Protein AF-A0A9D3AD02-F1 (afdb_monomer)

Sequence (566 aa):
MGFVHEIVPRFSFRYRGPGDFATVGEVADVGRLKDAVLDALGDADAAVDVKGHADFVRWMEARKLSKLRDAIDVYKERGDIPEPLCDAAAECCDRAKDICEESNKGAVVAFLNENLPALLDPASDDSPEDMLPAVVEVLLEFKKGIRAETLQELIEKRCFILILHHDKFLPLLRNNRLAERFLEAVVEDARTCPPRFESALRIAIVLGRDGEFKEKADWAFGELLSICRTGGAFGASALPRIIAARDAVCTLKAAHDGHAGDFEALVSELEGSLRLEMGKGGHPSSTKVDLSPVFETLKDESAPFESRMVTAILFPLSAFPSEGLREGPLGFVTQTEPKSDERFTRSYQMRLRLALSMGSHIVGGILDDDDLRDDLFRWLEITFNLVQTRTGSPSWERDFLLLLQFLSNLSDAMGQDDLEQGDLFLRTQSIGAMSFIYGFLEKAMRHMASCLLGDSSLAEMGKTTMGRLTENEKVRRALTGELCSAVEFVLSCNPNTMVGMNRRNRLAHWNDPSDEEIGCWAALEAAYLLLAAMTMSTLFFLEQEKPGCFGEDEAAMPNASGGILS

Radius of gyration: 28.29 Å; Cα contacts (8 Å, |Δi|>4): 633; chains: 1; bounding box: 72×48×79 Å

Structure (mmCIF, N/CA/C/O backbone):
data_AF-A0A9D3AD02-F1
#
_entry.id   AF-A0A9D3AD02-F1
#
loop_
_atom_site.group_PDB
_atom_site.id
_atom_site.type_symbol
_atom_site.label_atom_id
_atom_site.label_alt_id
_atom_site.label_comp_id
_atom_site.label_asym_id
_atom_site.label_entity_id
_atom_site.label_seq_id
_atom_site.pdbx_PDB_ins_code
_atom_site.Cartn_x
_atom_site.Cartn_y
_atom_site.Cartn_z
_atom_site.occupancy
_atom_site.B_iso_or_equiv
_atom_site.auth_seq_id
_atom_site.auth_comp_id
_atom_site.auth_asym_id
_atom_site.auth_atom_id
_atom_site.pdbx_PDB_model_num
ATOM 1 N N . MET A 1 1 ? -8.875 16.649 37.369 1.00 53.91 1 MET A N 1
ATOM 2 C CA . MET A 1 1 ? -8.306 15.289 37.269 1.00 53.91 1 MET A CA 1
ATOM 3 C C . MET A 1 1 ? -8.014 15.045 35.804 1.00 53.91 1 MET A C 1
ATOM 5 O O . MET A 1 1 ? -8.827 15.485 35.000 1.00 53.91 1 MET A O 1
ATOM 9 N N . GLY A 1 2 ? -6.848 14.481 35.487 1.00 70.50 2 GLY A N 1
ATOM 10 C CA . GLY A 1 2 ? -6.421 14.251 34.101 1.00 70.50 2 GLY A CA 1
ATOM 11 C C . GLY A 1 2 ? -7.055 12.999 33.500 1.00 70.50 2 GLY A C 1
ATOM 12 O O . GLY A 1 2 ? -7.599 12.170 34.231 1.00 70.50 2 GLY A O 1
ATOM 13 N N . PHE A 1 3 ? -6.992 12.886 32.180 1.00 80.19 3 PHE A N 1
ATOM 14 C CA . PHE A 1 3 ? -7.437 11.707 31.437 1.00 80.19 3 PHE A CA 1
ATOM 15 C C . PHE A 1 3 ? -6.333 10.641 31.361 1.00 80.19 3 PHE A C 1
ATOM 17 O O . PHE A 1 3 ? -5.149 10.955 31.496 1.00 80.19 3 PHE A O 1
ATOM 24 N N . VAL A 1 4 ? -6.686 9.374 31.120 1.00 79.75 4 VAL A N 1
ATOM 25 C CA . VAL A 1 4 ? -5.684 8.293 31.010 1.00 79.75 4 VAL A CA 1
ATOM 26 C C . VAL A 1 4 ? -4.708 8.569 29.865 1.00 79.75 4 VAL A C 1
ATOM 28 O O . VAL A 1 4 ? -3.506 8.383 30.045 1.00 79.75 4 VAL A O 1
ATOM 31 N N . HIS A 1 5 ? -5.190 9.075 28.728 1.00 80.75 5 HIS A N 1
ATOM 32 C CA . HIS A 1 5 ? -4.353 9.433 27.578 1.00 80.75 5 HIS A CA 1
ATOM 33 C C . HIS A 1 5 ? -3.408 10.618 27.831 1.00 80.75 5 HIS A C 1
ATOM 35 O O . HIS A 1 5 ? -2.385 10.735 27.165 1.00 80.75 5 HIS A O 1
ATOM 41 N N . GLU A 1 6 ? -3.701 11.471 28.815 1.00 83.12 6 GLU A N 1
ATOM 42 C CA . GLU A 1 6 ? -2.796 12.548 29.245 1.00 83.12 6 GLU A CA 1
ATOM 43 C C . GLU A 1 6 ? -1.724 12.043 30.222 1.00 83.12 6 GLU A C 1
ATOM 45 O O . GLU A 1 6 ? -0.652 12.635 30.349 1.00 83.12 6 GLU A O 1
ATOM 50 N N . ILE A 1 7 ? -2.022 10.958 30.942 1.00 83.88 7 ILE A N 1
ATOM 51 C CA . ILE A 1 7 ? -1.157 10.379 31.976 1.00 83.88 7 ILE A CA 1
ATOM 52 C C . ILE A 1 7 ? -0.198 9.354 31.370 1.00 83.88 7 ILE A C 1
ATOM 54 O O . ILE A 1 7 ? 0.978 9.312 31.732 1.00 83.88 7 ILE A O 1
ATOM 58 N N . VAL A 1 8 ? -0.699 8.510 30.470 1.00 80.50 8 VAL A N 1
ATOM 59 C CA . VAL A 1 8 ? 0.033 7.391 29.879 1.00 80.50 8 VAL A CA 1
ATOM 60 C C . VAL A 1 8 ? 0.595 7.829 28.517 1.00 80.50 8 VAL A C 1
ATOM 62 O O . VAL A 1 8 ? -0.170 7.947 27.561 1.00 80.50 8 VAL A O 1
ATOM 65 N N . PRO A 1 9 ? 1.925 8.017 28.373 1.00 70.62 9 PRO A N 1
ATOM 66 C CA . PRO A 1 9 ? 2.521 8.705 27.217 1.00 70.62 9 PRO A CA 1
ATOM 67 C C . PRO A 1 9 ? 2.262 8.072 25.844 1.00 70.62 9 PRO A C 1
ATOM 69 O O . PRO A 1 9 ? 2.456 8.722 24.823 1.00 70.62 9 PRO A O 1
ATOM 72 N N . ARG A 1 10 ? 1.899 6.786 25.807 1.00 72.06 10 ARG A N 1
ATOM 73 C CA . ARG A 1 10 ? 1.693 6.004 24.576 1.00 72.06 10 ARG A CA 1
ATOM 74 C C . ARG A 1 10 ? 0.258 5.524 24.400 1.00 72.06 10 ARG A C 1
ATOM 76 O O . ARG A 1 10 ? 0.013 4.661 23.564 1.00 72.06 10 ARG A O 1
ATOM 83 N N . PHE A 1 11 ? -0.667 6.018 25.211 1.00 80.62 11 PHE A N 1
ATOM 84 C CA . PHE A 1 11 ? -2.021 5.494 25.232 1.00 80.62 11 PHE A CA 1
ATOM 85 C C . PHE A 1 11 ? -2.815 5.960 24.017 1.00 80.62 11 PHE A C 1
ATOM 87 O O . PHE A 1 11 ? -3.078 7.149 23.855 1.00 80.62 11 PHE A O 1
ATOM 94 N N . SER A 1 12 ? -3.219 5.000 23.186 1.00 83.50 12 SER A N 1
ATOM 95 C CA . SER A 1 12 ? -4.141 5.215 22.078 1.00 83.50 12 SER A CA 1
ATOM 96 C C . SER A 1 12 ? -5.535 4.687 22.407 1.00 83.50 12 SER A C 1
ATOM 98 O O . SER A 1 12 ? -5.704 3.642 23.043 1.00 83.50 12 SER A O 1
ATOM 100 N N . PHE A 1 13 ? -6.562 5.337 21.860 1.00 82.44 13 PHE A N 1
ATOM 101 C CA . PHE A 1 13 ? -7.942 4.846 21.934 1.00 82.44 13 PHE A CA 1
ATOM 102 C C . PHE A 1 13 ? -8.157 3.537 21.154 1.00 82.44 13 PHE A C 1
ATOM 104 O O . PHE A 1 13 ? -9.150 2.831 21.363 1.00 82.44 13 PHE A O 1
ATOM 111 N N . ARG A 1 14 ? -7.233 3.170 20.256 1.00 79.62 14 ARG A N 1
ATOM 112 C CA . ARG A 1 14 ? -7.351 1.984 19.402 1.00 79.62 14 ARG A CA 1
ATOM 113 C C . ARG A 1 14 ? -6.720 0.753 20.043 1.00 79.62 14 ARG A C 1
ATOM 115 O O . ARG A 1 14 ? -5.541 0.743 20.377 1.00 79.62 14 ARG A O 1
ATOM 122 N N . TYR A 1 15 ? -7.467 -0.345 20.137 1.00 80.69 15 TYR A N 1
ATOM 123 C CA . TYR A 1 15 ? -6.925 -1.644 20.550 1.00 80.69 15 TYR A CA 1
ATOM 124 C C . TYR A 1 15 ? -6.372 -2.426 19.353 1.00 80.69 15 TYR A C 1
ATOM 126 O O . TYR A 1 15 ? -7.120 -2.737 18.429 1.00 80.69 15 TYR A O 1
A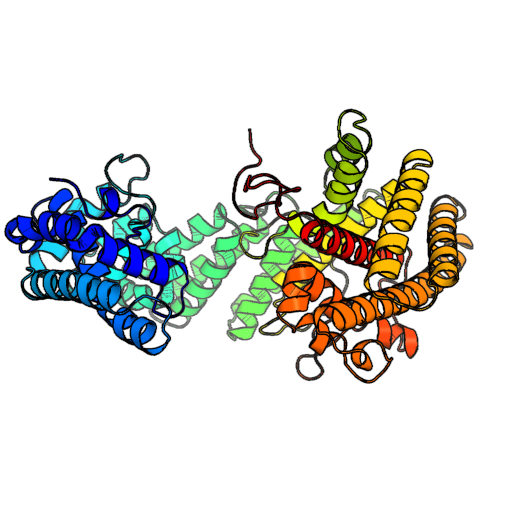TOM 134 N N . ARG A 1 16 ? -5.067 -2.738 19.366 1.00 75.75 16 ARG A N 1
ATOM 135 C CA . ARG A 1 16 ? -4.368 -3.420 18.257 1.00 75.75 16 ARG A CA 1
ATOM 136 C C . ARG A 1 16 ? -4.168 -4.925 18.484 1.00 75.75 16 ARG A C 1
ATOM 138 O O . ARG A 1 16 ? -3.826 -5.639 17.546 1.00 75.75 16 ARG A O 1
ATOM 145 N N . GLY A 1 17 ? -4.473 -5.422 19.683 1.00 76.75 17 GLY A N 1
ATOM 146 C CA . GLY A 1 17 ? -4.455 -6.849 20.006 1.00 76.75 17 GLY A CA 1
ATOM 147 C C . GLY A 1 17 ? -3.159 -7.336 20.667 1.00 76.75 17 GLY A C 1
ATOM 148 O O . GLY A 1 17 ? -2.162 -6.621 20.703 1.00 76.75 17 GLY A O 1
ATOM 149 N N . PRO A 1 18 ? -3.142 -8.588 21.158 1.00 73.06 18 PRO A N 1
ATOM 150 C CA . PRO A 1 18 ? -2.021 -9.149 21.919 1.00 73.06 18 PRO A CA 1
ATOM 151 C C . PRO A 1 18 ? -0.758 -9.407 21.078 1.00 73.06 18 PRO A C 1
ATOM 153 O O . PRO A 1 18 ? 0.299 -9.699 21.622 1.00 73.06 18 PRO A O 1
ATOM 156 N N . GLY A 1 19 ? -0.848 -9.342 19.747 1.00 66.44 19 GLY A N 1
ATOM 157 C CA . GLY A 1 19 ? 0.293 -9.522 18.841 1.00 66.44 19 GLY A CA 1
ATOM 158 C C . GLY A 1 19 ? 1.040 -8.233 18.491 1.00 66.44 19 GLY A C 1
ATOM 159 O O . GLY A 1 19 ? 2.022 -8.300 17.761 1.00 66.44 19 GLY A O 1
ATOM 160 N N . ASP A 1 20 ? 0.571 -7.077 18.961 1.00 73.44 20 ASP A N 1
ATOM 161 C CA . ASP A 1 20 ? 1.079 -5.767 18.559 1.00 73.44 20 ASP A CA 1
ATOM 162 C C . ASP A 1 20 ? 2.056 -5.179 19.595 1.00 73.44 20 ASP A C 1
ATOM 164 O O . ASP A 1 20 ? 1.765 -5.133 20.792 1.00 73.44 20 ASP A O 1
ATOM 168 N N . PHE A 1 21 ? 3.217 -4.700 19.129 1.00 67.75 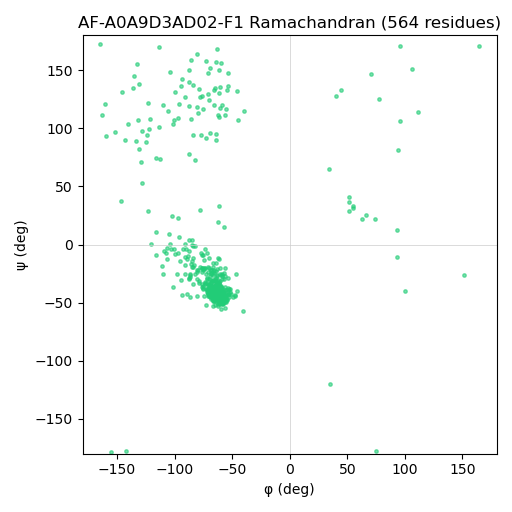21 PHE A N 1
ATOM 169 C CA . PHE A 1 21 ? 4.279 -4.153 19.987 1.00 67.75 21 PHE A CA 1
ATOM 170 C C . PHE A 1 21 ? 3.868 -2.869 20.720 1.00 67.75 21 PHE A C 1
ATOM 172 O O . PHE A 1 21 ? 4.335 -2.631 21.835 1.00 67.75 21 PHE A O 1
ATOM 179 N N . ALA A 1 22 ? 2.991 -2.045 20.135 1.00 72.25 22 ALA A N 1
ATOM 180 C CA . ALA A 1 22 ? 2.508 -0.842 20.812 1.00 72.25 22 ALA A CA 1
ATOM 181 C C . ALA A 1 22 ? 1.603 -1.212 21.996 1.00 72.25 22 ALA A C 1
ATOM 183 O O . ALA A 1 22 ? 1.730 -0.627 23.067 1.00 72.25 22 ALA A O 1
ATOM 184 N N . THR A 1 23 ? 0.783 -2.254 21.841 1.00 78.12 23 THR A N 1
ATOM 185 C CA . THR A 1 23 ? -0.082 -2.782 22.909 1.00 78.12 23 THR A CA 1
ATOM 186 C C . THR A 1 23 ? 0.732 -3.326 24.095 1.00 78.12 23 THR A C 1
ATOM 188 O O . THR A 1 23 ? 0.352 -3.108 25.244 1.00 78.12 23 THR A O 1
ATOM 191 N N . VAL A 1 24 ? 1.893 -3.952 23.848 1.00 81.38 24 VAL A N 1
ATOM 192 C CA . VAL A 1 24 ? 2.841 -4.359 24.912 1.00 81.38 24 VAL A CA 1
ATOM 193 C C . VAL A 1 24 ? 3.329 -3.138 25.702 1.00 81.38 24 VAL A C 1
ATOM 195 O O . VAL A 1 24 ? 3.327 -3.143 26.934 1.00 81.38 24 VAL A O 1
ATOM 198 N N . GLY A 1 25 ? 3.730 -2.077 24.992 1.00 82.88 25 GLY A N 1
ATOM 199 C CA . GLY A 1 25 ? 4.197 -0.830 25.600 1.00 82.88 25 GLY A CA 1
ATOM 200 C C . GLY A 1 25 ? 3.123 -0.142 26.446 1.00 82.88 25 GLY A C 1
ATOM 201 O O . GLY A 1 25 ? 3.402 0.255 27.574 1.00 82.88 25 GLY A O 1
ATOM 202 N N . GLU A 1 26 ? 1.890 -0.071 25.938 1.00 86.69 26 GLU A N 1
ATOM 203 C CA . GLU A 1 26 ? 0.739 0.484 26.662 1.00 86.69 26 GLU A CA 1
ATOM 204 C C . GLU A 1 26 ? 0.471 -0.269 27.971 1.00 86.69 26 GLU A C 1
ATOM 206 O O . GLU A 1 26 ? 0.312 0.362 29.013 1.00 86.69 26 GLU A O 1
ATOM 211 N N . VAL A 1 27 ? 0.469 -1.609 27.953 1.00 88.00 27 VAL A N 1
ATOM 212 C CA . VAL A 1 27 ? 0.266 -2.419 29.170 1.00 88.00 27 VAL A CA 1
ATOM 213 C C . VAL A 1 27 ? 1.368 -2.158 30.198 1.00 88.00 27 VAL A C 1
ATOM 215 O O . VAL A 1 27 ? 1.080 -1.999 31.386 1.00 88.00 27 VAL A O 1
ATOM 218 N N . ALA A 1 28 ? 2.625 -2.073 29.757 1.00 87.81 28 ALA A N 1
ATOM 219 C CA . ALA A 1 28 ? 3.747 -1.790 30.647 1.00 87.81 28 ALA A CA 1
ATOM 220 C C . ALA A 1 28 ? 3.653 -0.388 31.278 1.00 87.81 28 ALA A C 1
ATOM 222 O O . ALA A 1 28 ? 3.930 -0.233 32.471 1.00 87.81 28 ALA A O 1
ATOM 223 N N . ASP A 1 29 ? 3.251 0.623 30.505 1.00 90.25 29 ASP A N 1
ATOM 224 C CA . ASP A 1 29 ? 3.103 1.996 30.990 1.00 90.25 29 ASP A CA 1
ATOM 225 C C . ASP A 1 29 ? 1.889 2.146 31.924 1.00 90.25 29 ASP A C 1
ATOM 227 O O . ASP A 1 29 ? 2.010 2.792 32.966 1.00 90.25 29 ASP A O 1
ATOM 231 N N . VAL A 1 30 ? 0.766 1.475 31.631 1.00 93.19 30 VAL A N 1
ATOM 232 C CA . VAL A 1 30 ? -0.401 1.390 32.533 1.00 93.19 30 VAL A CA 1
ATOM 233 C C . VAL A 1 30 ? -0.011 0.747 33.864 1.00 93.19 30 VAL A C 1
ATOM 235 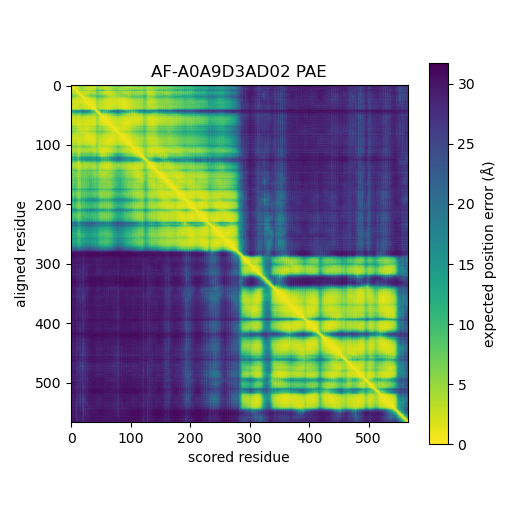O O . VAL A 1 30 ? -0.345 1.281 34.919 1.00 93.19 30 VAL A O 1
ATOM 238 N N . GLY A 1 31 ? 0.738 -0.361 33.837 1.00 93.12 31 GLY A N 1
ATOM 239 C CA . GLY A 1 31 ? 1.229 -1.011 35.054 1.00 93.12 31 GLY A CA 1
ATOM 240 C C . GLY A 1 31 ? 2.197 -0.131 35.851 1.00 93.12 31 GLY A C 1
ATOM 241 O O . GLY A 1 31 ? 2.142 -0.102 37.080 1.00 93.12 31 GLY A O 1
ATOM 242 N N . ARG A 1 32 ? 3.062 0.635 35.169 1.00 93.75 32 ARG A N 1
ATOM 243 C CA . ARG A 1 32 ? 4.010 1.564 35.813 1.00 93.75 32 ARG A CA 1
ATOM 244 C C . ARG A 1 32 ? 3.300 2.745 36.476 1.00 93.75 32 ARG A C 1
ATOM 246 O O . ARG A 1 32 ? 3.749 3.212 37.519 1.00 93.75 32 ARG A O 1
ATOM 253 N N . LEU A 1 33 ? 2.221 3.228 35.867 1.00 94.19 33 LEU A N 1
ATOM 254 C CA . LEU A 1 33 ? 1.460 4.402 36.300 1.00 94.19 33 LEU A CA 1
ATOM 255 C C . LEU A 1 33 ? 0.156 4.025 37.016 1.00 94.19 33 LEU A C 1
ATOM 257 O O . LEU A 1 33 ? -0.767 4.836 37.060 1.00 94.19 33 LEU A O 1
ATOM 261 N N . LYS A 1 34 ? 0.094 2.817 37.593 1.00 94.00 34 LYS A N 1
ATOM 262 C CA . LYS A 1 34 ? -1.098 2.229 38.219 1.00 94.00 34 LYS A CA 1
ATOM 263 C C . LYS A 1 34 ? -1.904 3.231 39.046 1.00 94.00 34 LYS A C 1
ATOM 265 O O . LYS A 1 34 ? -3.079 3.423 38.766 1.00 94.00 34 LYS A O 1
ATOM 270 N N . ASP A 1 35 ? -1.286 3.866 40.040 1.00 92.44 35 ASP A N 1
ATOM 271 C CA . ASP A 1 35 ? -2.007 4.739 40.976 1.00 92.44 35 ASP A CA 1
ATOM 272 C C . ASP A 1 35 ? -2.636 5.944 40.259 1.00 92.44 35 ASP A C 1
ATOM 274 O O . ASP A 1 35 ? -3.797 6.260 40.487 1.00 92.44 35 ASP A O 1
ATOM 278 N N . ALA A 1 36 ? -1.918 6.554 39.310 1.00 90.56 36 ALA A N 1
ATOM 279 C CA . ALA A 1 36 ? -2.437 7.672 38.524 1.00 90.56 36 ALA A CA 1
ATOM 280 C C . ALA A 1 36 ? -3.573 7.244 37.578 1.00 90.56 36 ALA A C 1
ATOM 282 O O . ALA A 1 36 ? -4.535 7.988 37.392 1.00 90.56 36 ALA A O 1
ATOM 283 N N . VAL A 1 37 ? -3.487 6.039 37.002 1.00 90.69 37 VAL A N 1
ATOM 284 C CA . VAL A 1 37 ? -4.555 5.467 36.166 1.00 90.69 37 VAL A CA 1
ATOM 285 C C . VAL A 1 37 ? -5.786 5.136 37.012 1.00 90.69 37 VAL A C 1
ATOM 287 O O . VAL A 1 37 ? -6.900 5.459 36.610 1.00 90.69 37 VAL A O 1
ATOM 290 N N . LEU A 1 38 ? -5.612 4.539 38.194 1.00 90.19 38 LEU A N 1
ATOM 291 C CA . LEU A 1 38 ? -6.715 4.252 39.114 1.00 90.19 38 LEU A CA 1
ATOM 292 C C . LEU A 1 38 ? -7.375 5.529 39.635 1.00 90.19 38 LEU A C 1
ATOM 294 O O . LEU A 1 38 ? -8.599 5.571 39.714 1.00 90.19 38 LEU A O 1
ATOM 298 N N . ASP A 1 39 ? -6.599 6.573 39.925 1.00 88.31 39 ASP A N 1
ATOM 299 C CA . ASP A 1 39 ? -7.130 7.886 40.299 1.00 88.31 39 ASP A CA 1
ATOM 300 C C . ASP A 1 39 ? -7.941 8.509 39.151 1.00 88.31 39 ASP A C 1
ATOM 302 O O . ASP A 1 39 ? -9.021 9.053 39.388 1.00 88.31 39 ASP A O 1
ATOM 306 N N . ALA A 1 40 ? -7.474 8.386 37.902 1.00 86.06 40 ALA A N 1
ATOM 307 C CA . ALA A 1 40 ? -8.210 8.844 36.720 1.00 86.06 40 ALA A CA 1
ATOM 308 C C . ALA A 1 40 ? -9.511 8.049 36.489 1.00 86.06 40 ALA A C 1
ATOM 310 O O . ALA A 1 40 ? -10.537 8.631 36.138 1.00 86.06 40 ALA A O 1
ATOM 311 N N . LEU A 1 41 ? -9.497 6.736 36.745 1.00 83.19 41 LEU A N 1
ATOM 312 C CA . LEU A 1 41 ? -10.686 5.874 36.716 1.00 83.19 41 LEU A CA 1
ATOM 313 C C . LEU A 1 41 ? -11.605 6.073 37.935 1.00 83.19 41 LEU A C 1
ATOM 315 O O . LEU A 1 41 ? -12.770 5.687 37.891 1.00 83.19 41 LEU A O 1
ATOM 319 N N . GLY A 1 42 ? -11.093 6.638 39.033 1.00 72.69 42 GLY A N 1
ATOM 320 C CA . GLY A 1 42 ? -11.792 6.829 40.306 1.00 72.69 42 GLY A CA 1
ATOM 321 C C . GLY A 1 42 ? -12.950 7.828 40.244 1.00 72.69 42 GLY A C 1
ATOM 322 O O . GLY A 1 42 ? -13.866 7.740 41.058 1.00 72.69 42 GLY A O 1
ATOM 323 N N . ASP A 1 43 ? -12.981 8.695 39.230 1.00 65.19 43 ASP A N 1
ATOM 324 C CA . ASP A 1 43 ? -14.094 9.608 38.905 1.00 65.19 43 ASP A CA 1
ATOM 325 C C . ASP A 1 43 ? -15.262 8.870 38.187 1.00 65.19 43 ASP A C 1
ATOM 327 O O . ASP A 1 43 ? -15.966 9.421 37.339 1.00 65.19 43 ASP A O 1
ATOM 331 N N . ALA A 1 44 ? -15.435 7.575 38.497 1.00 54.31 44 ALA A N 1
ATOM 332 C CA . ALA A 1 44 ? -16.238 6.582 37.772 1.00 54.31 44 ALA A CA 1
ATOM 333 C C . ALA A 1 44 ? -17.736 6.912 37.660 1.00 54.31 44 ALA A C 1
ATOM 335 O O . ALA A 1 44 ? -18.371 6.481 36.697 1.00 54.31 44 ALA A O 1
ATOM 336 N N . ASP A 1 45 ? -18.295 7.708 38.578 1.00 56.91 45 ASP A N 1
ATOM 337 C CA . ASP A 1 45 ? -19.700 8.140 38.513 1.00 56.91 45 ASP A CA 1
ATOM 338 C C . ASP A 1 45 ? -20.008 8.901 37.206 1.00 56.91 45 ASP A C 1
ATOM 340 O O . ASP A 1 45 ? -21.145 8.886 36.730 1.00 56.91 45 ASP A O 1
ATOM 344 N N . ALA A 1 46 ? -18.995 9.528 36.592 1.00 59.28 46 ALA A N 1
ATOM 345 C CA . ALA A 1 46 ? -19.112 10.233 35.317 1.00 59.28 46 ALA A CA 1
ATOM 346 C C . ALA A 1 46 ? -19.115 9.293 34.093 1.00 59.28 46 ALA A C 1
ATOM 348 O O . ALA A 1 46 ? -19.803 9.559 33.113 1.00 59.28 46 ALA A O 1
ATOM 349 N N . ALA A 1 47 ? -18.388 8.170 34.140 1.00 64.12 47 ALA A N 1
ATOM 350 C CA . ALA A 1 47 ? -18.282 7.224 33.019 1.00 64.12 47 ALA A CA 1
ATOM 351 C C . ALA A 1 47 ? -19.428 6.191 32.979 1.00 64.12 47 ALA A C 1
ATOM 353 O O . ALA A 1 47 ? -19.656 5.549 31.950 1.00 64.12 47 ALA A O 1
ATOM 354 N N . VAL A 1 48 ? -20.162 6.037 34.087 1.00 73.94 48 VAL A N 1
ATOM 355 C CA . VAL A 1 48 ? -21.330 5.148 34.184 1.00 73.94 48 VAL A CA 1
ATOM 356 C C . VAL A 1 48 ? -22.549 5.724 33.450 1.00 73.94 48 VAL A C 1
ATOM 358 O O . VAL A 1 48 ? -23.318 4.969 32.858 1.00 73.94 48 VAL A O 1
ATOM 361 N N . ASP A 1 49 ? -22.719 7.048 33.427 1.00 81.56 49 ASP A N 1
ATOM 362 C CA . ASP A 1 49 ? -23.843 7.721 32.762 1.00 81.56 49 ASP A CA 1
ATOM 363 C C . ASP A 1 49 ? -23.337 8.896 31.918 1.00 81.56 49 ASP A C 1
ATOM 365 O O . ASP A 1 49 ? -23.227 10.023 32.399 1.00 81.56 49 ASP A O 1
ATOM 369 N N . VAL A 1 50 ? -23.006 8.608 30.654 1.00 85.75 50 VAL A N 1
ATOM 370 C CA . VAL A 1 50 ? -22.416 9.569 29.710 1.00 85.75 50 VAL A CA 1
ATOM 371 C C . VAL A 1 50 ? -23.372 10.741 29.457 1.00 85.75 50 VAL A C 1
ATOM 373 O O . VAL A 1 50 ? -24.391 10.575 28.784 1.00 85.75 50 VAL A O 1
ATOM 376 N N . LYS A 1 51 ? -23.032 11.933 29.968 1.00 84.19 51 LYS A N 1
ATOM 377 C CA . LYS A 1 51 ? -23.826 13.171 29.816 1.00 84.19 51 LYS A CA 1
ATOM 378 C C . LYS A 1 51 ? -23.162 14.206 28.920 1.00 84.19 51 LYS A C 1
ATOM 380 O O . LYS A 1 51 ? -23.835 15.117 28.440 1.00 84.19 51 LYS A O 1
ATOM 385 N N . GLY A 1 52 ? -21.859 14.082 28.703 1.00 85.50 52 GLY A N 1
ATOM 386 C CA . GLY A 1 52 ? -21.089 15.001 27.880 1.00 85.50 52 GLY A CA 1
ATOM 387 C C . GLY A 1 52 ? -19.835 14.369 27.290 1.00 85.50 52 GLY A C 1
ATOM 388 O O . GLY A 1 52 ? -19.537 13.194 27.495 1.00 85.50 52 GLY A O 1
ATOM 389 N N . HIS A 1 53 ? -19.086 15.187 26.552 1.00 85.06 53 HIS A N 1
ATOM 390 C CA . HIS A 1 53 ? -17.900 14.754 25.815 1.00 85.06 53 HIS A CA 1
ATOM 391 C C . HIS A 1 53 ? -16.810 14.161 26.714 1.00 85.06 53 HIS A C 1
ATOM 393 O O . HIS A 1 53 ? -16.323 13.069 26.445 1.00 85.06 53 HIS A O 1
ATOM 399 N N . ALA A 1 54 ? -16.491 14.814 27.834 1.00 84.25 54 ALA A N 1
ATOM 400 C CA . ALA A 1 54 ? -15.497 14.310 28.785 1.00 84.25 54 ALA A CA 1
ATOM 401 C C . ALA A 1 54 ? -15.871 12.930 29.363 1.00 84.25 54 ALA A C 1
ATOM 403 O O . ALA A 1 54 ? -15.008 12.065 29.511 1.00 84.25 54 ALA A O 1
ATOM 404 N N . ASP A 1 55 ? -17.156 12.701 29.641 1.00 86.44 55 ASP A N 1
ATOM 405 C CA . ASP A 1 55 ? -17.662 11.415 30.131 1.00 86.44 55 ASP A CA 1
ATOM 406 C C . ASP A 1 55 ? -17.509 10.325 29.068 1.00 86.44 55 ASP A C 1
ATOM 408 O O . ASP A 1 55 ? -17.114 9.199 29.369 1.00 86.44 55 ASP A O 1
ATOM 412 N N . PHE A 1 56 ? -17.779 10.674 27.808 1.00 87.50 56 PHE A N 1
ATOM 413 C CA . PHE A 1 56 ? -17.613 9.769 26.679 1.00 87.50 56 PHE A CA 1
ATOM 414 C C . PHE A 1 56 ? -16.143 9.400 26.454 1.00 87.50 56 PHE A C 1
ATOM 416 O O . PHE A 1 56 ? -15.838 8.226 26.254 1.00 87.50 56 PHE A O 1
ATOM 423 N N . VAL A 1 57 ? -15.225 10.368 26.548 1.00 86.69 57 VAL A N 1
ATOM 424 C CA . VAL A 1 57 ? -13.778 10.116 26.467 1.00 86.69 57 VAL A CA 1
ATOM 425 C C . VAL A 1 57 ? -13.340 9.158 27.574 1.00 86.69 57 VAL A C 1
ATOM 427 O O . VAL A 1 57 ? -12.721 8.139 27.283 1.00 86.69 57 VAL A O 1
ATOM 430 N N . ARG A 1 58 ? -13.746 9.398 28.826 1.00 87.19 58 ARG A N 1
ATOM 431 C CA . ARG A 1 58 ? -13.442 8.502 29.958 1.00 87.19 58 ARG A CA 1
ATOM 432 C C . ARG A 1 58 ? -14.006 7.099 29.759 1.00 87.19 58 ARG A C 1
ATOM 434 O O . ARG A 1 58 ? -13.329 6.110 30.033 1.00 87.19 58 ARG A O 1
ATOM 441 N N . TRP A 1 59 ? -15.230 6.997 29.245 1.00 90.12 59 TRP A N 1
ATOM 442 C CA . TRP A 1 59 ? -15.833 5.710 28.910 1.00 90.12 59 TRP A CA 1
ATOM 443 C C . TRP A 1 59 ? -15.044 4.981 27.809 1.00 90.12 59 TRP A C 1
ATOM 445 O O . TRP A 1 59 ? -14.814 3.775 27.907 1.00 90.12 59 TRP A O 1
ATOM 455 N N . MET A 1 60 ? -14.566 5.701 26.791 1.00 89.31 60 MET A N 1
ATOM 456 C CA . MET A 1 60 ? -13.716 5.144 25.734 1.00 89.31 60 MET A CA 1
ATOM 457 C C . MET A 1 60 ? -12.374 4.629 26.273 1.00 89.31 60 MET A C 1
ATOM 459 O O . MET A 1 60 ? -11.942 3.541 25.885 1.00 89.31 60 MET A O 1
ATOM 463 N N . GLU A 1 61 ? -11.738 5.365 27.188 1.00 89.62 61 GLU A N 1
ATOM 464 C CA . GLU A 1 61 ? -10.502 4.943 27.862 1.00 89.62 61 GLU A CA 1
ATOM 465 C C . GLU A 1 61 ? -10.724 3.687 28.704 1.00 89.62 61 GLU A C 1
ATOM 467 O O . GLU A 1 61 ? -9.976 2.714 28.572 1.00 89.62 61 GLU A O 1
ATOM 472 N N . ALA A 1 62 ? -11.793 3.664 29.506 1.00 91.06 62 ALA A N 1
ATOM 473 C CA . ALA A 1 62 ? -12.170 2.499 30.297 1.00 91.06 62 ALA A CA 1
ATOM 474 C C . ALA A 1 62 ? -12.434 1.279 29.397 1.00 91.06 62 ALA A C 1
ATOM 476 O O . ALA A 1 62 ? -11.916 0.192 29.649 1.00 91.06 62 ALA A O 1
ATOM 477 N N . ARG A 1 63 ? -13.148 1.461 28.281 1.00 91.50 63 ARG A N 1
ATOM 478 C CA . ARG A 1 63 ? -13.392 0.396 27.297 1.00 91.50 63 ARG A CA 1
ATOM 479 C C . ARG A 1 63 ? -12.102 -0.119 26.661 1.00 91.50 63 ARG A C 1
ATOM 481 O O . ARG A 1 63 ? -11.973 -1.313 26.391 1.00 91.50 63 ARG A O 1
ATOM 488 N N . LYS A 1 64 ? -11.146 0.759 26.363 1.00 90.50 64 LYS A N 1
ATOM 489 C CA . LYS A 1 64 ? -9.842 0.356 25.824 1.00 90.50 64 LYS A CA 1
ATOM 490 C C . LYS A 1 64 ? -9.041 -0.427 26.869 1.00 90.50 64 LYS A C 1
ATOM 492 O O . LYS A 1 64 ? -8.535 -1.499 26.539 1.00 90.50 64 LYS A O 1
ATOM 497 N N . LEU A 1 65 ? -8.976 0.049 28.112 1.00 92.56 65 LEU A N 1
ATOM 498 C CA . LEU A 1 65 ? -8.318 -0.646 29.223 1.00 92.56 65 LEU A CA 1
ATOM 499 C C . LEU A 1 65 ? -8.954 -2.017 29.489 1.00 92.56 65 LEU A C 1
ATOM 501 O O . LEU A 1 65 ? -8.239 -3.006 29.620 1.00 92.56 65 LEU A O 1
ATOM 505 N N . SER A 1 66 ? -10.285 -2.127 29.457 1.00 92.44 66 SER A N 1
ATOM 506 C CA . SER A 1 66 ? -10.957 -3.417 29.644 1.00 92.44 66 SER A CA 1
ATOM 507 C C . SER A 1 66 ? -10.567 -4.431 28.560 1.00 92.44 66 SER A C 1
ATOM 509 O O . SER A 1 66 ? -10.443 -5.615 28.853 1.00 92.44 66 SER A O 1
ATOM 511 N N . LYS A 1 67 ? -10.327 -3.984 27.315 1.00 90.50 67 LYS A N 1
ATOM 512 C CA . LYS A 1 67 ? -9.815 -4.838 26.225 1.00 90.50 67 LYS A CA 1
ATOM 513 C C . LYS A 1 67 ? -8.342 -5.221 26.399 1.00 90.50 67 LYS A C 1
ATOM 515 O O . LYS A 1 67 ? -7.940 -6.287 25.941 1.00 90.50 67 LYS A O 1
ATOM 520 N N . LEU A 1 68 ? -7.522 -4.383 27.043 1.00 91.06 68 LEU A N 1
ATOM 521 C CA . LEU A 1 68 ? -6.126 -4.734 27.337 1.00 91.06 68 LEU A CA 1
ATOM 522 C C . LEU A 1 68 ? -6.031 -5.943 28.271 1.00 91.06 68 LEU A C 1
ATOM 524 O O . LEU A 1 68 ? -5.055 -6.686 28.180 1.00 91.06 68 LEU A O 1
ATOM 528 N N . ARG A 1 69 ? -7.058 -6.192 29.098 1.00 92.31 69 ARG A N 1
ATOM 529 C CA . ARG A 1 69 ? -7.101 -7.344 30.007 1.00 92.31 69 ARG A CA 1
ATOM 530 C C . ARG A 1 69 ? -6.836 -8.676 29.307 1.00 92.31 69 ARG A C 1
ATOM 532 O O . ARG A 1 69 ? -6.126 -9.507 29.874 1.00 92.31 69 ARG A O 1
ATOM 539 N N . ASP A 1 70 ? -7.347 -8.834 28.085 1.00 84.69 70 ASP A N 1
ATOM 540 C CA . ASP A 1 70 ? -7.196 -10.041 27.261 1.00 84.69 70 ASP A CA 1
ATOM 541 C C . ASP A 1 70 ? -5.744 -10.266 26.800 1.00 84.69 70 ASP A C 1
ATOM 543 O O . ASP A 1 70 ? -5.346 -11.389 26.499 1.00 84.69 70 ASP A O 1
ATOM 547 N N . ALA A 1 71 ? -4.935 -9.203 26.732 1.00 87.00 71 ALA A N 1
ATOM 548 C CA . ALA A 1 71 ? -3.542 -9.271 26.295 1.00 87.00 71 ALA A CA 1
ATOM 549 C C . ALA A 1 71 ? -2.554 -9.498 27.452 1.00 87.00 71 ALA A C 1
ATOM 551 O O . ALA A 1 71 ? -1.481 -10.058 27.235 1.00 87.00 71 ALA A O 1
ATOM 552 N N . ILE A 1 72 ? -2.916 -9.108 28.679 1.00 91.06 72 ILE A N 1
ATOM 553 C CA . ILE A 1 72 ? -2.028 -9.179 29.852 1.00 91.06 72 ILE A CA 1
ATOM 554 C C . ILE A 1 72 ? -1.583 -10.613 30.143 1.00 91.06 72 ILE A C 1
ATOM 556 O O . ILE A 1 72 ? -0.394 -10.843 30.366 1.00 91.06 72 ILE A O 1
ATOM 560 N N . ASP A 1 73 ? -2.505 -11.577 30.098 1.00 86.69 73 ASP A N 1
ATOM 561 C CA . ASP A 1 73 ? -2.180 -12.980 30.384 1.00 86.69 73 ASP A CA 1
ATOM 562 C C . ASP A 1 73 ? -1.175 -13.526 29.352 1.00 86.69 73 ASP A C 1
ATOM 564 O O . ASP A 1 73 ? -0.209 -14.196 29.713 1.00 86.69 73 ASP A O 1
ATOM 568 N N . VAL A 1 74 ? -1.323 -13.135 28.080 1.00 87.62 74 VAL A N 1
ATOM 569 C CA . VAL A 1 74 ? -0.399 -13.504 26.995 1.00 87.62 74 VAL A CA 1
ATOM 570 C C . VAL A 1 74 ? 1.002 -12.936 27.239 1.00 87.62 74 VAL A C 1
ATOM 572 O O . VAL A 1 74 ? 1.993 -13.648 27.072 1.00 87.62 74 VAL A O 1
ATOM 575 N N . TYR A 1 75 ? 1.106 -11.671 27.652 1.00 88.56 75 TYR A N 1
ATOM 576 C CA . TYR A 1 75 ? 2.398 -11.029 27.925 1.00 88.56 75 TYR A CA 1
ATOM 577 C C . TYR A 1 75 ? 3.076 -11.585 29.175 1.00 88.56 75 TYR A C 1
ATOM 579 O O . TYR A 1 75 ? 4.300 -11.740 29.199 1.00 88.56 75 TYR A O 1
ATOM 587 N N . LYS A 1 76 ? 2.280 -11.940 30.188 1.00 87.88 76 LYS A N 1
ATOM 588 C CA . LYS A 1 76 ? 2.750 -12.605 31.403 1.00 87.88 76 LYS A CA 1
ATOM 589 C C . LYS A 1 76 ? 3.313 -13.996 31.094 1.00 87.88 76 LYS A C 1
ATOM 591 O O . LYS A 1 76 ? 4.403 -14.316 31.556 1.00 87.88 76 LYS A O 1
ATOM 596 N N . GLU A 1 77 ? 2.629 -14.791 30.270 1.00 87.00 77 GLU A N 1
ATOM 597 C CA . GLU A 1 77 ? 3.094 -16.126 29.855 1.00 87.00 77 GLU A CA 1
ATOM 598 C C . GLU A 1 77 ? 4.359 -16.084 28.988 1.00 87.00 77 GLU A C 1
ATOM 600 O O . GLU A 1 77 ? 5.230 -16.946 29.116 1.00 87.00 77 GLU A O 1
ATOM 605 N N . ARG A 1 78 ? 4.479 -15.083 28.108 1.00 85.50 78 ARG A N 1
ATOM 606 C CA . ARG A 1 78 ? 5.648 -14.908 27.228 1.00 85.50 78 ARG A CA 1
ATOM 607 C C . ARG A 1 78 ? 6.867 -14.315 27.931 1.00 85.50 78 ARG A C 1
ATOM 609 O O . ARG A 1 78 ? 7.978 -14.459 27.429 1.00 85.50 78 ARG A O 1
ATOM 616 N N . GLY A 1 79 ? 6.669 -13.675 29.084 1.00 85.06 79 GLY A N 1
ATOM 617 C CA . GLY A 1 79 ? 7.718 -12.938 29.785 1.00 85.06 79 GLY A CA 1
ATOM 618 C C . GLY A 1 79 ? 8.075 -11.608 29.115 1.00 85.06 79 GLY A C 1
ATOM 619 O O . GLY A 1 79 ? 9.170 -11.096 29.336 1.00 85.06 79 GLY A O 1
ATOM 620 N N . ASP A 1 80 ? 7.164 -11.053 28.310 1.00 82.94 80 ASP A N 1
ATOM 621 C CA . ASP A 1 80 ? 7.362 -9.785 27.593 1.00 82.94 80 ASP A CA 1
ATOM 622 C C . ASP A 1 80 ? 7.360 -8.586 28.560 1.00 82.94 80 ASP A C 1
ATOM 624 O O . ASP A 1 80 ? 8.018 -7.571 28.325 1.00 82.94 80 ASP A O 1
ATOM 628 N N . ILE A 1 81 ? 6.626 -8.707 29.673 1.00 88.44 81 ILE A N 1
ATOM 629 C CA . ILE A 1 81 ? 6.481 -7.682 30.709 1.00 88.44 81 ILE A CA 1
ATOM 630 C C . ILE A 1 81 ? 6.726 -8.336 32.082 1.00 88.44 81 ILE A C 1
ATOM 632 O O . ILE A 1 81 ? 6.233 -9.441 32.327 1.00 88.44 81 ILE A O 1
ATOM 636 N N . PRO A 1 82 ? 7.464 -7.684 33.003 1.00 91.00 82 PRO A N 1
ATOM 637 C CA . PRO A 1 82 ? 7.634 -8.176 34.366 1.00 91.00 82 PRO A CA 1
ATOM 638 C C . PRO A 1 82 ? 6.295 -8.437 35.065 1.00 91.00 82 PRO A C 1
ATOM 640 O O . PRO A 1 82 ? 5.426 -7.567 35.086 1.00 91.00 82 PRO A O 1
ATOM 643 N N . GLU A 1 83 ? 6.167 -9.596 35.715 1.00 91.62 83 GLU A N 1
ATOM 644 C CA . GLU A 1 83 ? 4.940 -10.030 36.401 1.00 91.62 83 GLU A CA 1
ATOM 645 C C . GLU A 1 83 ? 4.307 -8.963 37.324 1.00 91.62 83 GLU A C 1
ATOM 647 O O . GLU A 1 83 ? 3.104 -8.744 37.197 1.00 91.62 83 GLU A O 1
ATOM 652 N N . PRO A 1 84 ? 5.060 -8.203 38.151 1.00 93.62 84 PRO A N 1
ATOM 653 C CA . PRO A 1 84 ? 4.468 -7.148 38.980 1.00 93.62 84 PRO A CA 1
ATOM 654 C C . PRO A 1 84 ? 3.787 -6.027 38.183 1.00 93.62 84 PRO A C 1
ATOM 656 O O . PRO A 1 84 ? 2.813 -5.446 38.654 1.00 93.62 84 PRO A O 1
ATOM 659 N N . LEU A 1 85 ? 4.291 -5.708 36.985 1.00 91.88 85 LEU A N 1
ATOM 660 C CA . LEU A 1 85 ? 3.679 -4.707 36.107 1.00 91.88 85 LEU A CA 1
ATOM 661 C C . LEU A 1 85 ? 2.437 -5.269 35.413 1.00 91.88 85 LEU A C 1
ATOM 663 O O . LEU A 1 85 ? 1.460 -4.542 35.267 1.00 91.88 85 LEU A O 1
ATOM 667 N N . CYS A 1 86 ? 2.448 -6.553 35.037 1.00 92.31 86 CYS A N 1
ATOM 668 C CA . CYS A 1 86 ? 1.255 -7.234 34.535 1.00 92.31 86 CYS A CA 1
ATOM 669 C C . CYS A 1 86 ? 0.140 -7.252 35.583 1.00 92.31 86 CYS A C 1
ATOM 671 O O . CYS A 1 86 ? -0.995 -6.919 35.261 1.00 92.31 86 CYS A O 1
ATOM 673 N N . ASP A 1 87 ? 0.464 -7.593 36.831 1.00 94.12 87 ASP A N 1
ATOM 674 C CA . ASP A 1 87 ? -0.511 -7.646 37.923 1.00 94.12 87 ASP A CA 1
ATOM 675 C C . ASP A 1 87 ? -1.066 -6.243 38.239 1.00 94.12 87 ASP A C 1
ATOM 677 O O . ASP A 1 87 ? -2.273 -6.073 38.406 1.00 94.12 87 ASP A O 1
ATOM 681 N N . ALA A 1 88 ? -0.206 -5.217 38.237 1.00 94.25 88 ALA A N 1
ATOM 682 C CA . ALA A 1 88 ? -0.622 -3.825 38.406 1.00 94.25 88 ALA A CA 1
ATOM 683 C C . ALA A 1 88 ? -1.527 -3.334 37.262 1.00 94.25 88 ALA A C 1
ATOM 685 O O . ALA A 1 88 ? -2.545 -2.689 37.511 1.00 94.25 88 ALA A O 1
ATOM 686 N N . ALA A 1 89 ? -1.188 -3.659 36.011 1.00 94.31 89 ALA A N 1
ATOM 687 C CA . ALA A 1 89 ? -2.016 -3.321 34.858 1.00 94.31 89 ALA A CA 1
ATOM 688 C C . ALA A 1 89 ? -3.352 -4.078 34.872 1.00 94.31 89 ALA A C 1
ATOM 690 O O . ALA A 1 89 ? -4.378 -3.504 34.503 1.00 94.31 89 ALA A O 1
ATOM 691 N N . ALA A 1 90 ? -3.357 -5.340 35.317 1.00 95.44 90 ALA A N 1
ATOM 692 C CA . ALA A 1 90 ? -4.565 -6.151 35.425 1.00 95.44 90 ALA A CA 1
ATOM 693 C C . ALA A 1 90 ? -5.574 -5.508 36.378 1.00 95.44 90 ALA A C 1
ATOM 695 O O . ALA A 1 90 ? -6.741 -5.407 36.025 1.00 95.44 90 ALA A O 1
ATOM 696 N N . GLU A 1 91 ? -5.119 -4.977 37.514 1.00 94.56 91 GLU A N 1
ATOM 697 C CA . GLU A 1 91 ? -5.976 -4.267 38.469 1.00 94.56 91 GLU A CA 1
ATOM 698 C C . GLU A 1 91 ? -6.647 -3.028 37.851 1.00 94.56 91 GLU A C 1
ATOM 700 O O . GLU A 1 91 ? -7.854 -2.834 38.006 1.00 94.56 91 GLU A O 1
ATOM 705 N N . CYS A 1 92 ? -5.903 -2.222 37.082 1.00 94.00 92 CYS A N 1
ATOM 706 C CA . CYS A 1 92 ? -6.475 -1.097 36.333 1.00 94.00 92 CYS A CA 1
ATOM 707 C C . CYS A 1 92 ? -7.509 -1.562 35.296 1.00 94.00 92 CYS A C 1
ATOM 709 O O . CYS A 1 92 ? -8.569 -0.951 35.153 1.00 94.00 92 CYS A O 1
ATOM 711 N N . CYS A 1 93 ? -7.210 -2.640 34.567 1.00 94.12 93 CYS A N 1
ATOM 712 C CA . CYS A 1 93 ? -8.088 -3.170 33.525 1.00 94.12 93 CYS A CA 1
ATOM 713 C C . CYS A 1 93 ? -9.360 -3.804 34.101 1.00 94.12 93 CYS A C 1
ATOM 715 O O . CYS A 1 93 ? -10.430 -3.650 33.514 1.00 94.12 93 CYS A O 1
ATOM 717 N N . ASP A 1 94 ? -9.261 -4.475 35.249 1.00 93.00 94 ASP A N 1
ATOM 718 C CA . ASP A 1 94 ? -10.398 -5.049 35.968 1.00 93.00 94 ASP A CA 1
ATOM 719 C C . ASP A 1 94 ? -11.311 -3.926 36.486 1.00 93.00 94 ASP A C 1
ATOM 721 O O . ASP A 1 94 ? -12.517 -3.956 36.246 1.00 93.00 94 ASP A O 1
ATOM 725 N N . ARG A 1 95 ? -10.743 -2.852 37.057 1.00 90.69 95 ARG A N 1
ATOM 726 C CA . ARG A 1 95 ? -11.530 -1.670 37.445 1.00 90.69 95 ARG A CA 1
ATOM 727 C C . ARG A 1 95 ? -12.224 -1.012 36.249 1.00 90.69 95 ARG A C 1
ATOM 729 O O . ARG A 1 95 ? -13.387 -0.625 36.338 1.00 90.69 95 ARG A O 1
ATOM 736 N N . ALA A 1 96 ? -11.523 -0.874 35.127 1.00 91.56 96 ALA A N 1
ATOM 737 C CA . ALA A 1 96 ? -12.087 -0.323 33.899 1.00 91.56 96 ALA A CA 1
ATOM 738 C C . ALA A 1 96 ? -13.206 -1.207 33.317 1.00 91.56 96 ALA A C 1
ATOM 740 O O . ALA A 1 96 ? -14.182 -0.700 32.757 1.00 91.56 96 ALA A O 1
ATOM 741 N N . LYS A 1 97 ? -13.091 -2.529 33.480 1.00 91.31 97 LYS A N 1
ATOM 742 C CA . LYS A 1 97 ? -14.125 -3.491 33.104 1.00 91.31 97 LYS A CA 1
ATOM 743 C C . LYS A 1 97 ? -15.385 -3.326 33.953 1.00 91.31 97 LYS A C 1
ATOM 745 O O . LYS A 1 97 ? -16.461 -3.266 33.363 1.00 91.31 97 LYS A O 1
ATOM 750 N N . ASP A 1 98 ? -15.257 -3.161 35.271 1.00 89.50 98 ASP A N 1
ATOM 751 C CA . ASP A 1 98 ? -16.400 -2.881 36.155 1.00 89.50 98 ASP A CA 1
ATOM 752 C C . ASP A 1 98 ? -17.162 -1.629 35.690 1.00 89.50 98 ASP A C 1
ATOM 754 O O . ASP A 1 98 ? -18.379 -1.663 35.522 1.00 89.50 98 ASP A O 1
ATOM 758 N N . ILE A 1 99 ? -16.440 -0.548 35.364 1.00 88.06 99 ILE A N 1
ATOM 759 C CA . ILE A 1 99 ? -17.031 0.692 34.827 1.00 88.06 99 ILE A CA 1
ATOM 760 C C . ILE A 1 99 ? -17.810 0.416 33.531 1.00 88.06 99 ILE A C 1
ATOM 762 O O . ILE A 1 99 ? -18.927 0.901 33.354 1.00 88.06 99 ILE A O 1
ATOM 766 N N . CYS A 1 100 ? -17.250 -0.380 32.616 1.00 88.00 100 CYS A N 1
ATOM 767 C CA . CYS A 1 100 ? -17.920 -0.729 31.363 1.00 88.00 100 CYS A CA 1
ATOM 768 C C . CYS A 1 100 ? -19.170 -1.598 31.582 1.00 88.00 100 CYS A C 1
ATOM 770 O O . CYS A 1 100 ? -20.153 -1.446 30.850 1.00 88.00 100 CYS A O 1
ATOM 772 N N . GLU A 1 101 ? -19.146 -2.503 32.560 1.00 88.44 101 GLU A N 1
ATOM 773 C CA . GLU A 1 101 ? -20.276 -3.370 32.912 1.00 88.44 101 GLU A CA 1
ATOM 774 C C . GLU A 1 101 ? -21.407 -2.598 33.601 1.00 88.44 101 GLU A C 1
ATOM 776 O O . GLU A 1 101 ? -22.579 -2.841 33.302 1.00 88.44 101 GLU A O 1
ATOM 781 N N . GLU A 1 102 ? -21.064 -1.632 34.453 1.00 87.25 102 GLU A N 1
ATOM 782 C CA . GLU A 1 102 ? -22.009 -0.739 35.130 1.00 87.25 102 GLU A CA 1
ATOM 783 C C . GLU A 1 102 ? -22.549 0.364 34.203 1.00 87.25 102 GLU A C 1
ATOM 785 O O . GLU A 1 102 ? -23.621 0.915 34.462 1.00 87.25 102 GLU A O 1
ATOM 790 N N . SER A 1 103 ? -21.850 0.665 33.100 1.00 86.44 103 SER A N 1
ATOM 791 C CA . SER A 1 103 ? -22.213 1.759 32.197 1.00 86.44 103 SER A CA 1
ATOM 792 C C . SER A 1 103 ? -23.598 1.607 31.557 1.00 86.44 103 SER A C 1
ATOM 794 O O . SER A 1 103 ? -23.989 0.567 31.010 1.00 86.44 103 SER A O 1
ATOM 796 N N . ASN A 1 104 ? -24.343 2.711 31.547 1.00 87.44 104 ASN A N 1
ATOM 797 C CA . ASN A 1 104 ? -25.607 2.829 30.846 1.00 87.44 104 ASN A CA 1
ATOM 798 C C . ASN A 1 104 ? -25.361 2.907 29.333 1.00 87.44 104 ASN A C 1
ATOM 800 O O . ASN A 1 104 ? -25.235 3.980 28.742 1.00 87.44 104 ASN A O 1
ATOM 804 N N . LYS A 1 105 ? -25.367 1.746 28.674 1.00 87.81 105 LYS A N 1
ATOM 805 C CA . LYS A 1 105 ? -25.230 1.630 27.209 1.00 87.81 105 LYS A CA 1
ATOM 806 C C . LYS A 1 105 ? -26.246 2.488 26.442 1.00 87.81 105 LYS A C 1
ATOM 808 O O . LYS A 1 105 ? -25.957 2.933 25.335 1.00 87.81 105 LYS A O 1
ATOM 813 N N . GLY A 1 106 ? -27.425 2.738 27.021 1.00 88.81 106 GLY A N 1
ATOM 814 C CA . GLY A 1 106 ? -28.425 3.641 26.450 1.00 88.81 106 GLY A CA 1
ATOM 815 C C . GLY A 1 106 ? -27.962 5.099 26.420 1.00 88.81 106 GLY A C 1
ATOM 816 O O . GLY A 1 106 ? -28.192 5.775 25.421 1.00 88.81 106 GLY A O 1
ATOM 817 N N . ALA A 1 107 ? -27.263 5.558 27.462 1.00 89.25 107 ALA A N 1
ATOM 818 C CA . ALA A 1 107 ? -26.676 6.897 27.523 1.00 89.25 107 ALA A CA 1
ATOM 819 C C . ALA A 1 107 ? -25.535 7.065 26.509 1.00 89.25 107 ALA A C 1
ATOM 821 O O . ALA A 1 107 ? -25.503 8.061 25.796 1.00 89.25 107 ALA A O 1
ATOM 822 N N . VAL A 1 108 ? -24.671 6.055 26.343 1.00 90.62 108 VAL A N 1
ATOM 823 C CA . VAL A 1 108 ? -23.611 6.062 25.311 1.00 90.62 108 VAL A CA 1
ATOM 824 C C . VAL A 1 108 ? -24.210 6.202 23.907 1.00 90.62 108 VAL A C 1
ATOM 826 O O . VAL A 1 108 ? -23.760 7.013 23.100 1.00 90.62 108 VAL A O 1
ATOM 829 N N . VAL A 1 109 ? -25.265 5.436 23.615 1.00 90.38 109 VAL A N 1
ATOM 830 C CA . VAL A 1 109 ? -25.982 5.515 22.336 1.00 90.38 109 VAL A CA 1
ATOM 831 C C . VAL A 1 109 ? -26.661 6.874 22.150 1.00 90.38 109 VAL A C 1
ATOM 833 O O . VAL A 1 109 ? -26.596 7.433 21.056 1.00 90.38 109 VAL A O 1
ATOM 836 N N . ALA A 1 110 ? -27.309 7.411 23.187 1.00 91.12 110 ALA A N 1
ATOM 837 C CA . ALA A 1 110 ? -27.924 8.736 23.143 1.00 91.12 110 ALA A CA 1
ATOM 838 C C . ALA A 1 110 ? -26.875 9.822 22.861 1.00 91.12 110 ALA A C 1
ATOM 840 O O . ALA A 1 110 ? -27.058 10.620 21.943 1.00 91.12 110 ALA A O 1
ATOM 841 N N . PHE A 1 111 ? -25.738 9.766 23.557 1.00 91.44 111 PHE A N 1
ATOM 842 C CA . PHE A 1 111 ? -24.621 10.679 23.357 1.00 91.44 111 PHE A CA 1
ATOM 843 C C . PHE A 1 111 ? -24.097 10.634 21.919 1.00 91.44 111 PHE A C 1
ATOM 845 O O . PHE A 1 111 ? -24.006 11.681 21.281 1.00 91.44 111 PHE A O 1
ATOM 852 N N . LEU A 1 112 ? -23.815 9.440 21.379 1.00 89.69 112 LEU A N 1
ATOM 853 C CA . LEU A 1 112 ? -23.372 9.277 19.988 1.00 89.69 112 LEU A CA 1
ATOM 854 C C . LEU A 1 112 ? -24.389 9.857 19.006 1.00 89.69 112 LEU A C 1
ATOM 856 O O . LEU A 1 112 ? -24.027 10.571 18.079 1.00 89.69 112 LEU A O 1
ATOM 860 N N . ASN A 1 113 ? -25.672 9.586 19.222 1.00 89.19 113 ASN A N 1
ATOM 861 C CA . ASN A 1 113 ? -26.726 10.085 18.354 1.00 89.19 113 ASN A CA 1
ATOM 862 C C . ASN A 1 113 ? -26.839 11.618 18.352 1.00 89.19 113 ASN A C 1
ATOM 864 O O . ASN A 1 113 ? -27.311 12.176 17.361 1.00 89.19 113 ASN A O 1
ATOM 868 N N . GLU A 1 114 ? -26.477 12.286 19.446 1.00 89.62 114 GLU A N 1
ATOM 869 C CA . GLU A 1 114 ? -26.584 13.741 19.613 1.00 89.62 114 GLU A CA 1
ATOM 870 C C . GLU A 1 114 ? -25.290 14.491 19.268 1.00 89.62 114 GLU A C 1
ATOM 872 O O . GLU A 1 114 ? -25.357 15.623 18.798 1.00 89.62 114 GLU A O 1
ATOM 877 N N . ASN A 1 115 ? -24.127 13.865 19.469 1.00 86.69 115 ASN A N 1
ATOM 878 C CA . ASN A 1 115 ? -22.829 14.547 19.457 1.00 86.69 115 ASN A CA 1
ATOM 879 C C . ASN A 1 115 ? -21.854 14.022 18.396 1.00 86.69 115 ASN A C 1
ATOM 881 O O . ASN A 1 115 ? -20.750 14.557 18.283 1.00 86.69 115 ASN A O 1
ATOM 885 N N . LEU A 1 116 ? -22.235 13.027 17.581 1.00 83.06 116 LEU A N 1
ATOM 886 C CA . LEU A 1 116 ? -21.369 12.533 16.505 1.00 83.06 116 LEU A CA 1
ATOM 887 C C . LEU A 1 116 ? -20.828 13.665 15.609 1.00 83.06 116 LEU A C 1
ATOM 889 O O . LEU A 1 116 ? -19.630 13.651 15.358 1.00 83.06 116 LEU A O 1
ATOM 893 N N . PRO A 1 117 ? -21.603 14.688 15.189 1.00 75.31 117 PRO A N 1
ATOM 894 C CA . PRO A 1 117 ? -21.064 15.799 14.402 1.00 75.31 117 PRO A CA 1
ATOM 895 C C . PRO A 1 117 ? -19.837 16.481 15.000 1.00 75.31 117 PRO A C 1
ATOM 897 O O . PRO A 1 117 ? -18.926 16.805 14.245 1.00 75.31 117 PRO A O 1
ATOM 900 N N . ALA A 1 118 ? -19.825 16.687 16.319 1.00 77.50 118 ALA A N 1
ATOM 901 C CA . ALA A 1 118 ? -18.708 17.307 17.021 1.00 77.50 118 ALA A CA 1
ATOM 902 C C . ALA A 1 118 ? -17.502 16.360 17.066 1.00 77.50 118 ALA A C 1
ATOM 904 O O . ALA A 1 118 ? -16.396 16.775 16.755 1.00 77.50 118 ALA A O 1
ATOM 905 N N . LEU A 1 119 ? -17.732 15.065 17.321 1.00 77.75 119 LEU A N 1
ATOM 906 C CA . LEU A 1 119 ? -16.683 14.033 17.297 1.00 77.75 119 LEU A CA 1
ATOM 907 C C . LEU A 1 119 ? -16.050 13.825 15.913 1.00 77.75 119 LEU A C 1
ATOM 909 O O . LEU A 1 119 ? -14.965 13.260 15.802 1.00 77.75 119 LEU A O 1
ATOM 913 N N . LEU A 1 120 ? -16.761 14.190 14.844 1.00 69.75 120 LEU A N 1
ATOM 914 C CA . LEU A 1 120 ? -16.275 14.060 13.475 1.00 69.75 120 LEU A CA 1
ATOM 915 C C . LEU A 1 120 ? -15.536 15.315 12.988 1.00 69.75 120 LEU A C 1
ATOM 917 O O . LEU A 1 120 ? -14.939 15.242 11.914 1.00 69.75 120 LEU A O 1
ATOM 921 N N . ASP A 1 121 ? -15.581 16.444 13.701 1.00 69.62 121 ASP A N 1
ATOM 922 C CA . ASP A 1 121 ? -14.977 17.712 13.273 1.00 69.62 121 ASP A CA 1
ATOM 923 C C . ASP A 1 121 ? -13.459 17.715 13.545 1.00 69.62 121 ASP A C 1
ATOM 925 O O . ASP A 1 121 ? -13.051 17.718 14.708 1.00 69.62 121 ASP A O 1
ATOM 929 N N . PRO A 1 122 ? -12.596 17.725 12.505 1.00 57.75 122 PRO A N 1
ATOM 930 C CA . PRO A 1 122 ? -11.153 17.654 12.700 1.00 57.75 122 PRO A CA 1
ATOM 931 C C . PRO A 1 122 ? -10.580 18.995 13.186 1.00 57.75 122 PRO A C 1
ATOM 933 O O . PRO A 1 122 ? -9.408 19.057 13.526 1.00 57.75 122 PRO A O 1
ATOM 936 N N . ALA A 1 123 ? -11.386 20.066 13.189 1.00 57.59 123 ALA A N 1
ATOM 937 C CA . ALA A 1 123 ? -11.032 21.361 13.758 1.00 57.59 123 ALA A CA 1
ATOM 938 C C . ALA A 1 123 ? -11.439 21.488 15.236 1.00 57.59 123 ALA A C 1
ATOM 940 O O . ALA A 1 123 ? -11.238 22.549 15.826 1.00 57.59 123 ALA A O 1
ATOM 941 N N . SER A 1 124 ? -12.039 20.449 15.831 1.00 61.56 124 SER A N 1
ATOM 942 C CA . SER A 1 124 ? -12.316 20.448 17.263 1.00 61.56 124 SER A CA 1
ATOM 943 C C . SER A 1 124 ? -11.049 20.079 18.038 1.00 61.56 124 SER A C 1
ATOM 945 O O . SER A 1 124 ? -10.519 18.979 17.899 1.00 61.56 124 SER A O 1
ATOM 947 N N . ASP A 1 125 ? -10.580 20.998 18.886 1.00 55.75 125 ASP A N 1
ATOM 948 C CA . ASP A 1 125 ? -9.472 20.754 19.829 1.00 55.75 125 ASP A CA 1
ATOM 949 C C . ASP A 1 125 ? -9.808 19.638 20.845 1.00 55.75 125 ASP A C 1
ATOM 951 O O . ASP A 1 125 ? -8.935 19.137 21.550 1.00 55.75 125 ASP A O 1
ATOM 955 N N . ASP A 1 126 ? -11.080 19.235 20.914 1.00 55.34 126 ASP A N 1
ATOM 956 C CA . ASP A 1 126 ? -11.614 18.320 21.915 1.00 55.34 126 ASP A CA 1
ATOM 957 C C . ASP A 1 126 ? -11.514 16.829 21.520 1.00 55.34 126 ASP A C 1
ATOM 959 O O . ASP A 1 126 ? -11.762 15.969 22.368 1.00 55.34 126 ASP A O 1
ATOM 963 N N . SER A 1 127 ? -11.159 16.469 20.276 1.00 59.12 127 SER A N 1
ATOM 964 C CA . SER A 1 127 ? -11.081 15.059 19.841 1.00 59.12 127 SER A CA 1
ATOM 965 C C . SER A 1 127 ? -9.686 14.646 19.340 1.00 59.12 127 SER A C 1
ATOM 967 O O . SER A 1 127 ? -9.312 15.011 18.226 1.00 59.12 127 SER A O 1
ATOM 969 N N . PRO A 1 128 ? -8.930 13.834 20.106 1.00 63.34 128 PRO A N 1
ATOM 970 C CA . PRO A 1 128 ? -7.732 13.144 19.631 1.00 63.34 128 PRO A CA 1
ATOM 971 C C . PRO A 1 128 ? -7.920 12.469 18.260 1.00 63.34 128 PRO A C 1
ATOM 973 O O . PRO A 1 128 ? -8.896 11.743 18.047 1.00 63.34 128 PRO A O 1
ATOM 976 N N . GLU A 1 129 ? -6.976 12.676 17.331 1.00 60.25 129 GLU A N 1
ATOM 977 C CA . GLU A 1 129 ? -7.048 12.172 15.944 1.00 60.25 129 GLU A CA 1
ATOM 978 C C . GLU A 1 129 ? -7.235 10.642 15.851 1.00 60.25 129 GLU A C 1
ATOM 980 O O . GLU A 1 129 ? -7.828 10.125 14.899 1.00 60.25 129 GLU A O 1
ATOM 985 N N . ASP A 1 130 ? -6.778 9.894 16.857 1.00 69.38 130 ASP A N 1
ATOM 986 C CA . ASP A 1 130 ? -6.859 8.434 16.929 1.00 69.38 130 ASP A CA 1
ATOM 987 C C . ASP A 1 130 ? -8.174 7.905 17.543 1.00 69.38 130 ASP A C 1
ATOM 989 O O . ASP A 1 130 ? -8.433 6.695 17.515 1.00 69.38 130 ASP A O 1
ATOM 993 N N . MET A 1 131 ? -9.039 8.792 18.046 1.00 76.38 131 MET A N 1
ATOM 994 C CA . MET A 1 131 ? -10.333 8.440 18.639 1.00 76.38 131 MET A CA 1
ATOM 995 C C . MET A 1 131 ? -11.360 8.032 17.583 1.00 76.38 131 MET A C 1
ATOM 997 O O . MET A 1 131 ? -12.194 7.155 17.818 1.00 76.38 131 MET A O 1
ATOM 1001 N N . LEU A 1 132 ? -11.285 8.621 16.391 1.00 75.44 132 LEU A N 1
ATOM 1002 C CA . LEU A 1 132 ? -12.271 8.428 15.332 1.00 75.44 132 LEU A CA 1
ATOM 1003 C C . LEU A 1 132 ? -12.399 6.955 14.876 1.00 75.44 132 LEU A C 1
ATOM 1005 O O . LEU A 1 132 ? -13.521 6.441 14.857 1.00 75.44 132 LEU A O 1
ATOM 1009 N N . PRO A 1 133 ? -11.310 6.208 14.597 1.00 72.75 133 PRO A N 1
ATOM 1010 C CA . PRO A 1 133 ? -11.390 4.763 14.362 1.00 72.75 133 PRO A CA 1
ATOM 1011 C C . PRO A 1 133 ? -12.032 3.980 15.517 1.00 72.75 133 PRO A C 1
ATOM 1013 O O . PRO A 1 133 ? -12.760 3.017 15.279 1.00 72.75 133 PRO A O 1
ATOM 1016 N N . ALA A 1 134 ? -11.791 4.386 16.766 1.00 80.19 134 ALA A N 1
ATOM 1017 C CA . ALA A 1 134 ? -12.346 3.715 17.936 1.00 80.19 134 ALA A CA 1
ATOM 1018 C C . ALA A 1 134 ? -13.858 3.981 18.087 1.00 80.19 134 ALA A C 1
ATOM 1020 O O . ALA A 1 134 ? -14.614 3.058 18.394 1.00 80.19 134 ALA A O 1
ATOM 1021 N N . VAL A 1 135 ? -14.326 5.199 17.785 1.00 84.06 135 VAL A N 1
ATOM 1022 C CA . VAL A 1 135 ? -15.760 5.551 17.736 1.00 84.06 135 VAL A CA 1
ATOM 1023 C C . VAL A 1 135 ? -16.505 4.697 16.707 1.00 84.06 135 VAL A C 1
ATOM 1025 O O . VAL A 1 135 ? -17.622 4.245 16.954 1.00 84.06 135 VAL A O 1
ATOM 1028 N N . VAL A 1 136 ? -15.875 4.398 15.572 1.00 79.69 136 VAL A N 1
ATOM 1029 C CA . VAL A 1 136 ? -16.462 3.552 14.520 1.00 79.69 136 VAL A CA 1
ATOM 1030 C C . VAL A 1 136 ? -16.691 2.122 15.002 1.00 79.69 136 VAL A C 1
ATOM 1032 O O . VAL A 1 136 ? -17.739 1.538 14.720 1.00 79.69 136 VAL A O 1
ATOM 1035 N N . GLU A 1 137 ? -15.757 1.559 15.774 1.00 83.31 137 GLU A N 1
ATOM 1036 C CA . GLU A 1 137 ? -15.964 0.251 16.406 1.00 83.31 137 GLU A CA 1
ATOM 1037 C C . GLU A 1 137 ? -17.171 0.261 17.347 1.00 83.31 137 GLU A C 1
ATOM 1039 O O . GLU A 1 137 ? -17.932 -0.706 17.385 1.00 83.31 137 GLU A O 1
ATOM 1044 N N . VAL A 1 138 ? -17.358 1.355 18.086 1.00 87.50 138 VAL A N 1
ATOM 1045 C CA . VAL A 1 138 ? -18.467 1.519 19.031 1.00 87.50 138 VAL A CA 1
ATOM 1046 C C . VAL A 1 138 ? -19.805 1.655 18.300 1.00 87.50 138 VAL A C 1
ATOM 1048 O O . VAL A 1 138 ? -20.785 1.020 18.691 1.00 87.50 138 VAL A O 1
ATOM 1051 N N . LEU A 1 139 ? -19.856 2.397 17.189 1.00 85.81 139 LEU A N 1
ATOM 1052 C CA . LEU A 1 139 ? -21.048 2.475 16.334 1.00 85.81 139 LEU A CA 1
ATOM 1053 C C . LEU A 1 139 ? -21.464 1.093 15.805 1.00 85.81 139 LEU A C 1
ATOM 1055 O O . LEU A 1 139 ? -22.653 0.769 15.763 1.00 85.81 139 LEU A O 1
ATOM 1059 N N . LEU A 1 140 ? -20.493 0.256 15.432 1.00 82.25 140 LEU A N 1
ATOM 1060 C CA . LEU A 1 140 ? -20.743 -1.115 14.981 1.00 82.25 140 LEU A CA 1
ATOM 1061 C C . LEU A 1 140 ? -21.217 -2.034 16.114 1.00 82.25 140 LEU A C 1
ATOM 1063 O O . LEU A 1 140 ? -22.089 -2.882 15.893 1.00 82.25 140 LEU A O 1
ATOM 1067 N N . GLU A 1 141 ? -20.670 -1.857 17.317 1.00 86.50 141 GLU A N 1
ATOM 1068 C CA . GLU A 1 141 ? -21.073 -2.576 18.528 1.00 86.50 141 GLU A CA 1
ATOM 1069 C C . GLU A 1 141 ? -22.533 -2.260 18.898 1.00 86.50 141 GLU A C 1
ATOM 1071 O O . GLU A 1 141 ? -23.340 -3.172 19.105 1.00 86.50 141 GLU A O 1
ATOM 1076 N N . PHE A 1 142 ? -22.916 -0.978 18.870 1.00 86.38 142 PHE A N 1
ATOM 1077 C CA . PHE A 1 142 ? -24.251 -0.501 19.248 1.00 86.38 142 PHE A CA 1
ATOM 1078 C C . PHE A 1 142 ? -25.219 -0.281 18.080 1.00 86.38 142 PHE A C 1
ATOM 1080 O O . PHE A 1 142 ? -26.231 0.410 18.221 1.00 86.38 142 PHE A O 1
ATOM 1087 N N . LYS A 1 143 ? -24.984 -0.940 16.944 1.00 81.81 143 LYS A N 1
ATOM 1088 C CA . LYS A 1 143 ? -25.735 -0.769 15.686 1.00 81.81 143 LYS A CA 1
ATOM 1089 C C . LYS A 1 143 ? -27.272 -0.763 15.788 1.00 81.81 143 LYS A C 1
ATOM 1091 O O . LYS A 1 143 ? -27.925 -0.198 14.925 1.00 81.81 143 LYS A O 1
ATOM 1096 N N . LYS A 1 144 ? -27.881 -1.389 16.805 1.00 80.06 144 LYS A N 1
ATOM 1097 C CA . LYS A 1 144 ? -29.350 -1.419 16.988 1.00 80.06 144 LYS A CA 1
ATOM 1098 C C . LYS A 1 144 ? -29.951 -0.110 17.523 1.00 80.06 144 LYS A C 1
ATOM 1100 O O . LYS A 1 144 ? -31.157 0.064 17.398 1.00 80.06 144 LYS A O 1
ATOM 1105 N N . GLY A 1 145 ? -29.153 0.757 18.148 1.00 84.25 145 GLY A N 1
ATOM 1106 C CA . GLY A 1 145 ? -29.620 1.998 18.780 1.00 84.25 145 GLY A CA 1
ATOM 1107 C C . GLY A 1 145 ? -29.213 3.282 18.052 1.00 84.25 145 GLY A C 1
ATOM 1108 O O . GLY A 1 145 ? -29.640 4.367 18.444 1.00 84.25 145 GLY A O 1
ATOM 1109 N N . ILE A 1 146 ? -28.393 3.175 17.004 1.00 88.00 146 ILE A N 1
ATOM 1110 C CA . ILE A 1 146 ? -27.945 4.332 16.223 1.00 88.00 146 ILE A CA 1
ATOM 1111 C C . ILE A 1 146 ? -29.077 4.804 15.307 1.00 88.00 146 ILE A C 1
ATOM 1113 O O . ILE A 1 146 ? -29.657 4.008 14.564 1.00 88.00 146 ILE A O 1
ATOM 1117 N N . ARG A 1 147 ? -29.389 6.100 15.376 1.00 89.12 147 ARG A N 1
ATOM 1118 C CA . ARG A 1 147 ? -30.425 6.757 14.576 1.00 89.12 147 ARG A CA 1
ATOM 1119 C C . ARG A 1 147 ? -30.025 6.846 13.104 1.00 89.12 147 ARG A C 1
ATOM 1121 O O . ARG A 1 147 ? -28.845 6.953 12.768 1.00 89.12 147 ARG A O 1
ATOM 1128 N N . ALA A 1 148 ? -31.021 6.858 12.220 1.00 87.19 148 ALA A N 1
ATOM 1129 C CA . ALA A 1 148 ? -30.792 7.018 10.788 1.00 87.19 148 ALA A CA 1
ATOM 1130 C C . ALA A 1 148 ? -30.153 8.381 10.467 1.00 87.19 148 ALA A C 1
ATOM 1132 O O . ALA A 1 148 ? -29.260 8.447 9.629 1.00 87.19 148 ALA A O 1
ATOM 1133 N N . GLU A 1 149 ? -30.538 9.445 11.175 1.00 88.69 149 GLU A N 1
ATOM 1134 C CA . GLU A 1 149 ? -29.973 10.789 11.011 1.00 88.69 149 GLU A CA 1
ATOM 1135 C C . GLU A 1 149 ? -28.467 10.804 11.308 1.00 88.69 149 GLU A C 1
ATOM 1137 O O . GLU A 1 149 ? -27.681 11.353 10.543 1.00 88.69 149 GLU A O 1
ATOM 1142 N N . THR A 1 150 ? -28.048 10.108 12.363 1.00 86.75 150 THR A N 1
ATOM 1143 C CA . THR A 1 150 ? -26.640 9.982 12.758 1.00 86.75 150 THR A CA 1
ATOM 1144 C C . THR A 1 150 ? -25.823 9.218 11.710 1.00 86.75 150 THR A C 1
ATOM 1146 O O . THR A 1 150 ? -24.698 9.596 11.385 1.00 86.75 150 THR A O 1
ATOM 1149 N N . LEU A 1 151 ? -26.393 8.159 11.122 1.00 86.81 151 LEU A N 1
ATOM 1150 C CA . LEU A 1 151 ? -25.760 7.440 10.010 1.00 86.81 151 LEU A CA 1
ATOM 1151 C C . LEU A 1 151 ? -25.695 8.289 8.739 1.00 86.81 151 LEU A C 1
ATOM 1153 O O . LEU A 1 151 ? -24.706 8.225 8.013 1.00 86.81 151 LEU A O 1
ATOM 1157 N N . GLN A 1 152 ? -26.729 9.084 8.469 1.00 88.81 152 GLN A N 1
ATOM 1158 C CA . GLN A 1 152 ? -26.760 9.998 7.336 1.00 88.81 152 GLN A CA 1
ATOM 1159 C C . GLN A 1 152 ? -25.658 11.058 7.449 1.00 88.81 152 GLN A C 1
ATOM 1161 O O . GLN A 1 152 ? -24.933 11.283 6.485 1.00 88.81 152 GLN A O 1
ATOM 1166 N N . GLU A 1 153 ? -25.476 11.663 8.620 1.00 85.06 153 GLU A N 1
ATOM 1167 C CA . GLU A 1 153 ? -24.396 12.629 8.843 1.00 85.06 153 GLU A CA 1
ATOM 1168 C C . GLU A 1 153 ? -23.010 12.000 8.663 1.00 85.06 153 GLU A C 1
ATOM 1170 O O . GLU A 1 153 ? -22.111 12.628 8.101 1.00 85.06 153 GLU A O 1
ATOM 1175 N N . LEU A 1 154 ? -22.832 10.747 9.093 1.00 83.19 154 LEU A N 1
ATOM 1176 C CA . LEU A 1 154 ? -21.586 10.010 8.892 1.00 83.19 154 LEU A CA 1
ATOM 1177 C C . LEU A 1 154 ? -21.311 9.758 7.401 1.00 83.19 154 LEU A C 1
ATOM 1179 O O . LEU A 1 154 ? -20.167 9.895 6.964 1.00 83.19 154 LEU A O 1
ATOM 1183 N N . ILE A 1 155 ? -22.347 9.445 6.614 1.00 86.88 155 ILE A N 1
ATOM 1184 C CA . ILE A 1 155 ? -22.254 9.355 5.149 1.00 86.88 155 ILE A CA 1
ATOM 1185 C C . ILE A 1 155 ? -21.828 10.706 4.563 1.00 86.88 155 ILE A C 1
ATOM 1187 O O . ILE A 1 155 ? -20.896 10.753 3.771 1.00 86.88 155 ILE A O 1
ATOM 1191 N N . GLU A 1 156 ? -22.465 11.803 4.966 1.00 83.88 156 GLU A N 1
ATOM 1192 C CA . GLU A 1 156 ? -22.230 13.127 4.378 1.00 83.88 156 GLU A CA 1
ATOM 1193 C C . GLU A 1 156 ? -20.853 13.708 4.738 1.00 83.88 156 GLU A C 1
ATOM 1195 O O . GLU A 1 156 ? -20.186 14.293 3.887 1.00 83.88 156 GLU A O 1
ATOM 1200 N N . LYS A 1 157 ? -20.398 13.545 5.986 1.00 78.06 157 LYS A N 1
ATOM 1201 C CA . LYS A 1 157 ? -19.175 14.200 6.488 1.00 78.06 157 LYS A CA 1
ATOM 1202 C C . LYS A 1 157 ? -17.934 13.311 6.464 1.00 78.06 157 LYS A C 1
ATOM 1204 O O . LYS A 1 157 ? -16.810 13.823 6.477 1.00 78.06 157 LYS A O 1
ATOM 1209 N N . ARG A 1 158 ? -18.109 11.987 6.510 1.00 75.56 158 ARG A N 1
ATOM 1210 C CA . ARG A 1 158 ? -17.027 11.005 6.715 1.00 75.56 158 ARG A CA 1
ATOM 1211 C C . ARG A 1 158 ? -17.270 9.692 5.964 1.00 75.56 158 ARG A C 1
ATOM 1213 O O . ARG A 1 158 ? -16.891 8.622 6.445 1.00 75.56 158 ARG A O 1
ATOM 1220 N N . CYS A 1 159 ? -17.836 9.770 4.755 1.00 76.69 159 CYS A N 1
ATOM 1221 C CA . CYS A 1 159 ? -18.122 8.613 3.895 1.00 76.69 159 CYS A CA 1
ATO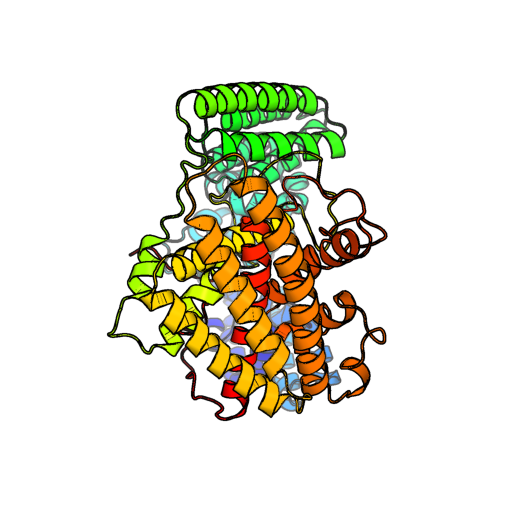M 1222 C C . CYS A 1 159 ? -16.950 7.620 3.799 1.00 76.69 159 CYS A C 1
ATOM 1224 O O . CYS A 1 159 ? -17.132 6.405 3.870 1.00 76.69 159 CYS A O 1
ATOM 1226 N N . PHE A 1 160 ? -15.719 8.131 3.715 1.00 69.62 160 PHE A N 1
ATOM 1227 C CA . PHE A 1 160 ? -14.512 7.320 3.575 1.00 69.62 160 PHE A CA 1
ATOM 1228 C C . PHE A 1 160 ? -14.313 6.281 4.693 1.00 69.62 160 PHE A C 1
ATOM 1230 O O . PHE A 1 160 ? -13.736 5.221 4.452 1.00 69.62 160 PHE A O 1
ATOM 1237 N N . ILE A 1 161 ? -14.794 6.564 5.904 1.00 69.94 161 ILE A N 1
ATOM 1238 C CA . ILE A 1 161 ? -14.724 5.651 7.050 1.00 69.94 161 ILE A CA 1
ATOM 1239 C C . ILE A 1 161 ? -15.678 4.479 6.848 1.00 69.94 161 ILE A C 1
ATOM 1241 O O . ILE A 1 161 ? -15.320 3.323 7.077 1.00 69.94 161 ILE A O 1
ATOM 1245 N N . LEU A 1 162 ? -16.885 4.777 6.364 1.00 75.19 162 LEU A N 1
ATOM 1246 C CA . LEU A 1 162 ? -17.880 3.770 6.017 1.00 75.19 162 LEU A CA 1
ATOM 1247 C C . LEU A 1 162 ? -17.400 2.891 4.863 1.00 75.19 162 LEU A C 1
ATOM 1249 O O . LEU A 1 162 ? -17.653 1.693 4.878 1.00 75.19 162 LEU A O 1
ATOM 1253 N N . ILE A 1 163 ? -16.649 3.449 3.910 1.00 69.50 163 ILE A N 1
ATOM 1254 C CA . ILE A 1 163 ? -16.026 2.686 2.820 1.00 69.50 163 ILE A CA 1
ATOM 1255 C C . ILE A 1 163 ? -15.055 1.621 3.362 1.00 69.50 163 ILE A C 1
ATOM 1257 O O . ILE A 1 163 ? -15.096 0.468 2.925 1.00 69.50 163 ILE A O 1
ATOM 1261 N N . LEU A 1 164 ? -14.207 1.978 4.335 1.00 66.75 164 LEU A N 1
ATOM 1262 C CA . LEU A 1 164 ? -13.217 1.063 4.929 1.00 66.75 164 LEU A CA 1
ATOM 1263 C C . LEU A 1 164 ? -13.849 -0.105 5.701 1.00 66.75 164 LEU A C 1
ATOM 1265 O O . LEU A 1 164 ? -13.225 -1.153 5.845 1.00 66.75 164 LEU A O 1
ATOM 1269 N N . HIS A 1 165 ? -15.083 0.067 6.175 1.00 71.19 165 HIS A N 1
ATOM 1270 C CA . HIS A 1 165 ? -15.826 -0.926 6.954 1.00 71.19 165 HIS A CA 1
ATOM 1271 C C . HIS A 1 165 ? -17.178 -1.277 6.310 1.00 71.19 165 HIS A C 1
ATOM 1273 O O . HIS A 1 165 ? -18.145 -1.598 7.010 1.00 71.19 165 HIS A O 1
ATOM 1279 N N . HIS A 1 166 ? -17.272 -1.170 4.979 1.00 75.88 166 HIS A N 1
ATOM 1280 C CA . HIS A 1 166 ? -18.544 -1.259 4.256 1.00 75.88 166 HIS A CA 1
ATOM 1281 C C . HIS A 1 166 ? -19.244 -2.600 4.483 1.00 75.88 166 HIS A C 1
ATOM 1283 O O . HIS A 1 166 ? -20.456 -2.629 4.631 1.00 75.88 166 HIS A O 1
ATOM 1289 N N . ASP A 1 167 ? -18.496 -3.694 4.592 1.00 76.25 167 ASP A N 1
ATOM 1290 C CA . ASP A 1 167 ? -18.973 -5.038 4.918 1.00 76.25 167 ASP A CA 1
ATOM 1291 C C . ASP A 1 167 ? -19.769 -5.081 6.234 1.00 76.25 167 ASP A C 1
ATOM 1293 O O . ASP A 1 167 ? -20.807 -5.743 6.326 1.00 76.25 167 ASP A O 1
ATOM 1297 N N . LYS A 1 168 ? -19.326 -4.323 7.241 1.00 79.88 168 LYS A N 1
ATOM 1298 C CA . LYS A 1 168 ? -19.970 -4.255 8.559 1.00 79.88 168 LYS A CA 1
ATOM 1299 C C . LYS A 1 168 ? -21.137 -3.267 8.592 1.00 79.88 168 LYS A C 1
ATOM 1301 O O . LYS A 1 168 ? -22.120 -3.517 9.294 1.00 79.88 168 LYS A O 1
ATOM 1306 N N . PHE A 1 169 ? -21.050 -2.170 7.836 1.00 81.06 169 PHE A N 1
ATOM 1307 C CA . PHE A 1 169 ? -22.074 -1.119 7.812 1.00 81.06 169 PHE A CA 1
ATOM 1308 C C . PHE A 1 169 ? -23.207 -1.367 6.811 1.00 81.06 169 PHE A C 1
ATOM 1310 O O . PHE A 1 169 ? -24.330 -0.947 7.081 1.00 81.06 169 PHE A O 1
ATOM 1317 N N . LEU A 1 170 ? -22.982 -2.080 5.703 1.00 81.62 170 LEU A N 1
ATOM 1318 C CA . LEU A 1 170 ? -24.003 -2.301 4.669 1.00 81.62 170 LEU A CA 1
ATOM 1319 C C . LEU A 1 170 ? -25.323 -2.860 5.228 1.00 81.62 170 LEU A C 1
ATOM 1321 O O . LEU A 1 170 ? -26.374 -2.320 4.884 1.00 81.62 170 LEU A O 1
ATOM 1325 N N . PRO A 1 171 ? -25.322 -3.877 6.119 1.00 83.00 171 PRO A N 1
ATOM 1326 C CA . PRO A 1 171 ? -26.562 -4.385 6.704 1.00 83.00 171 PRO A CA 1
ATOM 1327 C C . PRO A 1 171 ? -27.321 -3.316 7.501 1.00 83.00 171 PRO A C 1
ATOM 1329 O O . PRO A 1 171 ? -28.549 -3.269 7.474 1.00 83.00 171 PRO A O 1
ATOM 1332 N N . LEU A 1 172 ? -26.594 -2.438 8.198 1.00 82.19 172 LEU A N 1
ATOM 1333 C CA . LEU A 1 172 ? -27.178 -1.347 8.974 1.00 82.19 172 LEU A CA 1
ATOM 1334 C C . LEU A 1 172 ? -27.768 -0.265 8.061 1.00 82.19 172 LEU A C 1
ATOM 1336 O O . LEU A 1 172 ? -28.872 0.219 8.311 1.00 82.19 172 LEU A O 1
ATOM 1340 N N . LEU A 1 173 ? -27.063 0.078 6.983 1.00 84.31 173 LEU A N 1
ATOM 1341 C CA . LEU A 1 173 ? -27.504 1.065 5.999 1.00 84.31 173 LEU A CA 1
ATOM 1342 C C . LEU A 1 173 ? -28.731 0.589 5.212 1.00 84.31 173 LEU A C 1
ATOM 1344 O O . LEU A 1 173 ? -29.626 1.389 4.944 1.00 84.31 173 LEU A O 1
ATOM 1348 N N . ARG A 1 174 ? -28.820 -0.712 4.904 1.00 82.62 174 ARG A N 1
ATOM 1349 C CA . ARG A 1 174 ? -30.006 -1.327 4.283 1.00 82.62 174 ARG A CA 1
ATOM 1350 C C . ARG A 1 174 ? -31.236 -1.207 5.178 1.00 82.62 174 ARG A C 1
ATOM 1352 O O . ARG A 1 174 ? -32.254 -0.677 4.748 1.00 82.62 174 ARG A O 1
ATOM 1359 N N . ASN A 1 175 ? -31.116 -1.600 6.448 1.00 80.25 175 ASN A N 1
ATOM 1360 C CA . ASN A 1 175 ? -32.225 -1.532 7.409 1.00 80.25 175 ASN A CA 1
ATOM 1361 C C . ASN A 1 175 ? -32.768 -0.107 7.605 1.00 80.25 175 ASN A C 1
ATOM 1363 O O . ASN A 1 175 ? -33.953 0.063 7.881 1.00 80.25 175 ASN A O 1
ATOM 1367 N N . ASN A 1 176 ? -31.912 0.906 7.446 1.00 78.31 176 ASN A N 1
ATOM 1368 C CA . ASN A 1 176 ? -32.275 2.315 7.589 1.00 78.31 176 ASN A CA 1
ATOM 1369 C C . ASN A 1 176 ? -32.599 3.012 6.256 1.00 78.31 176 ASN A C 1
ATOM 1371 O O . ASN A 1 176 ? -32.797 4.222 6.251 1.00 78.31 176 ASN A O 1
ATOM 1375 N N . ARG A 1 177 ? -32.661 2.284 5.128 1.00 84.62 177 ARG A N 1
ATOM 1376 C CA . ARG A 1 177 ? -32.884 2.849 3.779 1.00 84.62 177 ARG A CA 1
ATOM 1377 C C . ARG A 1 177 ? -31.884 3.949 3.393 1.00 84.62 177 ARG A C 1
ATOM 1379 O O . ARG A 1 177 ? -32.206 4.870 2.651 1.00 84.62 177 ARG A O 1
ATOM 1386 N N . LEU A 1 178 ? -30.655 3.846 3.893 1.00 89.62 178 LEU A N 1
ATOM 1387 C CA . LEU A 1 178 ? -29.559 4.779 3.613 1.00 89.62 178 LEU A CA 1
ATOM 1388 C C . LEU A 1 178 ? -28.549 4.223 2.604 1.00 89.62 178 LEU A C 1
ATOM 1390 O O . LEU A 1 178 ? -27.626 4.933 2.221 1.00 89.62 178 LEU A O 1
ATOM 1394 N N . ALA A 1 179 ? -28.708 2.971 2.165 1.00 87.81 179 ALA A N 1
ATOM 1395 C CA . ALA A 1 179 ? -27.777 2.323 1.241 1.00 87.81 179 ALA A CA 1
ATOM 1396 C C . ALA A 1 179 ? -27.642 3.070 -0.101 1.00 87.81 179 ALA A C 1
ATOM 1398 O O . ALA A 1 179 ? -26.534 3.172 -0.620 1.00 87.81 179 ALA A O 1
ATOM 1399 N N . GLU A 1 180 ? -28.727 3.649 -0.625 1.00 90.06 180 GLU A N 1
ATOM 1400 C CA . GLU A 1 180 ? -28.682 4.455 -1.854 1.00 90.06 180 GLU A CA 1
ATOM 1401 C C . GLU A 1 180 ? -27.888 5.749 -1.668 1.00 90.06 180 GLU A C 1
ATOM 1403 O O . GLU A 1 180 ? -27.007 6.046 -2.469 1.00 90.06 180 GLU A O 1
ATOM 1408 N N . ARG A 1 181 ? -28.153 6.487 -0.583 1.00 90.31 181 ARG A N 1
ATOM 1409 C CA . ARG A 1 181 ? -27.431 7.731 -0.261 1.00 90.31 181 ARG A CA 1
ATOM 1410 C C . ARG A 1 181 ? -25.962 7.469 0.039 1.00 90.31 181 ARG A C 1
ATOM 1412 O O . ARG A 1 181 ? -25.103 8.261 -0.331 1.00 90.31 181 ARG A O 1
ATOM 1419 N N . PHE A 1 182 ? -25.663 6.340 0.678 1.00 90.62 182 PHE A N 1
ATOM 1420 C CA . PHE A 1 182 ? -24.290 5.887 0.846 1.00 90.62 182 PHE A CA 1
ATOM 1421 C C . PHE A 1 182 ? -23.631 5.646 -0.510 1.00 90.62 182 PHE A C 1
ATOM 1423 O O . PHE A 1 182 ? -22.549 6.167 -0.746 1.00 90.62 182 PHE A O 1
ATOM 1430 N N . LEU A 1 183 ? -24.289 4.931 -1.427 1.00 90.88 183 LEU A N 1
ATOM 1431 C CA . LEU A 1 183 ? -23.744 4.692 -2.761 1.00 90.88 183 LEU A CA 1
ATOM 1432 C C . LEU A 1 183 ? -23.504 6.001 -3.535 1.00 90.88 183 LEU A C 1
ATOM 1434 O O . LEU A 1 183 ? -22.463 6.138 -4.168 1.00 90.88 183 LEU A O 1
ATOM 1438 N N . GLU A 1 184 ? -24.403 6.983 -3.434 1.00 92.19 184 GLU A N 1
ATOM 1439 C CA . GLU A 1 184 ? -24.197 8.325 -4.004 1.00 92.19 184 GLU A CA 1
ATOM 1440 C C . GLU A 1 184 ? -22.949 9.009 -3.442 1.00 92.19 184 GLU A C 1
ATOM 1442 O O . GLU A 1 184 ? -22.095 9.460 -4.204 1.00 92.19 184 GLU A O 1
ATOM 1447 N N . ALA A 1 185 ? -22.815 9.045 -2.115 1.00 87.75 185 ALA A N 1
ATOM 1448 C CA . ALA A 1 185 ? -21.668 9.659 -1.456 1.00 87.75 185 ALA A CA 1
ATOM 1449 C C . ALA A 1 185 ? -20.354 8.940 -1.795 1.00 87.75 185 ALA A C 1
ATOM 1451 O O . ALA A 1 185 ? -19.315 9.576 -1.931 1.00 87.75 185 ALA A O 1
ATOM 1452 N N . VAL A 1 186 ? -20.389 7.616 -1.954 1.00 84.12 186 VAL A N 1
ATOM 1453 C CA . VAL A 1 186 ? -19.234 6.802 -2.350 1.00 84.12 186 VAL A CA 1
ATOM 1454 C C . VAL A 1 186 ? -18.806 7.096 -3.791 1.00 84.12 186 VAL A C 1
ATOM 1456 O O . VAL A 1 186 ? -17.610 7.182 -4.065 1.00 84.12 186 VAL A O 1
ATOM 1459 N N . VAL A 1 187 ? -19.761 7.267 -4.710 1.00 88.44 187 VAL A N 1
ATOM 1460 C CA . VAL A 1 187 ? -19.475 7.666 -6.098 1.00 88.44 187 VAL A CA 1
ATOM 1461 C C . VAL A 1 187 ? -18.883 9.074 -6.144 1.00 88.44 187 VAL A C 1
ATOM 1463 O O . VAL A 1 187 ? -17.917 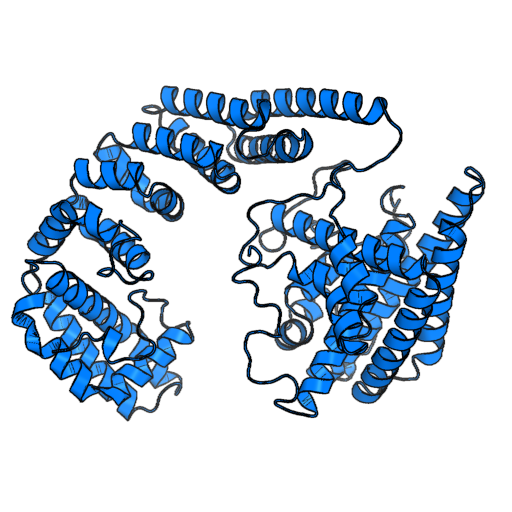9.296 -6.870 1.00 88.44 187 VAL A O 1
ATOM 1466 N N . GLU A 1 188 ? -19.408 10.010 -5.353 1.00 86.12 188 GLU A N 1
ATOM 1467 C CA . GLU A 1 188 ? -18.873 11.374 -5.280 1.00 86.12 188 GLU A CA 1
ATOM 1468 C C . GLU A 1 188 ? -17.449 11.408 -4.697 1.00 86.12 188 GLU A C 1
ATOM 1470 O O . GLU A 1 188 ? -16.561 12.054 -5.253 1.00 86.12 188 GLU A O 1
ATOM 1475 N N . ASP A 1 189 ? -17.184 10.627 -3.644 1.00 73.88 189 ASP A N 1
ATOM 1476 C CA . ASP A 1 189 ? -15.836 10.457 -3.081 1.00 73.88 189 ASP A CA 1
ATOM 1477 C C . ASP A 1 189 ? -14.875 9.849 -4.125 1.00 73.88 189 ASP A C 1
ATOM 1479 O O . ASP A 1 189 ? -13.725 10.268 -4.246 1.00 73.88 189 ASP A O 1
ATOM 1483 N N . ALA A 1 190 ? -15.354 8.924 -4.965 1.00 71.44 190 ALA A N 1
ATOM 1484 C CA . ALA A 1 190 ? -14.578 8.358 -6.070 1.00 71.44 190 ALA A CA 1
ATOM 1485 C C . ALA A 1 190 ? -14.284 9.354 -7.209 1.00 71.44 190 ALA A C 1
ATOM 1487 O O . ALA A 1 190 ? -13.320 9.146 -7.947 1.00 71.44 190 ALA A O 1
ATOM 1488 N N . ARG A 1 191 ? -15.060 10.441 -7.364 1.00 76.25 191 ARG A N 1
ATOM 1489 C CA . ARG A 1 191 ? -14.769 11.497 -8.358 1.00 76.25 191 ARG A CA 1
ATOM 1490 C C . ARG A 1 191 ? -13.566 12.347 -7.993 1.00 76.25 191 ARG A C 1
ATOM 1492 O O . ARG A 1 191 ? -12.949 12.920 -8.885 1.00 76.25 191 ARG A O 1
ATOM 1499 N N . THR A 1 192 ? -13.288 12.485 -6.705 1.00 61.78 192 THR A N 1
ATOM 1500 C CA . THR A 1 192 ? -12.259 13.392 -6.181 1.00 61.78 192 THR A CA 1
ATOM 1501 C C . THR A 1 192 ? -11.071 12.631 -5.615 1.00 61.78 192 THR A C 1
ATOM 1503 O O . THR A 1 192 ? -9.956 13.148 -5.600 1.00 61.78 192 THR A O 1
ATOM 1506 N N . CYS A 1 193 ? -11.290 11.387 -5.190 1.00 56.16 193 CYS A N 1
ATOM 1507 C CA . CYS A 1 193 ? -10.290 10.542 -4.580 1.00 56.16 193 CYS A CA 1
ATOM 1508 C C . CYS A 1 193 ? -10.162 9.230 -5.362 1.00 56.16 193 CYS A C 1
ATOM 1510 O O . CYS A 1 193 ? -10.875 8.258 -5.093 1.00 56.16 193 CYS A O 1
ATOM 1512 N N . PRO A 1 194 ? -9.220 9.165 -6.304 1.00 53.50 194 PRO A N 1
ATOM 1513 C CA . PRO A 1 194 ? -9.118 8.039 -7.222 1.00 53.50 194 PRO A CA 1
ATOM 1514 C C . PRO A 1 194 ? -9.066 6.616 -6.599 1.00 53.50 194 PRO A C 1
ATOM 1516 O O . PRO A 1 194 ? -9.790 5.722 -7.035 1.00 53.50 194 PRO A O 1
ATOM 1519 N N . PRO A 1 195 ? -8.389 6.383 -5.460 1.00 52.69 195 PRO A N 1
ATOM 1520 C CA . PRO A 1 195 ? -8.318 5.061 -4.827 1.00 52.69 195 PRO A CA 1
ATOM 1521 C C . PRO A 1 195 ? -9.618 4.638 -4.135 1.00 52.69 195 PRO A C 1
ATOM 1523 O O . PRO A 1 195 ? -9.702 3.551 -3.561 1.00 52.69 195 PRO A O 1
ATOM 1526 N N . ARG A 1 196 ? -10.628 5.513 -4.102 1.00 61.69 196 ARG A N 1
ATOM 1527 C CA . ARG A 1 196 ? -11.987 5.178 -3.657 1.00 61.69 196 ARG A CA 1
ATOM 1528 C C . ARG A 1 196 ? -12.813 4.575 -4.788 1.00 61.69 196 ARG A C 1
ATOM 1530 O O . ARG A 1 196 ? -13.808 3.921 -4.496 1.00 61.69 196 ARG A O 1
ATOM 1537 N N . PHE A 1 197 ? -12.359 4.687 -6.036 1.00 70.19 197 PHE A N 1
ATOM 1538 C CA . PHE A 1 197 ? -13.021 4.140 -7.214 1.00 70.19 197 PHE A CA 1
ATOM 1539 C C . PHE A 1 197 ? -13.232 2.623 -7.141 1.00 70.19 197 PHE A C 1
ATOM 1541 O O . PHE A 1 197 ? -14.346 2.146 -7.337 1.00 70.19 197 PHE A O 1
ATOM 1548 N N . GLU A 1 198 ? -12.204 1.849 -6.777 1.00 69.31 198 GLU A N 1
ATOM 1549 C CA . GLU A 1 198 ? -12.346 0.390 -6.658 1.00 69.31 198 GLU A CA 1
ATOM 1550 C C . GLU A 1 198 ? -13.322 0.008 -5.536 1.00 69.31 198 GLU A C 1
ATOM 1552 O O . GLU A 1 198 ? -14.135 -0.907 -5.676 1.00 69.31 198 GLU A O 1
ATOM 1557 N N . SER A 1 199 ? -13.278 0.736 -4.418 1.00 73.81 199 SER A N 1
ATOM 1558 C CA . SER A 1 199 ? -14.204 0.500 -3.311 1.00 73.81 199 SER A CA 1
ATOM 1559 C C . SER A 1 199 ? -15.642 0.829 -3.713 1.00 73.81 199 SER A C 1
ATOM 1561 O O . SER A 1 199 ? -16.549 0.059 -3.402 1.00 73.81 199 SER A O 1
ATOM 1563 N N . ALA A 1 200 ? -15.844 1.918 -4.460 1.00 78.69 200 ALA A N 1
ATOM 1564 C CA . ALA A 1 200 ? -17.133 2.291 -5.025 1.00 78.69 200 ALA A CA 1
ATOM 1565 C C . ALA A 1 200 ? -17.676 1.217 -5.967 1.00 78.69 200 ALA A C 1
ATOM 1567 O O . ALA A 1 200 ? -18.833 0.820 -5.841 1.00 78.69 200 ALA A O 1
ATOM 1568 N N . LEU A 1 201 ? -16.821 0.675 -6.834 1.00 81.12 201 LEU A N 1
ATOM 1569 C CA . LEU A 1 201 ? -17.175 -0.410 -7.739 1.00 81.12 201 LEU A CA 1
ATOM 1570 C C . LEU A 1 201 ? -17.586 -1.678 -6.976 1.00 81.12 201 LEU A C 1
ATOM 1572 O O . LEU A 1 201 ? -18.618 -2.275 -7.273 1.00 81.12 201 LEU A O 1
ATOM 1576 N N . ARG A 1 202 ? -16.824 -2.075 -5.949 1.00 81.44 202 ARG A N 1
ATOM 1577 C CA . ARG A 1 202 ? -17.152 -3.237 -5.105 1.00 81.44 202 ARG A CA 1
ATOM 1578 C C . ARG A 1 202 ? -18.473 -3.046 -4.358 1.00 81.44 202 ARG A C 1
ATOM 1580 O O . ARG A 1 202 ? -19.286 -3.967 -4.324 1.00 81.44 202 ARG A O 1
ATOM 1587 N N . ILE A 1 203 ? -18.712 -1.861 -3.796 1.00 83.06 203 ILE A N 1
ATOM 1588 C CA . ILE A 1 203 ? -19.968 -1.538 -3.105 1.00 83.06 203 ILE A CA 1
ATOM 1589 C C . ILE A 1 203 ? -21.143 -1.559 -4.096 1.00 83.06 203 ILE A C 1
ATOM 1591 O O . ILE A 1 203 ? -22.172 -2.161 -3.786 1.00 83.06 203 ILE A O 1
ATOM 1595 N N . ALA A 1 204 ? -20.978 -0.990 -5.295 1.00 87.88 204 ALA A N 1
ATOM 1596 C CA . ALA A 1 204 ? -21.985 -1.021 -6.356 1.00 87.88 204 ALA A CA 1
ATOM 1597 C C . ALA A 1 204 ? -22.329 -2.458 -6.780 1.00 87.88 204 ALA A C 1
ATOM 1599 O O . ALA A 1 204 ? -23.504 -2.789 -6.869 1.00 87.88 204 ALA A O 1
ATOM 1600 N N . ILE A 1 205 ? -21.338 -3.346 -6.932 1.00 85.62 205 ILE A N 1
ATOM 1601 C CA . ILE A 1 205 ? -21.560 -4.776 -7.224 1.00 85.62 205 ILE A CA 1
ATOM 1602 C C . ILE A 1 205 ? -22.359 -5.453 -6.103 1.00 85.62 205 ILE A C 1
ATOM 1604 O O . ILE A 1 205 ? -23.319 -6.183 -6.359 1.00 85.62 205 ILE A O 1
ATOM 1608 N N . VAL A 1 206 ? -21.965 -5.239 -4.843 1.00 85.75 206 VAL A N 1
ATOM 1609 C CA . VAL A 1 206 ? -22.628 -5.874 -3.693 1.00 85.75 206 VAL A CA 1
ATOM 1610 C C . VAL A 1 206 ? -24.078 -5.403 -3.559 1.00 85.75 206 VAL A C 1
ATOM 1612 O O . VAL A 1 206 ? -24.947 -6.207 -3.216 1.00 85.75 206 VAL A O 1
ATOM 1615 N N . LEU A 1 207 ? -24.349 -4.124 -3.825 1.00 84.81 207 LEU A N 1
ATOM 1616 C CA . LEU A 1 207 ? -25.704 -3.577 -3.823 1.00 84.81 207 LEU A CA 1
ATOM 1617 C C . LEU A 1 207 ? -26.493 -3.979 -5.075 1.00 84.81 207 LEU A C 1
ATOM 1619 O O . LEU A 1 207 ? -27.653 -4.326 -4.943 1.00 84.81 207 LEU A O 1
ATOM 1623 N N . GLY A 1 208 ? -25.885 -4.034 -6.258 1.00 84.38 208 GLY A N 1
ATOM 1624 C CA . GLY A 1 208 ? -26.568 -4.393 -7.507 1.00 84.38 208 GLY A CA 1
ATOM 1625 C C . GLY A 1 208 ? -27.004 -5.857 -7.585 1.00 84.38 208 GLY A C 1
ATOM 1626 O O . GLY A 1 208 ? -28.000 -6.181 -8.232 1.00 84.38 208 GLY A O 1
ATOM 1627 N N . ARG A 1 209 ? -26.307 -6.754 -6.874 1.00 83.25 209 ARG A N 1
ATOM 1628 C CA . ARG A 1 209 ? -26.749 -8.147 -6.667 1.00 83.25 209 ARG A CA 1
ATOM 1629 C C . ARG A 1 209 ? -27.993 -8.253 -5.788 1.00 83.25 209 ARG A C 1
ATOM 1631 O O . ARG A 1 209 ? -28.684 -9.270 -5.827 1.00 83.25 209 ARG A O 1
ATOM 1638 N N . ASP A 1 210 ? -28.248 -7.231 -4.984 1.00 75.81 210 ASP A N 1
ATOM 1639 C CA . ASP A 1 210 ? -29.458 -7.103 -4.195 1.00 75.81 210 ASP A CA 1
ATOM 1640 C C . ASP A 1 210 ? -30.525 -6.445 -5.078 1.00 75.81 210 ASP A C 1
ATOM 1642 O O . ASP A 1 210 ? -30.429 -5.270 -5.427 1.00 75.81 210 ASP A O 1
ATOM 1646 N N . GLY A 1 211 ? -31.524 -7.221 -5.507 1.00 76.00 211 GLY A N 1
ATOM 1647 C CA . GLY A 1 211 ? -32.505 -6.775 -6.504 1.00 76.00 211 GLY A CA 1
ATOM 1648 C C . GLY A 1 211 ? -33.255 -5.491 -6.125 1.00 76.00 211 GLY A C 1
ATOM 1649 O O . GLY A 1 211 ? -33.767 -4.820 -7.016 1.00 76.00 211 GLY A O 1
ATOM 1650 N N . GLU A 1 212 ? -33.285 -5.136 -4.836 1.00 85.12 212 GLU A N 1
ATOM 1651 C CA . GLU A 1 212 ? -33.832 -3.878 -4.318 1.00 85.12 212 GLU A CA 1
ATOM 1652 C C . GLU A 1 212 ? -33.041 -2.641 -4.782 1.00 85.12 212 GLU A C 1
ATOM 1654 O O . GLU A 1 212 ? -33.648 -1.627 -5.106 1.00 85.12 212 GLU A O 1
ATOM 1659 N N . PHE A 1 213 ? -31.710 -2.725 -4.879 1.00 87.06 213 PHE A N 1
ATOM 1660 C CA . PHE A 1 213 ? -30.836 -1.580 -5.185 1.00 87.06 213 PHE A CA 1
ATOM 1661 C C . PHE A 1 213 ? -30.297 -1.590 -6.616 1.00 87.06 213 PHE A C 1
ATOM 1663 O O . PHE A 1 213 ? -29.428 -0.785 -6.956 1.00 87.06 213 PHE A O 1
ATOM 1670 N N . LYS A 1 214 ? -30.799 -2.492 -7.465 1.00 87.88 214 LYS A N 1
ATOM 1671 C CA . LYS A 1 214 ? -30.282 -2.702 -8.820 1.00 87.88 214 LYS A CA 1
ATOM 1672 C C . LYS A 1 214 ? -30.266 -1.421 -9.655 1.00 87.88 214 LYS A C 1
ATOM 1674 O O . LYS A 1 214 ? -29.231 -1.080 -10.205 1.00 87.88 214 LYS A O 1
ATOM 1679 N N . GLU A 1 215 ? -31.372 -0.681 -9.697 1.00 90.44 215 GLU A N 1
ATOM 1680 C CA . GLU A 1 215 ? -31.461 0.560 -10.483 1.00 90.44 215 GLU A CA 1
ATOM 1681 C C . GLU A 1 215 ? -30.433 1.606 -10.021 1.00 90.44 215 GLU A C 1
ATOM 1683 O O . GLU A 1 215 ? -29.793 2.273 -10.836 1.00 90.44 215 GLU A O 1
ATOM 1688 N N . LYS A 1 216 ? -30.213 1.714 -8.705 1.00 92.44 216 LYS A N 1
ATOM 1689 C CA . LYS A 1 216 ? -29.232 2.648 -8.151 1.00 92.44 216 LYS A CA 1
ATOM 1690 C C . LYS A 1 216 ? -27.792 2.192 -8.383 1.00 92.44 216 LYS A C 1
ATOM 1692 O O . LYS A 1 216 ? -26.918 3.029 -8.599 1.00 92.44 216 LYS A O 1
ATOM 1697 N N . ALA A 1 217 ? -27.544 0.886 -8.364 1.00 91.00 217 ALA A N 1
ATOM 1698 C CA . ALA A 1 217 ? -26.258 0.313 -8.739 1.00 91.00 217 ALA A CA 1
ATOM 1699 C C . ALA A 1 217 ? -25.952 0.541 -10.227 1.00 91.00 217 ALA A C 1
ATOM 1701 O O . ALA A 1 217 ? -24.849 0.975 -10.544 1.00 91.00 217 ALA A O 1
ATOM 1702 N N . ASP A 1 218 ? -26.934 0.356 -11.113 1.00 92.88 218 ASP A N 1
ATOM 1703 C CA . ASP A 1 218 ? -26.809 0.628 -12.551 1.00 92.88 218 ASP A CA 1
ATOM 1704 C C . ASP A 1 218 ? -26.479 2.116 -12.798 1.00 92.88 218 ASP A C 1
ATOM 1706 O O . ASP A 1 218 ? -25.566 2.442 -13.562 1.00 92.88 218 ASP A O 1
ATOM 1710 N N . TRP A 1 219 ? -27.139 3.036 -12.076 1.00 95.19 219 TRP A N 1
ATOM 1711 C CA . TRP A 1 219 ? -26.764 4.457 -12.068 1.00 95.19 219 TRP A CA 1
ATOM 1712 C C . TRP A 1 219 ? -25.310 4.667 -11.616 1.00 95.19 219 TRP A C 1
ATOM 1714 O O . TRP A 1 219 ? -24.552 5.366 -12.290 1.00 95.19 219 TRP A O 1
ATOM 1724 N N . ALA A 1 220 ? -24.896 4.041 -10.511 1.00 93.88 220 ALA A N 1
ATOM 1725 C CA . ALA A 1 220 ? -23.540 4.178 -9.986 1.00 93.88 220 ALA A CA 1
ATOM 1726 C C . ALA A 1 220 ? -22.482 3.662 -10.973 1.00 93.88 220 ALA A C 1
ATOM 1728 O O . ALA A 1 220 ? -21.455 4.313 -11.151 1.00 93.88 220 ALA A O 1
ATOM 1729 N N . PHE A 1 221 ? -22.732 2.545 -11.664 1.00 95.00 221 PHE A N 1
ATOM 1730 C CA . PHE A 1 221 ? -21.846 2.060 -12.725 1.00 95.00 221 PHE A CA 1
ATOM 1731 C C . PHE A 1 221 ? -21.736 3.059 -13.875 1.00 95.00 221 PHE A C 1
ATOM 1733 O O . PHE A 1 221 ? -20.626 3.319 -14.339 1.00 95.00 221 PHE A O 1
ATOM 1740 N N . GLY A 1 222 ? -22.850 3.670 -14.290 1.00 94.31 222 GLY A N 1
ATOM 1741 C CA . GLY A 1 222 ? -22.851 4.738 -15.291 1.00 94.31 222 GLY A CA 1
ATOM 1742 C C . GLY A 1 222 ? -22.001 5.943 -14.877 1.00 94.31 222 GLY A C 1
ATOM 1743 O O . GLY A 1 222 ? -21.217 6.459 -15.678 1.00 94.31 222 GLY A O 1
ATOM 1744 N N . GLU A 1 223 ? -22.088 6.360 -13.614 1.00 95.06 223 GLU A N 1
ATOM 1745 C CA . GLU A 1 223 ? -21.267 7.454 -13.092 1.00 95.06 223 GLU A CA 1
ATOM 1746 C C . GLU A 1 223 ? -19.787 7.079 -12.976 1.00 95.06 223 GLU A C 1
ATOM 1748 O O . GLU A 1 223 ? -18.930 7.856 -13.393 1.00 95.06 223 GLU A O 1
ATOM 1753 N N . LEU A 1 224 ? -19.460 5.879 -12.493 1.00 90.31 224 LEU A N 1
ATOM 1754 C CA . LEU A 1 224 ? -18.079 5.386 -12.432 1.00 90.31 224 LEU A CA 1
ATOM 1755 C C . LEU A 1 224 ? -17.460 5.285 -13.837 1.00 90.31 224 LEU A C 1
ATOM 1757 O O . LEU A 1 224 ? -16.325 5.711 -14.059 1.00 90.31 224 LEU A O 1
ATOM 1761 N N . LEU A 1 225 ? -18.228 4.814 -14.819 1.00 91.31 225 LEU A N 1
ATOM 1762 C CA . LEU A 1 225 ? -17.831 4.807 -16.225 1.00 91.31 225 LEU A CA 1
ATOM 1763 C C . LEU A 1 225 ? -17.570 6.238 -16.735 1.00 91.31 225 LEU A C 1
ATOM 1765 O O . LEU A 1 225 ? -16.585 6.490 -17.432 1.00 91.31 225 LEU A O 1
ATOM 1769 N N . SER A 1 226 ? -18.426 7.193 -16.358 1.00 90.94 226 SER A N 1
ATOM 1770 C CA . SER A 1 226 ? -18.274 8.615 -16.687 1.00 90.94 226 SER A CA 1
ATOM 1771 C C . SER A 1 226 ? -17.012 9.233 -16.074 1.00 90.94 226 SER A C 1
ATOM 1773 O O . SER A 1 226 ? -16.316 9.990 -16.754 1.00 90.94 226 SER A O 1
ATOM 1775 N N . ILE A 1 227 ? -16.650 8.871 -14.838 1.00 82.88 227 ILE A N 1
ATOM 1776 C CA . ILE A 1 227 ? -15.395 9.303 -14.197 1.00 82.88 227 ILE A CA 1
ATOM 1777 C C . ILE A 1 227 ? -14.194 8.857 -15.040 1.00 82.88 227 ILE A C 1
ATOM 1779 O O . ILE A 1 227 ? -13.355 9.684 -15.405 1.00 82.88 227 ILE A O 1
ATOM 1783 N N . CYS A 1 228 ? -14.149 7.585 -15.447 1.00 73.75 228 CYS A N 1
ATOM 1784 C CA . CYS A 1 228 ? -13.099 7.085 -16.337 1.00 73.75 228 CYS A CA 1
ATOM 1785 C C . CYS A 1 228 ? -13.137 7.748 -17.727 1.00 73.75 228 CYS A C 1
ATOM 1787 O O . CYS A 1 228 ? -12.093 7.946 -18.346 1.00 73.75 228 CYS A O 1
ATOM 1789 N N . ARG A 1 229 ? -14.311 8.130 -18.247 1.00 81.62 229 ARG A N 1
ATOM 1790 C CA . ARG A 1 229 ? -14.443 8.792 -19.561 1.00 81.62 229 ARG A CA 1
ATOM 1791 C C . ARG A 1 229 ? -14.142 10.296 -19.550 1.00 81.62 229 ARG A C 1
ATOM 1793 O O . ARG A 1 229 ? -13.798 10.852 -20.588 1.00 81.62 229 ARG A O 1
ATOM 1800 N N . THR A 1 230 ? -14.262 10.986 -18.427 1.00 76.75 230 THR A N 1
ATOM 1801 C CA . THR A 1 230 ? -14.059 12.447 -18.370 1.00 76.75 230 THR A CA 1
ATOM 1802 C C . THR A 1 230 ? -12.748 12.836 -17.699 1.00 76.75 230 THR A C 1
ATOM 1804 O O . THR A 1 230 ? -12.307 13.973 -17.835 1.00 76.75 230 THR A O 1
ATOM 1807 N N . GLY A 1 231 ? -12.090 11.889 -17.030 1.00 56.84 231 GLY A N 1
ATOM 1808 C CA . GLY A 1 231 ? -10.831 12.111 -16.336 1.00 56.84 231 GLY A CA 1
ATOM 1809 C C . GLY A 1 231 ? -11.009 12.305 -14.845 1.00 56.84 231 GLY A C 1
ATOM 1810 O O . GLY A 1 231 ? -10.241 11.705 -14.113 1.00 56.84 231 GLY A O 1
ATOM 1811 N N . GLY A 1 232 ? -12.046 13.022 -14.393 1.00 60.53 232 GLY A N 1
ATOM 1812 C CA . GLY A 1 232 ? -12.419 13.144 -12.974 1.00 60.53 232 GLY A CA 1
ATOM 1813 C C . GLY A 1 232 ? -11.218 13.154 -12.019 1.00 60.53 232 GLY A C 1
ATOM 1814 O O . GLY A 1 232 ? -10.314 13.977 -12.158 1.00 60.53 232 GLY A O 1
ATOM 1815 N N . ALA A 1 233 ? -11.190 12.177 -11.112 1.00 46.34 233 ALA A N 1
ATOM 1816 C CA . ALA A 1 233 ? -10.129 11.966 -10.131 1.00 46.34 233 ALA A CA 1
ATOM 1817 C C . ALA A 1 233 ? -8.757 11.654 -10.775 1.00 46.34 233 ALA A C 1
ATOM 1819 O O . ALA A 1 233 ? -7.711 12.044 -10.268 1.00 46.34 233 ALA A O 1
ATOM 1820 N N . PHE A 1 234 ? -8.765 10.967 -11.915 1.00 43.09 234 PHE A N 1
ATOM 1821 C CA . PHE A 1 234 ? -7.599 10.446 -12.632 1.00 43.09 234 PHE A CA 1
ATOM 1822 C C . PHE A 1 234 ? -6.899 11.487 -13.533 1.00 43.09 234 PHE A C 1
ATOM 1824 O O . PHE A 1 234 ? -5.891 11.180 -14.176 1.00 43.09 234 PHE A O 1
ATOM 1831 N N . GLY A 1 235 ? -7.424 12.716 -13.600 1.00 48.84 235 GLY A N 1
ATOM 1832 C CA . GLY A 1 235 ? -6.886 13.807 -14.412 1.00 48.84 235 GLY A CA 1
ATOM 1833 C C . GLY A 1 235 ? -7.159 13.676 -15.917 1.00 48.84 235 GLY A C 1
ATOM 1834 O O . GLY A 1 235 ? -7.841 12.768 -16.391 1.00 48.84 235 GLY A O 1
ATOM 1835 N N . ALA A 1 236 ? -6.635 14.623 -16.703 1.00 52.62 236 ALA A N 1
ATOM 1836 C CA . ALA A 1 236 ? -6.916 14.714 -18.142 1.00 52.62 236 ALA A CA 1
ATOM 1837 C C . ALA A 1 236 ? -6.216 13.633 -18.990 1.00 52.62 236 ALA A C 1
ATOM 1839 O O . ALA A 1 236 ? -6.648 13.365 -20.110 1.00 52.62 236 ALA A O 1
ATOM 1840 N N . SER A 1 237 ? -5.155 13.010 -18.468 1.00 53.50 237 SER A N 1
ATOM 1841 C CA . SER A 1 237 ? -4.378 11.997 -19.189 1.00 53.50 237 SER A CA 1
ATOM 1842 C C . SER A 1 237 ? -5.210 10.740 -19.456 1.00 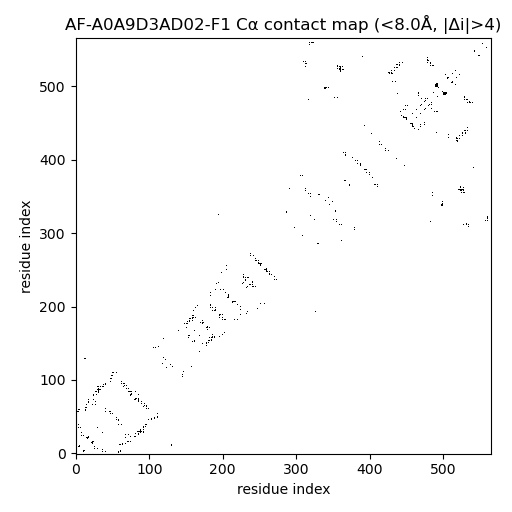53.50 237 SER A C 1
ATOM 1844 O O . SER A 1 237 ? -5.849 10.199 -18.552 1.00 53.50 237 SER A O 1
ATOM 1846 N N . ALA A 1 238 ? -5.177 10.239 -20.694 1.00 51.34 238 ALA A N 1
ATOM 1847 C CA . ALA A 1 238 ? -5.895 9.028 -21.089 1.00 51.34 238 ALA A CA 1
ATOM 1848 C C . ALA A 1 238 ? -5.405 7.772 -20.345 1.00 51.34 238 ALA A C 1
ATOM 1850 O O . ALA A 1 238 ? -6.168 6.829 -20.151 1.00 51.34 238 ALA A O 1
ATOM 1851 N N . LEU A 1 239 ? -4.149 7.745 -19.895 1.00 49.59 239 LEU A N 1
ATOM 1852 C CA . LEU A 1 239 ? -3.526 6.537 -19.360 1.00 49.59 239 LEU A CA 1
ATOM 1853 C C . LEU A 1 239 ? -4.052 6.116 -17.967 1.00 49.59 239 LEU A C 1
ATOM 1855 O O . LEU A 1 239 ? -4.487 4.969 -17.846 1.00 49.59 239 LEU A O 1
ATOM 1859 N N . PRO A 1 240 ? -4.089 6.980 -16.932 1.00 48.62 240 PRO A N 1
ATOM 1860 C CA . PRO A 1 240 ? -4.725 6.654 -15.648 1.00 48.62 240 PRO A CA 1
ATOM 1861 C C . PRO A 1 240 ? -6.175 6.179 -15.801 1.00 48.62 240 PRO A C 1
ATOM 1863 O O . PRO A 1 240 ? -6.610 5.229 -15.155 1.00 48.62 240 PRO A O 1
ATOM 1866 N N . ARG A 1 241 ? -6.899 6.781 -16.748 1.00 59.22 241 ARG A N 1
ATOM 1867 C CA . ARG A 1 241 ? -8.283 6.438 -17.087 1.00 59.22 241 ARG A CA 1
ATOM 1868 C C . ARG A 1 241 ? -8.414 5.047 -17.716 1.00 59.22 241 ARG A C 1
ATOM 1870 O O . ARG A 1 241 ? -9.334 4.313 -17.367 1.00 59.22 241 ARG A O 1
ATOM 1877 N N . ILE A 1 242 ? -7.489 4.667 -18.605 1.00 52.03 242 ILE A N 1
ATOM 1878 C CA . ILE A 1 242 ? -7.407 3.310 -19.181 1.00 52.03 242 ILE A CA 1
ATOM 1879 C C . ILE A 1 242 ? -7.128 2.281 -18.087 1.00 52.03 242 ILE A C 1
ATOM 1881 O O . ILE A 1 242 ? -7.739 1.214 -18.088 1.00 52.03 242 ILE A O 1
ATOM 1885 N N . ILE A 1 243 ? -6.215 2.588 -17.162 1.00 50.22 243 ILE A N 1
ATOM 1886 C CA . ILE A 1 243 ? -5.860 1.693 -16.054 1.00 50.22 243 ILE A CA 1
ATOM 1887 C C . ILE A 1 243 ? -7.080 1.464 -15.159 1.00 50.22 243 ILE A C 1
ATOM 1889 O O . ILE A 1 243 ? -7.487 0.316 -14.992 1.00 50.22 243 ILE A O 1
ATOM 1893 N N . ALA A 1 244 ? -7.723 2.539 -14.693 1.00 54.94 244 ALA A N 1
ATOM 1894 C CA . ALA A 1 244 ? -8.924 2.459 -13.867 1.00 54.94 244 ALA A CA 1
ATOM 1895 C C . ALA A 1 244 ? -10.065 1.696 -14.562 1.00 54.94 244 ALA A C 1
ATOM 1897 O O . ALA A 1 244 ? -10.701 0.833 -13.956 1.00 54.94 244 ALA A O 1
ATOM 1898 N N . ALA A 1 245 ? -10.287 1.948 -15.858 1.00 62.84 245 ALA A N 1
ATOM 1899 C CA . ALA A 1 245 ? -11.302 1.238 -16.628 1.00 62.84 245 ALA A CA 1
ATOM 1900 C C . ALA A 1 245 ? -10.967 -0.256 -16.795 1.00 62.84 245 ALA A C 1
ATOM 1902 O O . ALA A 1 245 ? -11.850 -1.098 -16.654 1.00 62.84 245 ALA A O 1
ATOM 1903 N N . ARG A 1 246 ? -9.697 -0.619 -17.032 1.00 59.56 246 ARG A N 1
ATOM 1904 C CA . ARG A 1 246 ? -9.260 -2.026 -17.110 1.00 59.56 246 ARG A CA 1
ATOM 1905 C C . ARG A 1 246 ? -9.365 -2.744 -15.766 1.00 59.56 246 ARG A C 1
ATOM 1907 O O . ARG A 1 246 ? -9.729 -3.916 -15.745 1.00 59.56 246 ARG A O 1
ATOM 1914 N N . ASP A 1 247 ? -9.047 -2.075 -14.663 1.00 55.72 247 ASP A N 1
ATOM 1915 C CA . ASP A 1 247 ? -9.235 -2.637 -13.323 1.00 55.72 247 ASP A CA 1
ATOM 1916 C C . ASP A 1 247 ? -10.720 -2.873 -13.038 1.00 55.72 247 ASP A C 1
ATOM 1918 O O . ASP A 1 247 ? -11.084 -3.954 -12.571 1.00 55.72 247 ASP A O 1
ATOM 1922 N N . ALA A 1 248 ? -11.589 -1.944 -13.448 1.00 67.12 248 ALA A N 1
ATOM 1923 C CA . ALA A 1 248 ? -13.030 -2.140 -13.361 1.00 67.12 248 ALA A CA 1
ATOM 1924 C C . ALA A 1 248 ? -13.510 -3.359 -14.159 1.00 67.12 248 ALA A C 1
ATOM 1926 O O . ALA A 1 248 ? -14.274 -4.162 -13.625 1.00 67.12 248 ALA A O 1
ATOM 1927 N N . VAL A 1 249 ? -13.020 -3.557 -15.392 1.00 59.22 249 VAL A N 1
ATOM 1928 C CA . VAL A 1 249 ? -13.315 -4.767 -16.185 1.00 59.22 249 VAL A CA 1
ATOM 1929 C C . VAL A 1 249 ? -12.942 -6.031 -15.411 1.00 59.22 249 VAL A C 1
ATOM 1931 O O . VAL A 1 249 ? -13.746 -6.959 -15.333 1.00 59.22 249 VAL A O 1
ATOM 1934 N N . CYS A 1 250 ? -11.744 -6.084 -14.821 1.00 57.50 250 CYS A N 1
ATOM 1935 C CA . CYS A 1 250 ? -11.291 -7.250 -14.062 1.00 57.50 250 CYS A CA 1
ATOM 1936 C C . CYS A 1 250 ? -12.191 -7.525 -12.849 1.00 57.50 250 CYS A C 1
ATOM 1938 O O . CYS A 1 250 ? -12.634 -8.660 -12.662 1.00 57.50 250 CYS A O 1
ATOM 1940 N N . THR A 1 251 ? -12.500 -6.498 -12.052 1.00 63.50 251 THR A N 1
ATOM 1941 C CA . THR A 1 251 ? -13.373 -6.629 -10.878 1.00 63.50 251 THR A CA 1
ATOM 1942 C C . THR A 1 251 ? -14.783 -7.074 -11.271 1.00 63.50 251 THR A C 1
ATOM 1944 O O . THR A 1 251 ? -15.327 -7.993 -10.657 1.00 63.50 251 THR A O 1
ATOM 1947 N N . LEU A 1 252 ? -15.359 -6.481 -12.320 1.00 68.19 252 LEU A N 1
ATOM 1948 C CA . LEU A 1 252 ? -16.696 -6.819 -12.813 1.00 68.19 252 LEU A CA 1
ATOM 1949 C C . LEU A 1 252 ? -16.745 -8.242 -13.382 1.00 68.19 252 LEU A C 1
ATOM 1951 O O . LEU A 1 252 ? -17.660 -8.996 -13.057 1.00 68.19 252 LEU A O 1
ATOM 1955 N N . LYS A 1 253 ? -15.730 -8.672 -14.143 1.00 65.38 253 LYS A N 1
ATOM 1956 C CA . LYS A 1 253 ? -15.631 -10.054 -14.644 1.00 65.38 253 LYS A CA 1
ATOM 1957 C C . LYS A 1 253 ? -15.496 -11.078 -13.527 1.00 65.38 253 LYS A C 1
ATOM 1959 O O . LYS A 1 253 ? -16.181 -12.097 -13.566 1.00 65.38 253 LYS A O 1
ATOM 1964 N N . ALA A 1 254 ? -14.648 -10.810 -12.533 1.00 65.06 254 ALA A N 1
ATOM 1965 C CA . ALA A 1 254 ? -14.507 -11.676 -11.362 1.00 65.06 254 ALA A CA 1
ATOM 1966 C C . ALA A 1 254 ? -15.828 -11.788 -10.582 1.00 65.06 254 ALA A C 1
ATOM 1968 O O . ALA A 1 254 ? -16.138 -12.829 -10.008 1.00 65.06 254 ALA A O 1
ATOM 1969 N N . ALA A 1 255 ? -16.635 -10.727 -10.603 1.00 67.56 255 ALA A N 1
ATOM 1970 C CA . ALA A 1 255 ? -17.974 -10.715 -10.038 1.00 67.56 255 ALA A CA 1
ATOM 1971 C C . ALA A 1 255 ? -19.068 -11.271 -10.974 1.00 67.56 255 ALA A C 1
ATOM 1973 O O . ALA A 1 255 ? -20.222 -11.339 -10.545 1.00 67.56 255 ALA A O 1
ATOM 1974 N N . HIS A 1 256 ? -18.737 -11.689 -12.201 1.00 78.06 256 HIS A N 1
ATOM 1975 C CA . HIS A 1 256 ? -19.691 -12.063 -13.253 1.00 78.06 256 HIS A CA 1
ATOM 1976 C C . HIS A 1 256 ? -20.769 -10.992 -13.516 1.00 78.06 256 HIS A C 1
ATOM 1978 O O . HIS A 1 256 ? -21.930 -11.316 -13.762 1.00 78.06 256 HIS A O 1
ATOM 1984 N N . ASP A 1 257 ? -20.389 -9.717 -13.435 1.00 83.69 257 ASP A N 1
ATOM 1985 C CA . ASP A 1 257 ? -21.281 -8.576 -13.628 1.00 83.69 257 ASP A CA 1
ATOM 1986 C C . ASP A 1 257 ? -21.377 -8.169 -15.111 1.00 83.69 257 ASP A C 1
ATOM 1988 O O . ASP A 1 257 ? -20.384 -8.178 -15.844 1.00 83.69 257 ASP A O 1
ATOM 1992 N N . GLY A 1 258 ? -22.585 -7.813 -15.560 1.00 84.00 258 GLY A N 1
ATOM 1993 C CA . GLY A 1 258 ? -22.877 -7.484 -16.958 1.00 84.00 258 GLY A CA 1
ATOM 1994 C C . GLY A 1 258 ? -22.239 -6.179 -17.445 1.00 84.00 258 GLY A C 1
ATOM 1995 O O . GLY A 1 258 ? -21.961 -6.058 -18.636 1.00 84.00 258 GLY A O 1
ATOM 1996 N N . HIS A 1 259 ? -21.931 -5.247 -16.539 1.00 89.75 259 HIS A N 1
ATOM 1997 C CA . HIS A 1 259 ? -21.336 -3.948 -16.883 1.00 89.75 259 HIS A CA 1
ATOM 1998 C C . HIS A 1 259 ? -19.869 -4.050 -17.323 1.00 89.75 259 HIS A C 1
ATOM 2000 O O . HIS A 1 259 ? -19.295 -3.070 -17.797 1.00 89.75 259 HIS A O 1
ATOM 2006 N N . ALA A 1 260 ? -19.242 -5.229 -17.209 1.00 76.94 260 ALA A N 1
ATOM 2007 C CA . ALA A 1 260 ? -17.881 -5.448 -17.696 1.00 76.94 260 ALA A CA 1
ATOM 2008 C C . ALA A 1 260 ? -17.729 -5.052 -19.177 1.00 76.94 260 ALA A C 1
ATOM 2010 O O . ALA A 1 260 ? -16.725 -4.444 -19.541 1.00 76.94 260 ALA A O 1
ATOM 2011 N N . GLY A 1 261 ? -18.740 -5.337 -20.009 1.00 78.56 261 GLY A N 1
ATOM 2012 C CA . GLY A 1 261 ? -18.722 -4.996 -21.435 1.00 78.56 261 GLY A CA 1
ATOM 2013 C C . GLY A 1 261 ? -18.693 -3.487 -21.705 1.00 78.56 261 GLY A C 1
ATOM 2014 O O . GLY A 1 261 ? -18.012 -3.041 -22.629 1.00 78.56 261 GLY A O 1
ATOM 2015 N N . ASP A 1 262 ? -19.359 -2.683 -20.872 1.00 87.00 262 ASP A N 1
ATOM 2016 C CA . ASP A 1 262 ? -19.370 -1.223 -21.017 1.00 87.00 262 ASP A CA 1
ATOM 2017 C C . ASP A 1 262 ? -17.987 -0.627 -20.719 1.00 87.00 262 ASP A C 1
ATOM 2019 O O . ASP A 1 262 ? -17.498 0.244 -21.446 1.00 87.00 262 ASP A O 1
ATOM 2023 N N . PHE A 1 263 ? -17.312 -1.144 -19.688 1.00 79.31 263 PHE A N 1
ATOM 2024 C CA . PHE A 1 263 ? -15.943 -0.747 -19.361 1.00 79.31 263 PHE A CA 1
ATOM 2025 C C . PHE A 1 263 ? -14.926 -1.248 -20.400 1.00 79.31 263 PHE A C 1
ATOM 2027 O O . PHE A 1 263 ? -13.984 -0.524 -20.712 1.00 79.31 263 PHE A O 1
ATOM 2034 N N . GLU A 1 264 ? -15.118 -2.423 -21.009 1.00 72.38 264 GLU A N 1
ATOM 2035 C CA . GLU A 1 264 ? -14.282 -2.902 -22.126 1.00 72.38 264 GLU A CA 1
ATOM 2036 C C . GLU A 1 264 ? -14.392 -2.011 -23.368 1.00 72.38 264 GLU A C 1
ATOM 2038 O O . GLU A 1 264 ? -13.385 -1.698 -24.019 1.00 72.38 264 GLU A O 1
ATOM 2043 N N . ALA A 1 265 ? -15.612 -1.573 -23.687 1.00 80.94 265 ALA A N 1
ATOM 2044 C CA . ALA A 1 265 ? -15.851 -0.627 -24.767 1.00 80.94 265 ALA A CA 1
ATOM 2045 C C . ALA A 1 265 ? -15.142 0.708 -24.490 1.00 80.94 265 ALA A C 1
ATOM 2047 O O . ALA A 1 265 ? -14.469 1.240 -25.376 1.00 80.94 265 ALA A O 1
ATOM 2048 N N . LEU A 1 266 ? -15.213 1.203 -23.248 1.00 79.38 266 LEU A N 1
ATOM 2049 C CA . LEU A 1 266 ? -14.493 2.406 -22.834 1.00 79.38 266 LEU A CA 1
ATOM 2050 C C . LEU A 1 266 ? -12.971 2.229 -22.935 1.00 79.38 266 LEU A C 1
ATOM 2052 O O . LEU A 1 266 ? -12.293 3.109 -23.452 1.00 79.38 266 LEU A O 1
ATOM 2056 N N . VAL A 1 267 ? -12.413 1.101 -22.491 1.00 62.62 267 VAL A N 1
ATOM 2057 C CA . VAL A 1 267 ? -10.973 0.820 -22.634 1.00 62.62 267 VAL A CA 1
ATOM 2058 C C . VAL A 1 267 ? -10.548 0.907 -24.102 1.00 62.62 267 VAL A C 1
ATOM 2060 O O . VAL A 1 267 ? -9.562 1.571 -24.415 1.00 62.62 267 VAL A O 1
ATOM 2063 N N . SER A 1 268 ? -11.329 0.319 -25.011 1.00 67.00 268 SER A N 1
ATOM 2064 C CA . SER A 1 268 ? -11.064 0.373 -26.455 1.00 67.00 268 SER A CA 1
ATOM 2065 C C . SER A 1 268 ? -11.126 1.804 -27.017 1.00 67.00 268 SER A C 1
ATOM 2067 O O . SER A 1 268 ? -10.287 2.190 -27.832 1.00 67.00 268 SER A O 1
ATOM 2069 N N . GLU A 1 269 ? -12.094 2.608 -26.562 1.00 76.56 269 GLU A N 1
ATOM 2070 C CA . GLU A 1 269 ? -12.249 4.031 -26.906 1.00 76.56 269 GLU A CA 1
ATOM 2071 C C . GLU A 1 269 ? -11.032 4.861 -26.455 1.00 76.56 269 GLU A C 1
ATOM 2073 O O . GLU A 1 269 ? -10.449 5.626 -27.234 1.00 76.56 269 GLU A O 1
ATOM 2078 N N . LEU A 1 270 ? -10.618 4.684 -25.199 1.00 62.72 270 LEU A N 1
ATOM 2079 C CA . LEU A 1 270 ? -9.499 5.411 -24.608 1.00 62.72 270 LEU A CA 1
ATOM 2080 C C . LEU A 1 270 ? -8.160 5.004 -25.227 1.00 62.72 270 LEU A C 1
ATOM 2082 O O . LEU A 1 270 ? -7.328 5.865 -25.498 1.00 62.72 270 LEU A O 1
ATOM 2086 N N . GLU A 1 271 ? -7.955 3.719 -25.517 1.00 53.94 271 GLU A N 1
ATOM 2087 C CA . GLU A 1 271 ? -6.769 3.239 -26.232 1.00 53.94 271 GLU A CA 1
ATOM 2088 C C . GLU A 1 271 ? -6.693 3.777 -27.661 1.00 53.94 271 GLU A C 1
ATOM 2090 O O . GLU A 1 271 ? -5.608 4.115 -28.133 1.00 53.94 271 GLU A O 1
ATOM 2095 N N . GLY A 1 272 ? -7.830 3.885 -28.355 1.00 50.56 272 GLY A N 1
ATOM 2096 C CA . GLY A 1 272 ? -7.899 4.527 -29.667 1.00 50.56 272 GLY A CA 1
ATOM 2097 C C . GLY A 1 272 ? -7.478 5.997 -29.605 1.00 50.56 272 GLY A C 1
ATOM 2098 O O . GLY A 1 272 ? -6.692 6.451 -30.438 1.00 50.56 272 GLY A O 1
ATOM 2099 N N . SER A 1 273 ? -7.941 6.713 -28.578 1.00 56.59 273 SER A N 1
ATOM 2100 C CA . SER A 1 273 ? -7.572 8.111 -28.319 1.00 56.59 273 SER A CA 1
ATOM 2101 C C . SER A 1 273 ? -6.085 8.252 -27.982 1.00 56.59 273 SER A C 1
ATOM 2103 O O . SER A 1 273 ? -5.399 9.074 -28.584 1.00 56.59 273 SER A O 1
ATOM 2105 N N . LEU A 1 274 ? -5.553 7.372 -27.128 1.00 47.09 274 LEU A N 1
ATOM 2106 C CA . LEU A 1 274 ? -4.130 7.324 -26.789 1.00 47.09 274 LEU A CA 1
ATOM 2107 C C . LEU A 1 274 ? -3.263 7.040 -28.026 1.00 47.09 274 LEU A C 1
ATOM 2109 O O . LEU A 1 274 ? -2.246 7.691 -28.228 1.00 47.09 274 LEU A O 1
ATOM 2113 N N . ARG A 1 275 ? -3.664 6.113 -28.906 1.00 45.25 275 ARG A N 1
ATOM 2114 C CA . ARG A 1 275 ? -2.949 5.844 -30.172 1.00 45.25 275 ARG A CA 1
ATOM 2115 C C . ARG A 1 275 ? -2.939 7.056 -31.106 1.00 45.25 275 ARG A C 1
ATOM 2117 O O . ARG A 1 275 ? -1.942 7.285 -31.785 1.00 45.25 275 ARG A O 1
ATOM 2124 N N . LEU A 1 276 ? -4.021 7.834 -31.139 1.00 44.59 276 LEU A N 1
ATOM 2125 C CA . LEU A 1 276 ? -4.110 9.081 -31.908 1.00 44.59 276 LEU A CA 1
ATOM 2126 C C . LEU A 1 276 ? -3.247 10.205 -31.312 1.00 44.59 276 LEU A C 1
ATOM 2128 O O . LEU A 1 276 ? -2.691 10.997 -32.073 1.00 44.59 276 LEU A O 1
ATOM 2132 N N . GLU A 1 277 ? -3.122 10.270 -29.985 1.00 43.19 277 GLU A N 1
ATOM 2133 C CA . GLU A 1 277 ? -2.214 11.187 -29.280 1.00 43.19 277 GLU A CA 1
ATOM 2134 C C . GLU A 1 277 ? -0.745 10.809 -29.522 1.00 43.19 277 GLU A C 1
ATOM 2136 O O . GLU A 1 277 ? 0.049 11.656 -29.930 1.00 43.19 277 GLU A O 1
ATOM 2141 N N . MET A 1 278 ? -0.405 9.523 -29.389 1.00 36.22 278 MET A N 1
ATOM 2142 C CA . MET A 1 278 ? 0.942 8.993 -29.641 1.00 36.22 278 MET A CA 1
ATOM 2143 C C . MET A 1 278 ? 1.361 9.083 -31.119 1.00 36.22 278 MET A C 1
ATOM 2145 O O . MET A 1 278 ? 2.539 9.240 -31.422 1.00 36.22 278 MET A O 1
ATOM 2149 N N . GLY A 1 279 ? 0.414 9.009 -32.060 1.00 30.80 279 GLY A N 1
ATOM 2150 C CA . GLY A 1 279 ? 0.692 9.080 -33.498 1.00 30.80 279 GLY A CA 1
ATOM 2151 C C . GLY A 1 279 ? 0.997 10.484 -34.041 1.00 30.80 279 GLY A C 1
ATOM 2152 O O . GLY A 1 279 ? 1.391 10.603 -35.199 1.00 30.80 279 GLY A O 1
ATOM 2153 N N . LYS A 1 280 ? 0.809 11.553 -33.251 1.00 35.62 280 LYS A N 1
ATOM 2154 C CA . LYS A 1 280 ? 0.972 12.951 -33.704 1.00 35.62 280 LYS A CA 1
ATOM 2155 C C . LYS A 1 280 ? 2.299 13.615 -33.320 1.00 35.62 280 LYS A C 1
ATOM 2157 O O . LYS A 1 280 ? 2.554 14.728 -33.771 1.00 35.62 280 LYS A O 1
ATOM 2162 N N . GLY A 1 281 ? 3.163 12.953 -32.558 1.00 31.08 281 GLY A N 1
ATOM 2163 C CA . GLY A 1 281 ? 4.483 13.476 -32.214 1.00 31.08 281 GLY A CA 1
ATOM 2164 C C . GLY A 1 281 ? 5.375 12.357 -31.707 1.00 31.08 281 GLY A C 1
ATOM 2165 O O . GLY A 1 281 ? 5.117 11.803 -30.645 1.00 31.08 281 GLY A O 1
ATOM 2166 N N . GLY A 1 282 ? 6.401 12.004 -32.481 1.00 28.64 282 GLY A N 1
ATOM 2167 C CA . GLY A 1 282 ? 7.386 10.999 -32.098 1.00 28.64 282 GLY A CA 1
ATOM 2168 C C . GLY A 1 282 ? 8.182 11.441 -30.873 1.00 28.64 282 GLY A C 1
ATOM 2169 O O . GLY A 1 282 ? 9.201 12.094 -31.018 1.00 28.64 282 GLY A O 1
ATOM 2170 N N . HIS A 1 283 ? 7.691 11.093 -29.687 1.00 28.02 283 HIS A N 1
ATOM 2171 C CA . HIS A 1 283 ? 8.426 10.968 -28.430 1.00 28.02 283 HIS A CA 1
ATOM 2172 C C . HIS A 1 283 ? 7.580 10.093 -27.488 1.00 28.02 283 HIS A C 1
ATOM 2174 O O . HIS A 1 283 ? 6.435 10.452 -27.199 1.00 28.02 283 HIS A O 1
ATOM 2180 N N . PRO A 1 284 ? 8.086 8.946 -27.000 1.00 33.53 284 PRO A N 1
ATOM 2181 C CA . PRO A 1 284 ? 7.390 8.179 -25.983 1.00 33.53 284 PRO A CA 1
ATOM 2182 C C . PRO A 1 284 ? 7.612 8.859 -24.624 1.00 33.53 284 PRO A C 1
ATOM 2184 O O . PRO A 1 284 ? 8.749 9.093 -24.224 1.00 33.53 284 PRO A O 1
ATOM 2187 N N . SER A 1 285 ? 6.509 9.144 -23.928 1.00 28.48 285 SER A N 1
ATOM 2188 C CA . SER A 1 285 ? 6.368 9.745 -22.587 1.00 28.48 285 SER A CA 1
ATOM 2189 C C . SER A 1 285 ? 6.124 11.265 -22.537 1.00 28.48 285 SER A C 1
ATOM 2191 O O . SER A 1 285 ? 7.010 12.100 -22.690 1.00 28.48 285 SER A O 1
ATOM 2193 N N . SER A 1 286 ? 4.882 11.638 -22.218 1.00 30.33 286 SER A N 1
ATOM 2194 C CA . SER A 1 286 ? 4.564 12.944 -21.629 1.00 30.33 286 SER A CA 1
ATOM 2195 C C . SER A 1 286 ? 3.727 12.777 -20.358 1.00 30.33 286 SER A C 1
ATOM 2197 O O . SER A 1 286 ? 2.685 13.399 -20.181 1.00 30.33 286 SER A O 1
ATOM 2199 N N . THR A 1 287 ? 4.225 11.951 -19.446 1.00 31.25 287 THR A N 1
ATOM 2200 C CA . THR A 1 287 ? 4.375 12.408 -18.063 1.00 31.25 287 THR A CA 1
ATOM 2201 C C . THR A 1 287 ? 5.838 12.163 -17.736 1.00 31.25 287 THR A C 1
ATOM 2203 O O . THR A 1 287 ? 6.219 11.068 -17.337 1.00 31.25 287 THR A O 1
ATOM 2206 N N . LYS A 1 288 ? 6.693 13.147 -18.035 1.00 40.22 288 LYS A N 1
ATOM 2207 C CA . LYS A 1 288 ? 8.063 13.138 -17.526 1.00 40.22 288 LYS A CA 1
ATOM 2208 C C . LYS A 1 288 ? 7.926 13.197 -16.009 1.00 40.22 288 LYS A C 1
ATOM 2210 O O . LYS A 1 288 ? 7.441 14.205 -15.502 1.00 40.22 288 LYS A O 1
ATOM 2215 N N . VAL A 1 289 ? 8.274 12.125 -15.298 1.00 41.16 289 VAL A N 1
ATOM 2216 C CA . VAL A 1 289 ? 8.610 12.301 -13.885 1.00 41.16 289 VAL A CA 1
ATOM 2217 C C . VAL A 1 289 ? 9.767 13.272 -13.879 1.00 41.16 289 VAL A C 1
ATOM 2219 O O . VAL A 1 289 ? 10.770 13.047 -14.559 1.00 41.16 289 VAL A O 1
ATOM 2222 N N . ASP A 1 290 ? 9.557 14.406 -13.224 1.00 46.78 290 ASP A N 1
ATOM 2223 C CA . ASP A 1 290 ? 10.585 15.415 -13.126 1.00 46.78 290 ASP A CA 1
ATOM 2224 C C . ASP A 1 290 ? 11.685 14.866 -12.222 1.00 46.78 290 ASP A C 1
ATOM 2226 O O . ASP A 1 290 ? 11.570 14.859 -11.000 1.00 46.78 290 ASP A O 1
ATOM 2230 N N . LEU A 1 291 ? 12.715 14.305 -12.851 1.00 52.66 291 LEU A N 1
ATOM 2231 C CA . LEU A 1 291 ? 13.908 13.808 -12.178 1.00 52.66 291 LEU A CA 1
ATOM 2232 C C . LEU A 1 291 ? 14.922 14.935 -11.948 1.00 52.66 291 LEU A C 1
ATOM 2234 O O . LEU A 1 291 ? 15.968 14.677 -11.357 1.00 52.66 291 LEU A O 1
ATOM 2238 N N . SER A 1 292 ? 14.625 16.174 -12.370 1.00 57.25 292 SER A N 1
ATOM 2239 C CA . SER A 1 292 ? 15.508 17.328 -12.150 1.00 57.25 292 SER A CA 1
ATOM 2240 C C . SER A 1 292 ? 15.904 17.483 -10.678 1.00 57.25 292 SER A C 1
ATOM 2242 O O . SER A 1 292 ? 17.099 17.608 -10.440 1.00 57.25 292 SER A O 1
ATOM 2244 N N . PRO A 1 293 ? 15.007 17.322 -9.681 1.00 56.19 293 PRO A N 1
ATOM 2245 C CA . PRO A 1 293 ? 15.390 17.385 -8.267 1.00 56.19 293 PRO A CA 1
ATOM 2246 C C . PRO A 1 293 ? 16.403 16.306 -7.845 1.00 56.19 293 PRO A C 1
ATOM 2248 O O . PRO A 1 293 ? 17.263 16.550 -6.999 1.00 56.19 293 PRO A O 1
ATOM 2251 N N . VAL A 1 294 ? 16.340 15.109 -8.442 1.00 55.88 294 VAL A N 1
ATOM 2252 C CA . VAL A 1 294 ? 17.295 14.019 -8.164 1.00 55.88 294 VAL A CA 1
ATOM 2253 C C . VAL A 1 294 ? 18.667 14.362 -8.743 1.00 55.88 294 VAL A C 1
ATOM 2255 O O . VAL A 1 294 ? 19.680 14.203 -8.064 1.00 55.88 294 VAL A O 1
ATOM 2258 N N . PHE A 1 295 ? 18.710 14.879 -9.972 1.00 59.81 295 PHE A N 1
ATOM 2259 C CA . PHE A 1 295 ? 19.961 15.291 -10.612 1.00 59.81 295 PHE A CA 1
ATOM 2260 C C . PHE A 1 295 ? 20.551 16.567 -9.996 1.00 59.81 295 PHE A C 1
ATOM 2262 O O . PHE A 1 295 ? 21.769 16.679 -9.896 1.00 59.81 295 PHE A O 1
ATOM 2269 N N . GLU A 1 296 ? 19.720 17.495 -9.525 1.00 69.69 296 GLU A N 1
ATOM 2270 C CA . GLU A 1 296 ? 20.144 18.654 -8.733 1.00 69.69 296 GLU A CA 1
ATOM 2271 C C . GLU A 1 296 ? 20.772 18.208 -7.410 1.00 69.69 296 GLU A C 1
ATOM 2273 O O . GLU A 1 296 ? 21.862 18.662 -7.077 1.00 69.69 296 GLU A O 1
ATOM 2278 N N . THR A 1 297 ? 20.159 17.243 -6.715 1.00 66.69 297 THR A N 1
ATOM 2279 C CA . THR A 1 297 ? 20.725 16.647 -5.491 1.00 66.69 297 THR A CA 1
ATOM 2280 C C . THR A 1 297 ? 22.058 15.951 -5.769 1.00 66.69 297 THR A C 1
ATOM 2282 O O . THR A 1 297 ? 23.002 16.091 -4.997 1.00 66.69 297 THR A O 1
ATOM 2285 N N . LEU A 1 298 ? 22.177 15.223 -6.885 1.00 63.62 298 LEU A N 1
ATOM 2286 C CA . LEU A 1 298 ? 23.440 14.601 -7.296 1.00 63.62 298 LEU A CA 1
ATOM 2287 C C . LEU A 1 298 ? 24.532 15.632 -7.597 1.00 63.62 298 LEU A C 1
ATOM 2289 O O . LEU A 1 298 ? 25.700 15.350 -7.350 1.00 63.62 298 LEU A O 1
ATOM 2293 N N . LYS A 1 299 ? 24.174 16.824 -8.080 1.00 72.81 299 LYS A N 1
ATOM 2294 C CA . LYS A 1 299 ? 25.115 17.905 -8.417 1.00 72.81 299 LYS A CA 1
ATOM 2295 C C . LYS A 1 299 ? 25.360 18.890 -7.267 1.00 72.81 299 LYS A C 1
ATOM 2297 O O . LYS A 1 299 ? 26.206 19.771 -7.395 1.00 72.81 299 LYS A O 1
ATOM 2302 N N . ASP A 1 300 ? 24.666 18.737 -6.141 1.00 73.19 300 ASP A N 1
ATOM 2303 C CA . ASP A 1 300 ? 24.825 19.592 -4.965 1.00 73.19 300 ASP A CA 1
ATOM 2304 C C . ASP A 1 300 ? 26.095 19.246 -4.171 1.00 73.19 300 ASP A C 1
ATOM 2306 O O . ASP A 1 300 ? 26.105 18.394 -3.282 1.00 73.19 300 ASP A O 1
ATOM 2310 N N . GLU A 1 301 ? 27.191 19.949 -4.450 1.00 75.25 301 GLU A N 1
ATOM 2311 C CA . GLU A 1 301 ? 28.461 19.771 -3.734 1.00 75.25 301 GLU A CA 1
ATOM 2312 C C . GLU A 1 301 ? 28.387 20.090 -2.226 1.00 75.25 301 GLU A C 1
ATOM 2314 O O . GLU A 1 301 ? 29.325 19.769 -1.491 1.00 75.25 301 GLU A O 1
ATOM 2319 N N . SER A 1 302 ? 27.300 20.706 -1.736 1.00 68.62 302 SER A N 1
ATOM 2320 C CA . SER A 1 302 ? 27.125 20.991 -0.307 1.00 68.62 302 SER A CA 1
ATOM 2321 C C . SER A 1 302 ? 26.752 19.751 0.519 1.00 68.62 302 SER A C 1
ATOM 2323 O O . SER A 1 302 ? 27.022 19.713 1.724 1.00 68.62 302 SER A O 1
ATOM 2325 N N . ALA A 1 303 ? 26.199 18.713 -0.120 1.00 60.44 303 ALA A N 1
ATOM 2326 C CA . ALA A 1 303 ? 25.856 17.444 0.509 1.00 60.44 303 ALA A CA 1
ATOM 2327 C C . ALA A 1 303 ? 26.999 16.409 0.380 1.00 60.44 303 ALA A C 1
ATOM 2329 O O . ALA A 1 303 ? 27.633 16.305 -0.680 1.00 60.44 303 ALA A O 1
ATOM 2330 N N . PRO A 1 304 ? 27.256 15.576 1.415 1.00 68.88 304 PRO A N 1
ATOM 2331 C CA . PRO A 1 304 ? 28.247 14.504 1.331 1.00 68.88 304 PRO A CA 1
ATOM 2332 C C . PRO A 1 304 ? 27.990 13.590 0.130 1.00 68.88 304 PRO A C 1
ATOM 2334 O O . PRO A 1 304 ? 26.849 13.202 -0.126 1.00 68.88 304 PRO A O 1
ATOM 2337 N N . PHE A 1 305 ? 29.056 13.230 -0.587 1.00 68.44 305 PHE A N 1
ATOM 2338 C CA . PHE A 1 305 ? 29.011 12.382 -1.784 1.00 68.44 305 PHE A CA 1
ATOM 2339 C C . PHE A 1 305 ? 28.198 11.095 -1.565 1.00 68.44 305 PHE A C 1
ATOM 2341 O O . PHE A 1 305 ? 27.320 10.760 -2.357 1.00 68.44 305 PHE A O 1
ATOM 2348 N N . GLU A 1 306 ? 28.421 10.418 -0.441 1.00 65.31 306 GLU A N 1
ATOM 2349 C CA . GLU A 1 306 ? 27.737 9.179 -0.079 1.00 65.31 306 GLU A CA 1
ATOM 2350 C C . GLU A 1 306 ? 26.231 9.398 0.120 1.00 65.31 306 GLU A C 1
ATOM 2352 O O . GLU A 1 306 ? 25.425 8.577 -0.309 1.00 65.31 306 GLU A O 1
ATOM 2357 N N . SER A 1 307 ? 25.840 10.533 0.708 1.00 64.50 307 SER A N 1
ATOM 2358 C CA . SER A 1 307 ? 24.431 10.896 0.907 1.00 64.50 307 SER A CA 1
ATOM 2359 C C . SER A 1 307 ? 23.720 11.139 -0.426 1.00 64.50 307 SER A C 1
ATOM 2361 O O . SER A 1 307 ? 22.606 10.654 -0.634 1.00 64.50 307 SER A O 1
ATOM 2363 N N . ARG A 1 308 ? 24.388 11.822 -1.366 1.00 65.75 308 ARG A N 1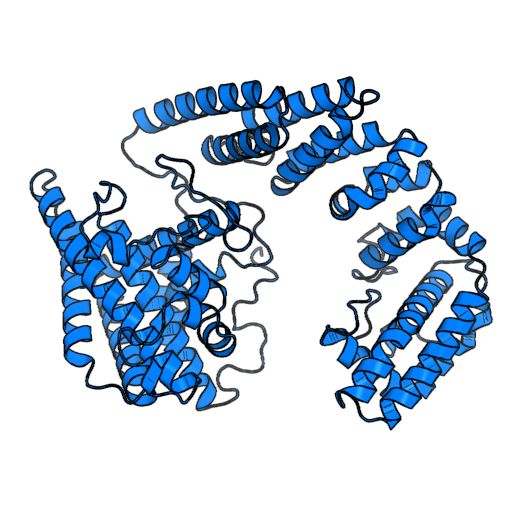
ATOM 2364 C CA . ARG A 1 308 ? 23.865 12.071 -2.718 1.00 65.75 308 ARG A CA 1
ATOM 2365 C C . ARG A 1 308 ? 23.617 10.767 -3.477 1.00 65.75 308 ARG A C 1
ATOM 2367 O O . ARG A 1 308 ? 22.524 10.562 -4.005 1.00 65.75 308 ARG A O 1
ATOM 2374 N N . MET A 1 309 ? 24.597 9.861 -3.464 1.00 69.62 309 MET A N 1
ATOM 2375 C CA . MET A 1 309 ? 24.507 8.564 -4.143 1.00 69.62 309 MET A CA 1
ATOM 2376 C C . MET A 1 309 ? 23.437 7.659 -3.529 1.00 69.62 309 MET A C 1
ATOM 2378 O O . MET A 1 309 ? 22.624 7.085 -4.255 1.00 69.62 309 MET A O 1
ATOM 2382 N N . VAL A 1 310 ? 23.391 7.561 -2.197 1.00 67.00 310 VAL A N 1
ATOM 2383 C CA . VAL A 1 310 ? 22.366 6.786 -1.480 1.00 67.00 310 VAL A CA 1
ATOM 2384 C C . VAL A 1 310 ? 20.970 7.318 -1.790 1.00 67.00 310 VAL A C 1
ATOM 2386 O O . VAL A 1 310 ? 20.080 6.534 -2.123 1.00 67.00 310 VAL A O 1
ATOM 2389 N N . THR A 1 311 ? 20.790 8.639 -1.739 1.00 63.88 311 THR A N 1
ATOM 2390 C CA . THR A 1 311 ? 19.503 9.283 -2.025 1.00 63.88 311 THR A CA 1
ATOM 2391 C C . THR A 1 311 ? 19.054 8.971 -3.446 1.00 63.88 311 THR A C 1
ATOM 2393 O O . THR A 1 311 ? 17.959 8.452 -3.627 1.00 63.88 311 THR A O 1
ATOM 2396 N N . ALA A 1 312 ? 19.905 9.181 -4.453 1.00 63.59 312 ALA A N 1
ATOM 2397 C CA . ALA A 1 312 ? 19.540 8.934 -5.847 1.00 63.59 312 ALA A CA 1
ATOM 2398 C C . ALA A 1 312 ? 19.242 7.453 -6.151 1.00 63.59 312 ALA A C 1
ATOM 2400 O O . ALA A 1 312 ? 18.297 7.152 -6.880 1.00 63.59 312 ALA A O 1
ATOM 2401 N N . ILE A 1 313 ? 20.014 6.519 -5.583 1.00 72.50 313 ILE A N 1
ATOM 2402 C CA . ILE A 1 313 ? 19.853 5.076 -5.832 1.00 72.50 313 ILE A CA 1
ATOM 2403 C C . ILE A 1 313 ? 18.632 4.504 -5.093 1.00 72.50 313 ILE A C 1
ATOM 2405 O O . ILE A 1 313 ? 17.940 3.634 -5.625 1.00 72.50 313 ILE A O 1
ATOM 2409 N N . LEU A 1 314 ? 18.334 4.961 -3.875 1.00 71.75 314 LEU A N 1
ATOM 2410 C CA . LEU A 1 314 ? 17.214 4.423 -3.093 1.00 71.75 314 LEU A CA 1
ATOM 2411 C C . LEU A 1 314 ? 15.896 5.170 -3.316 1.00 71.75 314 LEU A C 1
ATOM 2413 O O . LEU A 1 314 ? 14.839 4.591 -3.056 1.00 71.75 314 LEU A O 1
ATOM 2417 N N . PHE A 1 315 ? 15.939 6.390 -3.866 1.00 65.31 315 PHE A N 1
ATOM 2418 C CA . PHE A 1 315 ? 14.756 7.201 -4.170 1.00 65.31 315 PHE A CA 1
ATOM 2419 C C . PHE A 1 315 ? 13.647 6.431 -4.901 1.00 65.31 315 PHE A C 1
ATOM 2421 O O . PHE A 1 315 ? 12.502 6.526 -4.475 1.00 65.31 315 PHE A O 1
ATOM 2428 N N . PRO A 1 316 ? 13.907 5.606 -5.935 1.00 61.41 316 PRO A N 1
ATOM 2429 C CA . PRO A 1 316 ? 12.824 4.914 -6.636 1.00 61.41 316 PRO A CA 1
ATOM 2430 C C . PRO A 1 316 ? 12.090 3.869 -5.794 1.00 61.41 316 PRO A C 1
ATOM 2432 O O . PRO A 1 316 ? 10.928 3.593 -6.067 1.00 61.41 316 PRO A O 1
ATOM 2435 N N . LEU A 1 317 ? 12.732 3.276 -4.784 1.00 61.78 317 LEU A N 1
ATOM 2436 C CA . LEU A 1 317 ? 12.091 2.302 -3.893 1.00 61.78 317 LEU A CA 1
ATOM 2437 C C . LEU A 1 317 ? 11.388 2.986 -2.715 1.00 61.78 317 LEU A C 1
ATOM 2439 O O . LEU A 1 317 ? 10.370 2.477 -2.251 1.00 61.78 317 LEU A O 1
ATOM 2443 N N . SER A 1 318 ? 11.886 4.143 -2.265 1.00 54.75 318 SER A N 1
ATOM 2444 C CA . SER A 1 318 ? 11.287 4.931 -1.179 1.00 54.75 318 SER A CA 1
ATOM 2445 C C . SER A 1 318 ? 10.195 5.895 -1.644 1.00 54.75 318 SER A C 1
ATOM 2447 O O . SER A 1 318 ? 9.286 6.192 -0.876 1.00 54.75 318 SER A O 1
ATOM 2449 N N . ALA A 1 319 ? 10.221 6.328 -2.906 1.00 49.47 319 ALA A N 1
ATOM 2450 C CA . ALA A 1 319 ? 9.171 7.139 -3.520 1.00 49.47 319 ALA A CA 1
ATOM 2451 C C . ALA A 1 319 ? 7.835 6.387 -3.614 1.00 49.47 319 ALA A C 1
ATOM 2453 O O . ALA A 1 319 ? 6.795 7.018 -3.813 1.00 49.47 319 ALA A O 1
ATOM 2454 N N . PHE A 1 320 ? 7.849 5.052 -3.451 1.00 48.97 320 PHE A N 1
ATOM 2455 C CA . PHE A 1 320 ? 6.645 4.232 -3.485 1.00 48.97 320 PHE A CA 1
ATOM 2456 C C . PHE A 1 320 ? 6.470 3.264 -2.294 1.00 48.97 320 PHE A C 1
ATOM 2458 O O . PHE A 1 320 ? 6.550 2.044 -2.486 1.00 48.97 320 PHE A O 1
ATOM 2465 N N . PRO A 1 321 ? 6.177 3.759 -1.073 1.00 39.09 321 PRO A N 1
ATOM 2466 C CA . PRO A 1 321 ? 6.066 2.914 0.118 1.00 39.09 321 PRO A CA 1
ATOM 2467 C C . PRO A 1 321 ? 4.919 1.886 0.086 1.00 39.09 321 PRO A C 1
ATOM 2469 O O . PRO A 1 321 ? 3.929 2.029 -0.642 1.00 39.09 321 PRO A O 1
ATOM 2472 N N . SER A 1 322 ? 5.058 0.820 0.892 1.00 36.81 322 SER A N 1
ATOM 2473 C CA . SER A 1 322 ? 4.070 -0.263 1.069 1.00 36.81 322 SER A CA 1
ATOM 2474 C C . SER A 1 322 ? 2.736 0.187 1.641 1.00 36.81 322 SER A C 1
ATOM 2476 O O . SER A 1 322 ? 1.701 -0.363 1.257 1.00 36.81 322 SER A O 1
ATOM 2478 N N . GLU A 1 323 ? 2.758 1.229 2.459 1.00 33.56 323 GLU A N 1
ATOM 2479 C CA . GLU A 1 323 ? 1.590 1.905 2.996 1.00 33.56 323 GLU A CA 1
ATOM 2480 C C . GLU A 1 323 ? 1.551 3.318 2.406 1.00 33.56 323 GLU A C 1
ATOM 2482 O O . GLU A 1 323 ? 2.308 4.181 2.824 1.00 33.56 323 GLU A O 1
ATOM 2487 N N . GLY A 1 324 ? 0.720 3.575 1.389 1.00 28.78 324 GLY A N 1
ATOM 2488 C CA . GLY A 1 324 ? 0.499 4.968 0.970 1.00 28.78 324 GLY A CA 1
ATOM 2489 C C . GLY A 1 324 ? 0.143 5.238 -0.484 1.00 28.78 324 GLY A C 1
ATOM 2490 O O . GLY A 1 324 ? -0.568 6.208 -0.728 1.00 28.78 324 GLY A O 1
ATOM 2491 N N . LEU A 1 325 ? 0.513 4.399 -1.460 1.00 31.20 325 LEU A N 1
ATOM 2492 C CA . LEU A 1 325 ? 0.168 4.673 -2.868 1.00 31.20 325 LEU A CA 1
ATOM 2493 C C . LEU A 1 325 ? -1.185 4.136 -3.302 1.00 31.20 325 LEU A C 1
ATOM 2495 O O . LEU A 1 325 ? -1.352 3.157 -4.026 1.00 31.20 325 LEU A O 1
ATOM 2499 N N . ARG A 1 326 ? -2.158 4.914 -2.860 1.00 30.22 326 ARG A N 1
ATOM 2500 C CA . ARG A 1 326 ? -3.039 5.671 -3.739 1.00 30.22 326 ARG A CA 1
ATOM 2501 C C . ARG A 1 326 ? -2.235 6.367 -4.859 1.00 30.22 326 ARG A C 1
ATOM 2503 O O . ARG A 1 326 ? -1.510 7.300 -4.576 1.00 30.22 326 ARG A O 1
ATOM 2510 N N . GLU A 1 327 ? -2.348 5.852 -6.081 1.00 33.38 327 GLU A N 1
ATOM 2511 C CA . GLU A 1 327 ? -2.201 6.528 -7.388 1.00 33.38 327 GLU A CA 1
ATOM 2512 C C . GLU A 1 327 ? -1.115 7.595 -7.657 1.00 33.38 327 GLU A C 1
ATOM 2514 O O . GLU A 1 327 ? -1.059 8.643 -7.029 1.00 33.38 327 GLU A O 1
ATOM 2519 N N . GLY A 1 328 ? -0.350 7.387 -8.740 1.00 26.30 328 GLY A N 1
ATOM 2520 C CA . GLY A 1 328 ? 0.497 8.393 -9.401 1.00 26.30 328 GLY A CA 1
ATOM 2521 C C . GLY A 1 328 ? 1.529 7.768 -10.363 1.00 26.30 328 GLY A C 1
ATOM 2522 O O . GLY A 1 328 ? 1.657 6.550 -10.401 1.00 26.30 328 GLY A O 1
ATOM 2523 N N . PRO A 1 329 ? 2.259 8.545 -11.183 1.00 26.83 329 PRO A N 1
ATOM 2524 C CA . PRO A 1 329 ? 1.978 8.703 -12.608 1.00 26.83 329 PRO A CA 1
ATOM 2525 C C . PRO A 1 329 ? 3.118 8.175 -13.491 1.00 26.83 329 PRO A C 1
ATOM 2527 O O . PRO A 1 329 ? 3.852 8.956 -14.081 1.00 26.83 329 PRO A O 1
ATOM 2530 N N . LEU A 1 330 ? 3.277 6.862 -13.634 1.00 25.97 330 LEU A N 1
ATOM 2531 C CA . LEU A 1 330 ? 4.212 6.317 -14.622 1.00 25.97 330 LEU A CA 1
ATOM 2532 C C . LEU A 1 330 ? 3.585 5.145 -15.361 1.00 25.97 330 LEU A C 1
ATOM 2534 O O . LEU A 1 330 ? 2.905 4.295 -14.793 1.00 25.97 330 LEU A O 1
ATOM 2538 N N . GLY A 1 331 ? 3.751 5.167 -16.675 1.00 27.92 331 GLY A N 1
ATOM 2539 C CA . GLY A 1 331 ? 3.120 4.247 -17.596 1.00 27.92 331 GLY A CA 1
ATOM 2540 C C . GLY A 1 331 ? 4.125 3.301 -18.201 1.00 27.92 331 GLY A C 1
ATOM 2541 O O . GLY A 1 331 ? 4.975 3.753 -18.948 1.00 27.92 331 GLY A O 1
ATOM 2542 N N . PHE A 1 332 ? 3.936 2.003 -17.980 1.00 25.20 332 PHE A N 1
ATOM 2543 C CA . PHE A 1 332 ? 4.373 0.976 -18.919 1.00 25.20 332 PHE A CA 1
ATOM 2544 C C . PHE A 1 332 ? 3.296 -0.108 -18.979 1.00 25.20 332 PHE A C 1
ATOM 2546 O O . PHE A 1 332 ? 3.145 -0.912 -18.059 1.00 25.20 332 PHE A O 1
ATOM 2553 N N . VAL A 1 333 ? 2.507 -0.109 -20.055 1.00 26.31 333 VAL A N 1
ATOM 2554 C CA . VAL A 1 333 ? 1.679 -1.262 -20.416 1.00 26.31 333 VAL A CA 1
ATOM 2555 C C . VAL A 1 333 ? 1.871 -1.561 -21.886 1.00 26.31 333 VAL A C 1
ATOM 2557 O O . VAL A 1 333 ? 1.294 -0.910 -22.754 1.00 26.31 333 VAL A O 1
ATOM 2560 N N . THR A 1 334 ? 2.587 -2.642 -22.130 1.00 24.36 334 THR A N 1
ATOM 2561 C CA . THR A 1 334 ? 2.477 -3.432 -23.342 1.00 24.36 334 THR A CA 1
ATOM 2562 C C . THR A 1 334 ? 2.143 -4.875 -22.948 1.00 24.36 334 THR A C 1
ATOM 2564 O O . THR A 1 334 ? 2.748 -5.483 -22.073 1.00 24.36 334 THR A O 1
ATOM 2567 N N . GLN A 1 335 ? 1.005 -5.287 -23.511 1.00 28.67 335 GLN A N 1
ATOM 2568 C CA . GLN A 1 335 ? 0.488 -6.610 -23.884 1.00 28.67 335 GLN A CA 1
ATOM 2569 C C . GLN A 1 335 ? 0.601 -7.829 -22.932 1.00 28.67 335 GLN A C 1
ATOM 2571 O O . GLN A 1 335 ? 1.654 -8.200 -22.437 1.00 28.67 335 GLN A O 1
ATOM 2576 N N . THR A 1 336 ? -0.543 -8.527 -22.814 1.00 28.62 336 THR A N 1
ATOM 2577 C CA . THR A 1 336 ? -0.884 -9.731 -22.014 1.00 28.62 336 THR A CA 1
ATOM 2578 C C . THR A 1 336 ? -1.143 -9.499 -20.518 1.00 28.62 336 THR A C 1
ATOM 2580 O O . THR A 1 336 ? -0.348 -8.887 -19.816 1.00 28.62 336 THR A O 1
ATOM 2583 N N . GLU A 1 337 ? -2.314 -9.944 -20.035 1.00 35.81 337 GLU A N 1
ATOM 2584 C CA . GLU A 1 337 ? -2.745 -9.826 -18.632 1.00 35.81 337 GLU A CA 1
ATOM 2585 C C . GLU A 1 337 ? -1.705 -10.484 -17.699 1.00 35.81 337 GLU A C 1
ATOM 2587 O O . GLU A 1 337 ? -1.553 -11.711 -17.737 1.00 35.81 337 GLU A O 1
ATOM 2592 N N . PRO A 1 338 ? -0.968 -9.720 -16.863 1.00 40.34 338 PRO A N 1
ATOM 2593 C CA . PRO A 1 338 ? -0.037 -10.321 -15.924 1.00 40.34 338 PRO A CA 1
ATOM 2594 C C . PRO A 1 338 ? -0.835 -11.017 -14.823 1.00 40.34 338 PRO A C 1
ATOM 2596 O O . PRO A 1 338 ? -1.743 -10.439 -14.227 1.00 40.34 338 PRO A O 1
ATOM 2599 N N . LYS A 1 339 ? -0.495 -12.276 -14.557 1.00 46.59 339 LYS A N 1
ATOM 2600 C CA . LYS A 1 339 ? -1.105 -13.066 -13.484 1.00 46.59 339 LYS A CA 1
ATOM 2601 C C . LYS A 1 339 ? -0.835 -12.390 -12.132 1.00 46.59 339 LYS A C 1
ATOM 2603 O O . LYS A 1 339 ? 0.197 -11.739 -11.969 1.00 46.59 339 LYS A O 1
ATOM 2608 N N . SER A 1 340 ? -1.725 -12.551 -11.151 1.00 46.97 340 SER A N 1
ATOM 2609 C CA . SER A 1 340 ? -1.597 -11.964 -9.803 1.00 46.97 340 SER A CA 1
ATOM 2610 C C . SER A 1 340 ? -1.868 -12.980 -8.692 1.00 46.97 340 SER A C 1
ATOM 2612 O O . SER A 1 340 ? -2.603 -13.941 -8.914 1.00 46.97 340 SER A O 1
ATOM 2614 N N . ASP A 1 341 ? -1.324 -12.747 -7.495 1.00 59.06 341 ASP A N 1
ATOM 2615 C CA . ASP A 1 341 ? -1.602 -13.543 -6.291 1.00 59.06 341 ASP A CA 1
ATOM 2616 C C . ASP A 1 341 ? -1.681 -12.684 -5.016 1.00 59.06 341 ASP A C 1
ATOM 2618 O O . ASP A 1 341 ? -1.606 -11.456 -5.089 1.00 59.06 341 ASP A O 1
ATOM 2622 N N . GLU A 1 342 ? -1.887 -13.324 -3.857 1.00 52.62 342 GLU A N 1
ATOM 2623 C CA . GLU A 1 342 ? -2.021 -12.649 -2.553 1.00 52.62 342 GLU A CA 1
ATOM 2624 C C . GLU A 1 342 ? -0.790 -11.808 -2.181 1.00 52.62 342 GLU A C 1
ATOM 2626 O O . GLU A 1 342 ? -0.920 -10.819 -1.461 1.00 52.62 342 GLU A O 1
ATOM 2631 N N . ARG A 1 343 ? 0.397 -12.169 -2.685 1.00 63.22 343 ARG A N 1
ATOM 2632 C CA . ARG A 1 343 ? 1.665 -11.494 -2.382 1.00 63.22 343 ARG A CA 1
ATOM 2633 C C . ARG A 1 343 ? 1.996 -10.415 -3.408 1.00 63.22 343 ARG A C 1
ATOM 2635 O O . ARG A 1 343 ? 2.409 -9.321 -3.044 1.00 63.22 343 ARG A O 1
ATOM 2642 N N . PHE A 1 344 ? 1.810 -10.714 -4.687 1.00 63.47 344 PHE A N 1
ATOM 2643 C CA . PHE A 1 344 ? 2.046 -9.823 -5.815 1.00 63.47 344 PHE A CA 1
ATOM 2644 C C . PHE A 1 344 ? 0.713 -9.477 -6.471 1.00 63.47 344 PHE A C 1
ATOM 2646 O O . PHE A 1 344 ? 0.381 -9.929 -7.575 1.00 63.47 344 PHE A O 1
ATOM 2653 N N . THR A 1 345 ? -0.055 -8.630 -5.788 1.00 56.66 345 THR A N 1
ATOM 2654 C CA . THR A 1 345 ? -1.251 -8.013 -6.366 1.00 56.66 345 THR A CA 1
ATOM 2655 C C . THR A 1 345 ? -0.868 -7.186 -7.596 1.00 56.66 345 THR A C 1
ATOM 2657 O O . THR A 1 345 ? 0.270 -6.730 -7.731 1.00 56.66 345 THR A O 1
ATOM 2660 N N . ARG A 1 346 ? -1.807 -6.957 -8.519 1.00 57.47 346 ARG A N 1
ATOM 2661 C CA . ARG A 1 346 ? -1.546 -6.180 -9.745 1.00 57.47 346 ARG A CA 1
ATOM 2662 C C . ARG A 1 346 ? -0.986 -4.785 -9.444 1.00 57.47 346 ARG A C 1
ATOM 2664 O O . ARG A 1 346 ? -0.034 -4.356 -10.090 1.00 57.47 346 ARG A O 1
ATOM 2671 N N . SER A 1 347 ? -1.543 -4.109 -8.440 1.00 49.84 347 SER A N 1
ATOM 2672 C CA . SER A 1 347 ? -1.083 -2.792 -7.989 1.00 49.84 347 SER A CA 1
ATOM 2673 C C . SER A 1 347 ? 0.339 -2.843 -7.436 1.00 49.84 347 SER A C 1
ATOM 2675 O O . SER A 1 347 ? 1.137 -1.946 -7.709 1.00 49.84 347 SER A O 1
ATOM 2677 N N . TYR A 1 348 ? 0.697 -3.914 -6.724 1.00 59.69 348 TYR A N 1
ATOM 2678 C CA . TYR A 1 348 ? 2.058 -4.092 -6.239 1.00 59.69 348 TYR A CA 1
ATOM 2679 C C . TYR A 1 348 ? 3.044 -4.382 -7.372 1.00 59.69 348 TYR A C 1
ATOM 2681 O O . TYR A 1 348 ? 4.098 -3.758 -7.438 1.00 59.69 348 TYR A O 1
ATOM 2689 N N . GLN A 1 349 ? 2.680 -5.247 -8.320 1.00 61.19 349 GLN A N 1
ATOM 2690 C CA . GLN A 1 349 ? 3.501 -5.512 -9.504 1.00 61.19 349 GLN A CA 1
ATOM 2691 C C . GLN A 1 349 ? 3.723 -4.249 -10.341 1.00 61.19 349 GLN A C 1
ATOM 2693 O O . GLN A 1 349 ? 4.835 -4.011 -10.804 1.00 61.19 349 GLN A O 1
ATOM 2698 N N . MET A 1 350 ? 2.686 -3.425 -10.520 1.00 58.47 350 MET A N 1
ATOM 2699 C CA . MET A 1 350 ? 2.807 -2.154 -11.232 1.00 58.47 350 MET A CA 1
ATOM 2700 C C . MET A 1 350 ? 3.755 -1.212 -10.493 1.00 58.47 350 MET A C 1
ATOM 2702 O O . MET A 1 350 ? 4.680 -0.700 -11.105 1.00 58.47 350 MET A O 1
ATOM 2706 N N . ARG A 1 351 ? 3.604 -1.061 -9.172 1.00 61.41 351 ARG A N 1
ATOM 2707 C CA . ARG A 1 351 ? 4.504 -0.251 -8.337 1.00 61.41 351 ARG A CA 1
ATOM 2708 C C . ARG A 1 351 ? 5.963 -0.666 -8.483 1.00 61.41 351 ARG A C 1
ATOM 2710 O O . ARG A 1 351 ? 6.819 0.183 -8.698 1.00 61.41 351 ARG A O 1
ATOM 2717 N N . LEU A 1 352 ? 6.227 -1.970 -8.412 1.00 66.19 352 LEU A N 1
ATOM 2718 C CA . LEU A 1 352 ? 7.568 -2.505 -8.617 1.00 66.19 352 LEU A CA 1
ATOM 2719 C C . LEU A 1 352 ? 8.081 -2.153 -10.017 1.00 66.19 352 LEU A C 1
ATOM 2721 O O . LEU A 1 352 ? 9.210 -1.702 -10.141 1.00 66.19 352 LEU A O 1
ATOM 2725 N N . ARG A 1 353 ? 7.252 -2.262 -11.064 1.00 66.19 353 ARG A N 1
ATOM 2726 C CA . ARG A 1 353 ? 7.629 -1.824 -12.421 1.00 66.19 353 ARG A CA 1
ATOM 2727 C C . ARG A 1 353 ? 7.928 -0.325 -12.506 1.00 66.19 353 ARG A C 1
ATOM 2729 O O . ARG A 1 353 ? 8.857 0.043 -13.211 1.00 66.19 353 ARG A O 1
ATOM 2736 N N . LEU A 1 354 ? 7.191 0.532 -11.796 1.00 58.66 354 LEU A N 1
ATOM 2737 C CA . LEU A 1 354 ? 7.443 1.981 -11.798 1.00 58.66 354 LEU A CA 1
ATOM 2738 C C . LEU A 1 354 ? 8.749 2.328 -11.093 1.00 58.66 354 LEU A C 1
ATOM 2740 O O . LEU A 1 354 ? 9.548 3.081 -11.640 1.00 58.66 354 LEU A O 1
ATOM 2744 N N . ALA A 1 355 ? 8.984 1.732 -9.923 1.00 63.69 355 ALA A N 1
ATOM 2745 C CA . ALA A 1 355 ? 10.235 1.882 -9.190 1.00 63.69 355 ALA A CA 1
ATOM 2746 C C . ALA A 1 355 ? 11.431 1.416 -10.035 1.00 63.69 355 ALA A C 1
ATOM 2748 O O . ALA A 1 355 ? 12.429 2.124 -10.144 1.00 63.69 355 ALA A O 1
ATOM 2749 N N . LEU A 1 356 ? 11.309 0.258 -10.694 1.00 71.25 356 LEU A N 1
ATOM 2750 C CA . LEU A 1 356 ? 12.337 -0.274 -11.594 1.00 71.25 356 LEU A CA 1
ATOM 2751 C C . LEU A 1 356 ? 12.579 0.641 -12.796 1.00 71.25 356 LEU A C 1
ATOM 2753 O O . LEU A 1 356 ? 13.729 0.938 -13.112 1.00 71.25 356 LEU A O 1
ATOM 2757 N N . SER A 1 357 ? 11.513 1.130 -13.428 1.00 65.56 357 SER A N 1
ATOM 2758 C CA . SER A 1 357 ? 11.614 2.041 -14.564 1.00 65.56 357 SER A CA 1
ATOM 2759 C C . SER A 1 357 ? 12.257 3.375 -14.169 1.00 65.56 357 SER A C 1
ATOM 2761 O O . SER A 1 357 ? 13.204 3.807 -14.825 1.00 65.56 357 SER A O 1
ATOM 2763 N N . MET A 1 358 ? 11.836 3.997 -13.064 1.00 63.84 358 MET A N 1
ATOM 2764 C CA . MET A 1 358 ? 12.490 5.201 -12.532 1.00 63.84 358 MET A CA 1
ATOM 2765 C C . MET A 1 358 ? 13.958 4.955 -12.216 1.00 63.84 358 MET A C 1
ATOM 2767 O O . MET A 1 358 ? 14.807 5.759 -12.594 1.00 63.84 358 MET A O 1
ATOM 2771 N N . GLY A 1 359 ? 14.259 3.826 -11.576 1.00 68.19 359 GLY A N 1
ATOM 2772 C CA . GLY A 1 359 ? 15.626 3.398 -11.324 1.00 68.19 359 GLY A CA 1
ATOM 2773 C C . GLY A 1 359 ? 16.446 3.294 -12.607 1.00 68.19 359 GLY A C 1
ATOM 2774 O O . GLY A 1 359 ? 17.554 3.816 -12.665 1.00 68.19 359 GLY A O 1
ATOM 2775 N N . SER A 1 360 ? 15.882 2.713 -13.668 1.00 73.50 360 SER A N 1
ATOM 2776 C CA . SER A 1 360 ? 16.547 2.609 -14.970 1.00 73.50 360 SER A CA 1
ATOM 2777 C C . SER A 1 360 ? 16.814 3.974 -15.617 1.00 73.50 360 SER A C 1
ATOM 2779 O O . SER A 1 360 ? 17.883 4.169 -16.187 1.00 73.50 360 SER A O 1
ATOM 2781 N N . HIS A 1 361 ? 15.901 4.942 -15.471 1.00 66.25 361 HIS A N 1
ATOM 2782 C CA . HIS A 1 361 ? 16.077 6.314 -15.960 1.00 66.25 361 HIS A CA 1
ATOM 2783 C C . HIS A 1 361 ? 17.127 7.097 -15.171 1.00 66.25 361 HIS A C 1
ATOM 2785 O O . HIS A 1 361 ? 17.901 7.836 -15.774 1.00 66.25 361 HIS A O 1
ATOM 2791 N N . ILE A 1 362 ? 17.191 6.914 -13.850 1.00 70.25 362 ILE A N 1
ATOM 2792 C CA . ILE A 1 362 ? 18.235 7.519 -13.014 1.00 70.25 362 ILE A CA 1
ATOM 2793 C C . ILE A 1 362 ? 19.598 6.934 -13.377 1.00 70.25 362 ILE A C 1
ATOM 2795 O O . ILE A 1 362 ? 20.525 7.692 -13.637 1.00 70.25 362 ILE A O 1
ATOM 2799 N N . VAL A 1 363 ? 19.720 5.604 -13.466 1.00 79.81 363 VAL A N 1
ATOM 2800 C CA . VAL A 1 363 ? 20.979 4.962 -13.876 1.00 79.81 363 VAL A CA 1
ATOM 2801 C C . VAL A 1 363 ? 21.367 5.400 -15.287 1.00 79.81 363 VAL A C 1
ATOM 2803 O O . VAL A 1 363 ? 22.518 5.755 -15.506 1.00 79.81 363 VAL A O 1
ATOM 2806 N N . GLY A 1 364 ? 20.420 5.442 -16.226 1.00 74.19 364 GLY A N 1
ATOM 2807 C CA . GLY A 1 364 ? 20.662 5.934 -17.582 1.00 74.19 364 GLY A CA 1
ATOM 2808 C C . GLY A 1 364 ? 21.178 7.374 -17.602 1.00 74.19 364 GLY A C 1
ATOM 2809 O O . GLY A 1 364 ? 22.200 7.633 -18.222 1.00 74.19 364 GLY A O 1
ATOM 2810 N N . GLY A 1 365 ? 20.533 8.290 -16.873 1.00 71.31 365 GLY A N 1
ATOM 2811 C CA . GLY A 1 365 ? 20.962 9.691 -16.800 1.00 71.31 365 GLY A CA 1
ATOM 2812 C C . GLY A 1 365 ? 22.296 9.898 -16.077 1.00 71.31 365 GLY A C 1
ATOM 2813 O O . GLY A 1 365 ? 23.045 10.794 -16.443 1.00 71.31 365 GLY A O 1
ATOM 2814 N N . ILE A 1 366 ? 22.627 9.056 -15.093 1.00 78.31 366 ILE A N 1
ATOM 2815 C CA . ILE A 1 366 ? 23.955 9.041 -14.460 1.00 78.31 366 ILE A CA 1
ATOM 2816 C C . ILE A 1 366 ? 25.021 8.564 -15.453 1.00 78.31 366 ILE A C 1
ATOM 2818 O O . ILE A 1 366 ? 26.116 9.104 -15.471 1.00 78.31 366 ILE A O 1
ATOM 2822 N N . LEU A 1 367 ? 24.722 7.552 -16.272 1.00 80.75 367 LEU A N 1
ATOM 2823 C CA . LEU A 1 367 ? 25.670 7.007 -17.248 1.00 80.75 367 LEU A CA 1
ATOM 2824 C C . LEU A 1 367 ? 25.886 7.911 -18.473 1.00 80.75 367 LEU A C 1
ATOM 2826 O O . LEU A 1 367 ? 26.888 7.726 -19.164 1.00 80.75 367 LEU A O 1
ATOM 2830 N N . ASP A 1 368 ? 24.952 8.816 -18.764 1.00 77.69 368 ASP A N 1
ATOM 2831 C CA . ASP A 1 368 ? 25.014 9.782 -19.875 1.00 77.69 368 ASP A CA 1
ATOM 2832 C C . ASP A 1 368 ? 25.840 11.039 -19.523 1.00 77.69 368 ASP A C 1
ATOM 2834 O O . ASP A 1 368 ? 26.289 11.767 -20.404 1.00 77.69 368 ASP A O 1
ATOM 2838 N N . ASP A 1 369 ? 26.074 11.286 -18.230 1.00 80.06 369 ASP A N 1
ATOM 2839 C CA . ASP A 1 369 ? 26.871 12.403 -17.714 1.00 80.06 369 ASP A CA 1
ATOM 2840 C C . ASP A 1 369 ? 28.230 11.875 -17.221 1.00 80.06 369 ASP A C 1
ATOM 2842 O O . ASP A 1 369 ? 28.295 11.079 -16.285 1.00 80.06 369 ASP A O 1
ATOM 2846 N N . ASP A 1 370 ? 29.323 12.285 -17.874 1.00 81.94 370 ASP A N 1
ATOM 2847 C CA . ASP A 1 370 ? 30.670 11.753 -17.617 1.00 81.94 370 ASP A CA 1
ATOM 2848 C C . ASP A 1 370 ? 31.102 11.903 -16.146 1.00 81.94 370 ASP A C 1
ATOM 2850 O O . ASP A 1 370 ? 31.670 10.965 -15.582 1.00 81.94 370 ASP A O 1
ATOM 2854 N N . ASP A 1 371 ? 30.788 13.039 -15.511 1.00 81.69 371 ASP A N 1
ATOM 2855 C CA . ASP A 1 371 ? 31.165 13.317 -14.121 1.00 81.69 371 ASP A CA 1
ATOM 2856 C C . ASP A 1 371 ? 30.354 12.434 -13.155 1.00 81.69 371 ASP A C 1
ATOM 2858 O O . ASP A 1 371 ? 30.904 11.814 -12.241 1.00 81.69 371 ASP A O 1
ATOM 2862 N N . LEU A 1 372 ? 29.039 12.310 -13.387 1.00 81.69 372 LEU A N 1
ATOM 2863 C CA . LEU A 1 372 ? 28.174 11.447 -12.574 1.00 81.69 372 LEU A CA 1
ATOM 2864 C C . LEU A 1 372 ? 28.487 9.958 -12.768 1.00 81.69 372 LEU A C 1
ATOM 2866 O O . LEU A 1 372 ? 28.350 9.166 -11.830 1.00 81.69 372 LEU A O 1
ATOM 2870 N N . ARG A 1 373 ? 28.921 9.557 -13.965 1.00 86.19 373 ARG A N 1
ATOM 2871 C CA . ARG A 1 373 ? 29.336 8.184 -14.262 1.00 86.19 373 ARG A CA 1
ATOM 2872 C C . ARG A 1 373 ? 30.588 7.799 -13.479 1.00 86.19 373 ARG A C 1
ATOM 2874 O O . ARG A 1 373 ? 30.626 6.709 -12.904 1.00 86.19 373 ARG A O 1
ATOM 2881 N N . ASP A 1 374 ? 31.582 8.679 -13.424 1.00 86.31 374 ASP A N 1
ATOM 2882 C CA . ASP A 1 374 ? 32.798 8.453 -12.637 1.00 86.31 374 ASP A CA 1
ATOM 2883 C C . ASP A 1 374 ? 32.476 8.362 -11.135 1.00 86.31 374 ASP A C 1
ATOM 2885 O O . ASP A 1 374 ? 32.961 7.462 -10.436 1.00 86.31 374 ASP A O 1
ATOM 2889 N N . ASP A 1 375 ? 31.572 9.217 -10.654 1.00 83.56 375 ASP A N 1
ATOM 2890 C CA . ASP A 1 375 ? 31.038 9.176 -9.291 1.00 83.56 375 ASP A CA 1
ATOM 2891 C C . ASP A 1 375 ? 30.305 7.854 -8.990 1.00 83.56 375 ASP A C 1
ATOM 2893 O O . ASP A 1 375 ? 30.527 7.233 -7.942 1.00 83.56 375 ASP A O 1
ATOM 2897 N N . LEU A 1 376 ? 29.495 7.346 -9.924 1.00 86.62 376 LEU A N 1
ATOM 2898 C CA . LEU A 1 376 ? 28.841 6.040 -9.805 1.00 86.62 376 LEU A CA 1
ATOM 2899 C C . LEU A 1 376 ? 29.850 4.895 -9.715 1.00 86.62 376 LEU A C 1
ATOM 2901 O O . LEU A 1 376 ? 29.693 3.994 -8.887 1.00 86.62 376 LEU A O 1
ATOM 2905 N N . PHE A 1 377 ? 30.878 4.906 -10.559 1.00 89.62 377 PHE A N 1
ATOM 2906 C CA . PHE A 1 377 ? 31.903 3.864 -10.567 1.00 89.62 377 PHE A CA 1
ATOM 2907 C C . PHE A 1 377 ? 32.706 3.860 -9.268 1.00 89.62 377 PHE A C 1
ATOM 2909 O O . PHE A 1 377 ? 32.948 2.792 -8.698 1.00 89.62 377 PHE A O 1
ATOM 2916 N N . ARG A 1 378 ? 33.018 5.046 -8.740 1.00 85.44 378 ARG A N 1
ATOM 2917 C CA . ARG A 1 378 ? 33.636 5.204 -7.423 1.00 85.44 378 ARG A CA 1
ATOM 2918 C C . ARG A 1 378 ? 32.731 4.701 -6.298 1.00 85.44 378 ARG A C 1
ATOM 2920 O O . ARG A 1 378 ? 33.201 4.002 -5.399 1.00 85.44 378 ARG A O 1
ATOM 2927 N N . TRP A 1 379 ? 31.436 5.019 -6.334 1.00 86.75 379 TRP A N 1
ATOM 2928 C CA . TRP A 1 379 ? 30.479 4.518 -5.345 1.00 86.75 379 TRP A CA 1
ATOM 2929 C C . TRP A 1 379 ? 30.384 2.992 -5.373 1.00 86.75 379 TRP A C 1
ATOM 2931 O O . TRP A 1 379 ? 30.432 2.345 -4.324 1.00 86.75 379 TRP A O 1
ATOM 2941 N N . LEU A 1 380 ? 30.306 2.400 -6.566 1.00 86.12 380 LEU A N 1
ATOM 2942 C CA . LEU A 1 380 ? 30.315 0.953 -6.728 1.00 86.12 380 LEU A CA 1
ATOM 2943 C C . LEU A 1 380 ? 31.585 0.337 -6.143 1.00 86.12 380 LEU A C 1
ATOM 2945 O O . LEU A 1 380 ? 31.475 -0.618 -5.383 1.00 86.12 380 LEU A O 1
ATOM 2949 N N . GLU A 1 381 ? 32.764 0.893 -6.422 1.00 85.62 381 GLU A N 1
ATOM 2950 C CA . GLU A 1 381 ? 34.029 0.406 -5.863 1.00 85.62 381 GLU A CA 1
ATOM 2951 C C . GLU A 1 381 ? 34.011 0.386 -4.324 1.00 85.62 381 GLU A C 1
ATOM 2953 O O . GLU A 1 381 ? 34.343 -0.633 -3.713 1.00 85.62 381 GLU A O 1
ATOM 2958 N N . ILE A 1 382 ? 33.566 1.476 -3.686 1.00 82.31 382 ILE A N 1
ATOM 2959 C CA . ILE A 1 382 ? 33.428 1.569 -2.220 1.00 82.31 382 ILE A CA 1
ATOM 2960 C C . ILE A 1 382 ? 32.494 0.472 -1.701 1.00 82.31 382 ILE A C 1
ATOM 2962 O O . ILE A 1 382 ? 32.836 -0.289 -0.791 1.00 82.31 382 ILE A O 1
ATOM 2966 N N . THR A 1 383 ? 31.318 0.378 -2.314 1.00 83.50 383 THR A N 1
ATOM 2967 C CA . THR A 1 383 ? 30.239 -0.523 -1.913 1.00 83.50 383 THR A CA 1
ATOM 2968 C C . THR A 1 383 ? 30.663 -1.988 -2.076 1.00 83.50 383 THR A C 1
ATOM 2970 O O . THR A 1 383 ? 30.471 -2.808 -1.178 1.00 83.50 383 THR A O 1
ATOM 2973 N N . PHE A 1 384 ? 31.319 -2.323 -3.187 1.00 82.69 384 PHE A N 1
ATOM 2974 C CA . PHE A 1 384 ? 31.841 -3.660 -3.457 1.00 82.69 384 PHE A CA 1
ATOM 2975 C C . PHE A 1 384 ? 32.960 -4.054 -2.502 1.00 82.69 384 PHE A C 1
ATOM 2977 O O . PHE A 1 384 ? 32.912 -5.151 -1.945 1.00 82.69 384 PHE A O 1
ATOM 2984 N N . ASN A 1 385 ? 33.936 -3.175 -2.269 1.00 82.94 385 ASN A N 1
ATOM 2985 C CA . ASN A 1 385 ? 35.046 -3.460 -1.364 1.00 82.94 385 ASN A CA 1
ATOM 2986 C C . ASN A 1 385 ? 34.558 -3.709 0.067 1.00 82.94 385 ASN A C 1
ATOM 2988 O O . ASN A 1 385 ? 35.021 -4.648 0.725 1.00 82.94 385 ASN A O 1
ATOM 2992 N N . LEU A 1 386 ? 33.588 -2.920 0.538 1.00 81.62 386 LEU A N 1
ATOM 2993 C CA . LEU A 1 386 ? 33.004 -3.107 1.862 1.00 81.62 386 LEU A CA 1
ATOM 2994 C C . LEU A 1 386 ? 32.255 -4.441 1.963 1.00 81.62 386 LEU A C 1
ATOM 2996 O O . LEU A 1 386 ? 32.534 -5.238 2.862 1.00 81.62 386 LEU A O 1
ATOM 3000 N N . VAL A 1 387 ? 31.341 -4.717 1.027 1.00 77.38 387 VAL A N 1
ATOM 3001 C CA . VAL A 1 387 ? 30.547 -5.955 1.043 1.00 77.38 387 VAL A CA 1
ATOM 3002 C C . VAL A 1 387 ? 31.444 -7.185 0.886 1.00 77.38 387 VAL A C 1
ATOM 3004 O O . VAL A 1 387 ? 31.264 -8.164 1.611 1.00 77.38 387 VAL A O 1
ATOM 3007 N N . GLN A 1 388 ? 32.451 -7.147 0.010 1.00 82.88 388 GLN A N 1
ATOM 3008 C CA . GLN A 1 388 ? 33.418 -8.238 -0.147 1.00 82.88 388 GLN A CA 1
ATOM 3009 C C . GLN A 1 388 ? 34.174 -8.497 1.162 1.00 82.88 388 GLN A C 1
ATOM 3011 O O . GLN A 1 388 ? 34.276 -9.646 1.598 1.00 82.88 388 GLN A O 1
ATOM 3016 N N . THR A 1 389 ? 34.658 -7.436 1.814 1.00 82.25 389 THR A N 1
ATOM 3017 C CA . THR A 1 389 ? 35.375 -7.532 3.094 1.00 82.25 389 THR A CA 1
ATOM 3018 C C . THR A 1 389 ? 34.492 -8.144 4.182 1.00 82.25 389 THR A C 1
ATOM 3020 O O . THR A 1 389 ? 34.934 -9.023 4.920 1.00 82.25 389 THR A O 1
ATOM 3023 N N . ARG A 1 390 ? 33.225 -7.722 4.264 1.00 81.19 390 ARG A N 1
ATOM 3024 C CA . ARG A 1 390 ? 32.278 -8.155 5.304 1.00 81.19 390 ARG A CA 1
ATOM 3025 C C . ARG A 1 390 ? 31.751 -9.572 5.090 1.00 81.19 390 ARG A C 1
ATOM 3027 O O . ARG A 1 390 ? 31.568 -10.312 6.052 1.00 81.19 390 ARG A O 1
ATOM 3034 N N . THR A 1 391 ? 31.543 -9.971 3.840 1.00 74.81 391 THR A N 1
ATOM 3035 C CA . THR A 1 391 ? 31.034 -11.309 3.500 1.00 74.81 391 THR A CA 1
ATOM 3036 C C . THR A 1 391 ? 32.126 -12.377 3.438 1.00 74.81 391 THR A C 1
ATOM 3038 O O . THR A 1 391 ? 31.804 -13.562 3.366 1.00 74.81 391 THR A O 1
ATOM 3041 N N . GLY A 1 392 ? 33.410 -11.993 3.459 1.00 71.25 392 GLY A N 1
ATOM 3042 C CA . GLY A 1 392 ? 34.531 -12.931 3.333 1.00 71.25 392 GLY A CA 1
ATOM 3043 C C . GLY A 1 392 ? 34.551 -13.671 1.990 1.00 71.25 392 GLY A C 1
ATOM 3044 O O . GLY A 1 392 ? 35.098 -14.770 1.893 1.00 71.25 392 GLY A O 1
ATOM 3045 N N . SER A 1 393 ? 33.907 -13.106 0.965 1.00 67.88 393 SER A N 1
ATOM 3046 C CA . SER A 1 393 ? 33.763 -13.745 -0.339 1.00 67.88 393 SER A CA 1
ATOM 3047 C C . SER A 1 393 ? 35.097 -13.790 -1.111 1.00 67.88 393 SER A C 1
ATOM 3049 O O . SER A 1 393 ? 35.886 -12.848 -1.010 1.00 67.88 393 SER A O 1
ATOM 3051 N N . PRO A 1 394 ? 35.355 -14.826 -1.945 1.00 64.81 394 PRO A N 1
ATOM 3052 C CA . PRO A 1 394 ? 36.446 -14.789 -2.923 1.00 64.81 394 PRO A CA 1
ATOM 3053 C C . PRO A 1 394 ? 36.349 -13.548 -3.823 1.00 64.81 394 PRO A C 1
ATOM 3055 O O . PRO A 1 394 ? 35.237 -13.107 -4.120 1.00 64.81 394 PRO A O 1
ATOM 3058 N N . SER A 1 395 ? 37.513 -13.029 -4.248 1.00 67.81 395 SER A N 1
ATOM 3059 C CA . SER A 1 395 ? 37.681 -11.776 -5.007 1.00 67.81 395 SER A CA 1
ATOM 3060 C C . SER A 1 395 ? 36.588 -11.580 -6.065 1.00 67.81 395 SER A C 1
ATOM 3062 O O . SER A 1 395 ? 36.484 -12.350 -7.024 1.00 67.81 395 SER A O 1
ATOM 3064 N N . TRP A 1 396 ? 35.769 -10.543 -5.870 1.00 80.25 396 TRP A N 1
ATOM 3065 C CA . TRP A 1 396 ? 34.776 -10.067 -6.833 1.00 80.25 396 TRP A CA 1
ATOM 3066 C C . TRP A 1 396 ? 35.382 -9.109 -7.855 1.00 80.25 396 TRP A C 1
ATOM 3068 O O . TRP A 1 396 ? 34.666 -8.614 -8.712 1.00 80.25 396 TRP A O 1
ATOM 3078 N N . GLU A 1 397 ? 36.692 -8.875 -7.814 1.00 81.75 397 GLU A N 1
ATOM 3079 C CA . GLU A 1 397 ? 37.396 -7.898 -8.649 1.00 81.75 397 GLU A CA 1
ATOM 3080 C C . GLU A 1 397 ? 37.122 -8.103 -10.142 1.00 81.75 397 GLU A C 1
ATOM 3082 O O . GLU A 1 397 ? 36.803 -7.162 -10.862 1.00 81.75 397 GLU A O 1
ATOM 3087 N N . ARG A 1 398 ? 37.146 -9.358 -10.609 1.00 85.44 398 ARG A N 1
ATOM 3088 C CA . ARG A 1 398 ? 36.824 -9.676 -12.004 1.00 85.44 398 ARG A CA 1
ATOM 3089 C C . ARG A 1 398 ? 35.359 -9.396 -12.345 1.00 85.44 398 ARG A C 1
ATOM 3091 O O . ARG A 1 398 ? 35.087 -8.904 -13.434 1.00 85.44 398 ARG A O 1
ATOM 3098 N N . ASP A 1 399 ? 34.436 -9.731 -11.448 1.00 87.38 399 ASP A N 1
ATOM 3099 C CA . ASP A 1 399 ? 33.006 -9.483 -11.659 1.00 87.38 399 ASP A CA 1
ATOM 3100 C C . ASP A 1 399 ? 32.723 -7.971 -11.641 1.00 87.38 399 ASP A C 1
ATOM 3102 O O . ASP A 1 399 ? 31.972 -7.464 -12.467 1.00 87.38 399 ASP A O 1
ATOM 3106 N N . PHE A 1 400 ? 33.399 -7.223 -10.770 1.00 87.81 400 PHE A N 1
ATOM 3107 C CA . PHE A 1 400 ? 33.311 -5.771 -10.711 1.00 87.81 400 PHE A CA 1
ATOM 3108 C C . PHE A 1 400 ? 33.829 -5.109 -11.995 1.00 87.81 400 PHE A C 1
ATOM 3110 O O . PHE A 1 400 ? 33.121 -4.304 -12.592 1.00 87.81 400 PHE A O 1
ATOM 3117 N N . LEU A 1 401 ? 35.006 -5.500 -12.493 1.00 88.50 401 LEU A N 1
ATOM 3118 C CA . LEU A 1 401 ? 35.537 -4.968 -13.755 1.00 88.50 401 LEU A CA 1
ATOM 3119 C C . LEU A 1 401 ? 34.629 -5.298 -14.950 1.00 88.50 401 LEU A C 1
ATOM 3121 O O . LEU A 1 401 ? 34.445 -4.467 -15.837 1.00 88.50 401 LEU A O 1
ATOM 3125 N N . LEU A 1 402 ? 34.028 -6.494 -14.967 1.00 90.25 402 LEU A N 1
ATOM 3126 C CA . LEU A 1 402 ? 33.043 -6.862 -15.986 1.00 90.25 402 LEU A CA 1
ATOM 3127 C C . LEU A 1 402 ? 31.766 -6.025 -15.875 1.00 90.25 402 LEU A C 1
ATOM 3129 O O . LEU A 1 402 ? 31.233 -5.622 -16.905 1.00 90.25 402 LEU A O 1
ATOM 3133 N N . LEU A 1 403 ? 31.295 -5.730 -14.658 1.00 91.88 403 LEU A N 1
ATOM 3134 C CA . LEU A 1 403 ? 30.160 -4.833 -14.445 1.00 91.88 403 LEU A CA 1
ATOM 3135 C C . LEU A 1 403 ? 30.441 -3.450 -15.033 1.00 91.88 403 LEU A C 1
ATOM 3137 O O . LEU A 1 403 ? 29.628 -2.962 -15.811 1.00 91.88 403 LEU A O 1
ATOM 3141 N N . LEU A 1 404 ? 31.589 -2.852 -14.698 1.00 90.25 404 LEU A N 1
ATOM 3142 C CA . LEU A 1 404 ? 31.983 -1.545 -15.228 1.00 90.25 404 LEU A CA 1
ATOM 3143 C C . LEU A 1 404 ? 32.017 -1.563 -16.759 1.00 90.25 404 LEU A C 1
ATOM 3145 O O . LEU A 1 404 ? 31.414 -0.703 -17.392 1.00 90.25 404 LEU A O 1
ATOM 3149 N N . GLN A 1 405 ? 32.620 -2.596 -17.356 1.00 89.44 405 GLN A N 1
ATOM 3150 C CA . GLN A 1 405 ? 32.659 -2.747 -18.810 1.00 89.44 405 GLN A CA 1
ATOM 3151 C C . GLN A 1 405 ? 31.257 -2.837 -19.429 1.00 89.44 405 GLN A C 1
ATOM 3153 O O . GLN A 1 405 ? 31.011 -2.225 -20.466 1.00 89.44 405 GLN A O 1
ATOM 3158 N N . PHE A 1 406 ? 30.331 -3.587 -18.822 1.00 90.50 406 PHE A N 1
ATOM 3159 C CA . PHE A 1 406 ? 28.956 -3.669 -19.316 1.00 90.50 406 PHE A CA 1
ATOM 3160 C C . PHE A 1 406 ? 28.224 -2.329 -19.207 1.00 90.50 406 PHE A C 1
ATOM 3162 O O . PHE A 1 406 ? 27.516 -1.966 -20.141 1.00 90.50 406 PHE A O 1
ATOM 3169 N N . LEU A 1 407 ? 28.408 -1.581 -18.116 1.00 89.25 407 LEU A N 1
ATOM 3170 C CA . LEU A 1 407 ? 27.789 -0.263 -17.946 1.00 89.25 407 LEU A CA 1
ATOM 3171 C C . LEU A 1 407 ? 28.355 0.768 -18.932 1.00 89.25 407 LEU A C 1
ATOM 3173 O O . LEU A 1 407 ? 27.579 1.500 -19.541 1.00 89.25 407 LEU A O 1
ATOM 3177 N N . SER A 1 408 ? 29.673 0.778 -19.153 1.00 87.00 408 SER A N 1
ATOM 3178 C CA . SER A 1 408 ? 30.308 1.617 -20.177 1.00 87.00 408 SER A CA 1
ATOM 3179 C C . SER A 1 408 ? 29.818 1.266 -21.580 1.00 87.00 408 SER A C 1
ATOM 3181 O O . SER A 1 408 ? 29.413 2.153 -22.317 1.00 87.00 408 SER A O 1
ATOM 3183 N N . ASN A 1 409 ? 29.744 -0.024 -21.926 1.00 84.06 409 ASN A N 1
ATOM 3184 C CA . ASN A 1 409 ? 29.231 -0.447 -23.232 1.00 84.06 409 ASN A CA 1
ATOM 3185 C C . ASN A 1 409 ? 27.768 -0.034 -23.452 1.00 84.06 409 ASN A C 1
ATOM 3187 O O . ASN A 1 409 ? 27.386 0.260 -24.582 1.00 84.06 409 ASN A O 1
ATOM 3191 N N . LEU A 1 410 ? 26.939 -0.058 -22.401 1.00 80.50 410 LEU A N 1
ATOM 3192 C CA . LEU A 1 410 ? 25.554 0.412 -22.476 1.00 80.50 410 LEU A CA 1
ATOM 3193 C C . LEU A 1 410 ? 25.498 1.931 -22.675 1.00 80.50 410 LEU A C 1
ATOM 3195 O O . LEU A 1 410 ? 24.747 2.380 -23.532 1.00 80.50 410 LEU A O 1
ATOM 3199 N N . SER A 1 411 ? 26.309 2.697 -21.937 1.00 80.56 411 SER A N 1
ATOM 3200 C CA . SER A 1 411 ? 26.457 4.154 -22.100 1.00 80.56 411 SER A CA 1
ATOM 3201 C C . SER A 1 411 ? 26.864 4.517 -23.534 1.00 80.56 411 SER A C 1
ATOM 3203 O O . SER A 1 411 ? 26.124 5.216 -24.226 1.00 80.56 411 SER A O 1
ATOM 3205 N N . ASP A 1 412 ? 27.951 3.927 -24.037 1.00 75.94 412 ASP A N 1
ATOM 3206 C CA . ASP A 1 412 ? 28.468 4.182 -25.387 1.00 75.94 412 ASP A CA 1
ATOM 3207 C C . ASP A 1 412 ? 27.447 3.834 -26.480 1.00 75.94 412 ASP A C 1
ATOM 3209 O O . ASP A 1 412 ? 27.344 4.521 -27.497 1.00 75.94 412 ASP A O 1
ATOM 3213 N N . ALA A 1 413 ? 26.681 2.758 -26.284 1.00 69.44 413 ALA A N 1
ATOM 3214 C CA . ALA A 1 413 ? 25.685 2.308 -27.247 1.00 69.44 413 ALA A CA 1
ATOM 3215 C C . ALA A 1 413 ? 24.400 3.159 -27.236 1.00 69.44 413 ALA A C 1
ATOM 3217 O O . ALA A 1 413 ? 23.709 3.199 -28.252 1.00 69.44 413 ALA A O 1
ATOM 3218 N N . MET A 1 414 ? 24.083 3.853 -26.135 1.00 67.31 414 MET A N 1
ATOM 3219 C CA . MET A 1 414 ? 22.967 4.811 -26.078 1.00 67.31 414 MET A CA 1
ATOM 3220 C C . MET A 1 414 ? 23.259 6.105 -26.852 1.00 67.31 414 MET A C 1
ATOM 3222 O O . MET A 1 414 ? 22.321 6.745 -27.322 1.00 67.31 414 MET A O 1
ATOM 3226 N N . GLY A 1 415 ? 24.535 6.467 -27.023 1.00 61.34 415 GLY A N 1
ATOM 3227 C CA . GLY A 1 415 ? 24.968 7.684 -27.720 1.00 61.34 415 GLY A CA 1
ATOM 3228 C C . GLY A 1 415 ? 25.154 7.561 -29.241 1.00 61.34 415 GLY A C 1
ATOM 3229 O O . GLY A 1 415 ? 25.626 8.513 -29.862 1.00 61.34 415 GLY A O 1
ATOM 3230 N N . GLN A 1 416 ? 24.846 6.413 -29.864 1.00 58.84 416 GLN A N 1
ATOM 3231 C CA . GLN A 1 416 ? 25.019 6.214 -31.313 1.00 58.84 416 GLN A CA 1
ATOM 3232 C C . GLN A 1 416 ? 23.725 6.469 -32.108 1.00 58.84 416 GLN A C 1
ATOM 3234 O O . GLN A 1 416 ? 22.733 5.769 -31.935 1.00 58.84 416 GLN A O 1
ATOM 3239 N N . ASP A 1 417 ? 23.772 7.425 -33.045 1.00 48.44 417 ASP A N 1
ATOM 3240 C CA . ASP A 1 417 ? 22.630 7.879 -33.867 1.00 48.44 417 ASP A CA 1
ATOM 3241 C C . ASP A 1 417 ? 22.238 6.936 -35.037 1.00 48.44 417 ASP A C 1
ATOM 3243 O O . ASP A 1 417 ? 21.223 7.158 -35.707 1.00 48.44 417 ASP A O 1
ATOM 3247 N N . ASP A 1 418 ? 23.010 5.878 -35.322 1.00 50.53 418 ASP A N 1
ATOM 3248 C CA . ASP A 1 418 ? 22.768 4.989 -36.474 1.00 50.53 418 ASP A CA 1
ATOM 3249 C C . ASP A 1 418 ? 21.721 3.891 -36.168 1.00 50.53 418 ASP A C 1
ATOM 3251 O O . ASP A 1 418 ? 22.015 2.797 -35.679 1.00 50.53 418 ASP A O 1
ATOM 3255 N N . LEU A 1 419 ? 20.468 4.193 -36.525 1.00 49.88 419 LEU A N 1
ATOM 3256 C CA . LEU A 1 419 ? 19.230 3.495 -36.139 1.00 49.88 419 LEU A CA 1
ATOM 3257 C C . LEU A 1 419 ? 19.090 2.001 -36.517 1.00 49.88 419 LEU A C 1
ATOM 3259 O O . LEU A 1 419 ? 18.348 1.297 -35.839 1.00 49.88 419 LEU A O 1
ATOM 3263 N N . GLU A 1 420 ? 19.749 1.480 -37.561 1.00 44.16 420 GLU A N 1
ATOM 3264 C CA . GLU A 1 420 ? 19.514 0.087 -38.018 1.00 44.16 420 GLU A CA 1
ATOM 3265 C C . GLU A 1 420 ? 20.585 -0.926 -37.571 1.00 44.16 420 GLU A C 1
ATOM 3267 O O . GLU A 1 420 ? 20.256 -2.068 -37.251 1.00 44.16 420 GLU A O 1
ATOM 3272 N N . GLN A 1 421 ? 21.865 -0.537 -37.516 1.00 44.53 421 GLN A N 1
ATOM 3273 C CA . GLN A 1 421 ? 22.932 -1.385 -36.954 1.00 44.53 421 GLN A CA 1
ATOM 3274 C C . GLN A 1 421 ? 23.068 -1.208 -35.434 1.00 44.53 421 GLN A C 1
ATOM 3276 O O . GLN A 1 421 ? 23.456 -2.159 -34.749 1.00 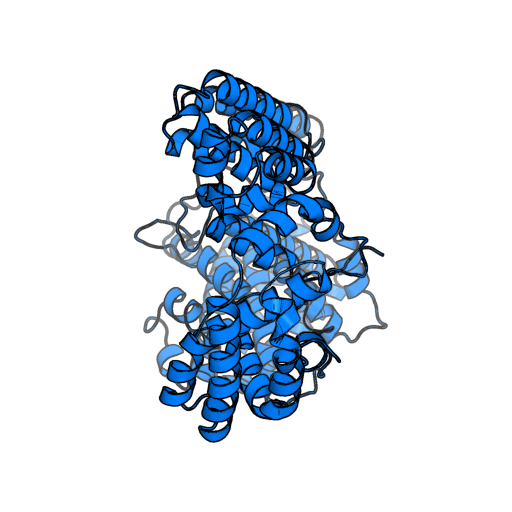44.53 421 GLN A O 1
ATOM 3281 N N . GLY A 1 422 ? 22.683 -0.038 -34.910 1.00 52.69 422 GLY A N 1
ATOM 3282 C CA . GLY A 1 422 ? 22.663 0.263 -33.482 1.00 52.69 422 GLY A CA 1
ATOM 3283 C C . GLY A 1 422 ? 21.684 -0.607 -32.694 1.00 52.69 422 GLY A C 1
ATOM 3284 O O . GLY A 1 422 ? 22.055 -1.101 -31.636 1.00 52.69 422 GLY A O 1
ATOM 3285 N N . ASP A 1 423 ? 20.486 -0.901 -33.222 1.00 60.16 423 ASP A N 1
ATOM 3286 C CA . ASP A 1 423 ? 19.459 -1.650 -32.471 1.00 60.16 423 ASP A CA 1
ATOM 3287 C C . ASP A 1 423 ? 19.874 -3.112 -32.202 1.00 60.16 423 ASP A C 1
ATOM 3289 O O . ASP A 1 423 ? 19.819 -3.592 -31.070 1.00 60.16 423 ASP A O 1
ATOM 3293 N N . LEU A 1 424 ? 20.399 -3.829 -33.206 1.00 62.72 424 LEU A N 1
ATOM 3294 C CA . LEU A 1 424 ? 20.864 -5.213 -33.017 1.00 62.72 424 LEU A CA 1
ATOM 3295 C C . LEU A 1 424 ? 22.103 -5.297 -32.106 1.00 62.72 424 LEU A C 1
ATOM 3297 O O . LEU A 1 424 ? 22.223 -6.217 -31.286 1.00 62.72 424 LEU A O 1
ATOM 3301 N N . PHE A 1 425 ? 23.027 -4.343 -32.242 1.00 64.75 425 PHE A N 1
ATOM 3302 C CA . PHE A 1 425 ? 24.223 -4.259 -31.407 1.00 64.75 425 PHE A CA 1
ATOM 3303 C C . PHE A 1 425 ? 23.863 -3.953 -29.947 1.00 64.75 425 PHE A C 1
ATOM 3305 O O . PHE A 1 425 ? 24.274 -4.690 -29.047 1.00 64.75 425 PHE A O 1
ATOM 3312 N N . LEU A 1 426 ? 23.020 -2.943 -29.716 1.00 68.50 426 LEU A N 1
ATOM 3313 C CA . LEU A 1 426 ? 22.526 -2.544 -28.400 1.00 68.50 426 LEU A CA 1
ATOM 3314 C C . LEU A 1 426 ? 21.755 -3.679 -27.720 1.00 68.50 426 LEU A C 1
ATOM 3316 O O . LEU A 1 426 ? 21.970 -3.948 -26.537 1.00 68.50 426 LEU A O 1
ATOM 3320 N N . ARG A 1 427 ? 20.917 -4.415 -28.460 1.00 69.31 427 ARG A N 1
ATOM 3321 C CA . ARG A 1 427 ? 20.226 -5.610 -27.946 1.00 69.31 427 ARG A CA 1
ATOM 3322 C C . ARG A 1 427 ? 21.204 -6.695 -27.510 1.00 69.31 427 ARG A C 1
ATOM 3324 O O . ARG A 1 427 ? 21.058 -7.248 -26.424 1.00 69.31 427 ARG A O 1
ATOM 3331 N N . THR A 1 428 ? 22.228 -6.977 -28.314 1.00 72.06 428 THR A N 1
ATOM 3332 C CA . THR A 1 428 ? 23.236 -8.000 -27.985 1.00 72.06 428 THR A CA 1
ATOM 3333 C C . THR A 1 428 ? 24.018 -7.629 -26.720 1.00 72.06 428 THR A C 1
ATOM 3335 O O . THR A 1 428 ? 24.202 -8.475 -25.841 1.00 72.06 428 THR A O 1
ATOM 3338 N N . GLN A 1 429 ? 24.415 -6.359 -26.582 1.00 78.06 429 GLN A N 1
ATOM 3339 C CA . GLN A 1 429 ? 25.047 -5.844 -25.361 1.00 78.06 429 GLN A CA 1
ATOM 3340 C C . GLN A 1 429 ? 24.099 -5.925 -24.158 1.00 78.06 429 GLN A C 1
ATOM 3342 O O . GLN A 1 429 ? 24.503 -6.386 -23.090 1.00 78.06 429 GLN A O 1
ATOM 3347 N N . SER A 1 430 ? 22.825 -5.568 -24.346 1.00 80.81 430 SER A N 1
ATOM 3348 C CA . SER A 1 430 ? 21.795 -5.611 -23.300 1.00 80.81 430 SER A CA 1
ATOM 3349 C C . SER A 1 430 ? 21.579 -7.027 -22.764 1.00 80.81 430 SER A C 1
ATOM 3351 O O . SER A 1 430 ? 21.540 -7.222 -21.553 1.00 80.81 430 SER A O 1
ATOM 3353 N N . ILE A 1 431 ? 21.521 -8.041 -23.635 1.00 79.50 431 ILE A N 1
ATOM 3354 C CA . ILE A 1 431 ? 21.390 -9.452 -23.225 1.00 79.50 431 ILE A CA 1
ATOM 3355 C C . ILE A 1 431 ? 22.588 -9.891 -22.381 1.00 79.50 431 ILE A C 1
ATOM 3357 O O . ILE A 1 431 ? 22.413 -10.522 -21.331 1.00 79.50 431 ILE A O 1
ATOM 3361 N N . GLY A 1 432 ? 23.802 -9.575 -22.846 1.00 82.06 432 GLY A N 1
ATOM 3362 C CA . GLY A 1 432 ? 25.041 -9.900 -22.143 1.00 82.06 432 GLY A CA 1
ATOM 3363 C C . GLY A 1 432 ? 25.089 -9.253 -20.761 1.00 82.06 432 GLY A C 1
ATOM 3364 O O . GLY A 1 432 ? 25.305 -9.947 -19.765 1.00 82.06 432 GLY A O 1
ATOM 3365 N N . ALA A 1 433 ? 24.786 -7.954 -20.700 1.00 86.94 433 ALA A N 1
ATOM 3366 C CA . ALA A 1 433 ? 24.728 -7.185 -19.466 1.00 86.94 433 ALA A CA 1
ATOM 3367 C C . ALA A 1 433 ? 23.672 -7.739 -18.501 1.00 86.94 433 ALA A C 1
ATOM 3369 O O . ALA A 1 433 ? 23.997 -8.041 -17.358 1.00 86.94 433 ALA A O 1
ATOM 3370 N N . MET A 1 434 ? 22.432 -7.965 -18.947 1.00 86.38 434 MET A N 1
ATOM 3371 C CA . MET A 1 434 ? 21.358 -8.508 -18.101 1.00 86.38 434 MET A CA 1
ATOM 3372 C C . MET A 1 434 ? 21.709 -9.883 -17.529 1.00 86.38 434 MET A C 1
ATOM 3374 O O . MET A 1 434 ? 21.529 -10.128 -16.336 1.00 86.38 434 MET A O 1
ATOM 3378 N N . SER A 1 435 ? 22.228 -10.782 -18.370 1.00 84.50 435 SER A N 1
ATOM 3379 C CA . SER A 1 435 ? 22.597 -12.141 -17.957 1.00 84.50 435 SER A CA 1
ATOM 3380 C C . SER A 1 435 ? 23.684 -12.117 -16.883 1.00 84.50 435 SER A C 1
ATOM 3382 O O . SER A 1 435 ? 23.594 -12.836 -15.885 1.00 84.50 435 SER A O 1
ATOM 3384 N N . PHE A 1 436 ? 24.686 -11.257 -17.071 1.00 89.62 436 PHE A N 1
ATOM 3385 C CA . PHE A 1 436 ? 25.753 -11.054 -16.105 1.00 89.62 436 PHE A CA 1
ATOM 3386 C C . PHE A 1 436 ? 25.235 -10.412 -14.809 1.00 89.62 436 PHE A C 1
ATOM 3388 O O . PHE A 1 436 ? 25.432 -10.969 -13.730 1.00 89.62 436 PHE A O 1
ATOM 3395 N N . ILE A 1 437 ? 24.523 -9.286 -14.907 1.00 92.06 437 ILE A N 1
ATOM 3396 C CA . ILE A 1 437 ? 24.066 -8.495 -13.759 1.00 92.06 437 ILE A CA 1
ATOM 3397 C C . ILE A 1 437 ? 23.098 -9.291 -12.881 1.00 92.06 437 ILE A C 1
ATOM 3399 O O . ILE A 1 437 ? 23.257 -9.287 -11.664 1.00 92.06 437 ILE A O 1
ATOM 3403 N N . TYR A 1 438 ? 22.138 -10.029 -13.449 1.00 88.75 438 TYR A N 1
ATOM 3404 C CA . TYR A 1 438 ? 21.239 -10.863 -12.642 1.00 88.75 438 TYR A CA 1
ATOM 3405 C C . TYR A 1 438 ? 21.971 -12.009 -11.941 1.00 88.75 438 TYR A C 1
ATOM 3407 O O . TYR A 1 438 ? 21.671 -12.310 -10.784 1.00 88.75 438 TYR A O 1
ATOM 3415 N N . GLY A 1 439 ? 22.944 -12.634 -12.612 1.00 86.56 439 GLY A N 1
ATOM 3416 C CA . GLY A 1 439 ? 23.800 -13.643 -11.988 1.00 86.56 439 GLY A CA 1
ATOM 3417 C C . GLY A 1 439 ? 24.640 -13.057 -10.852 1.00 86.56 439 GLY A C 1
ATOM 3418 O O . GLY A 1 439 ? 24.768 -13.672 -9.791 1.00 86.56 439 GLY A O 1
ATOM 3419 N N . PHE A 1 440 ? 25.164 -11.847 -11.043 1.00 88.38 440 PHE A N 1
ATOM 3420 C CA . PHE A 1 440 ? 25.975 -11.172 -10.040 1.00 88.38 440 PHE A CA 1
ATOM 3421 C C . PHE A 1 440 ? 25.143 -10.677 -8.849 1.00 88.38 440 PHE A C 1
ATOM 3423 O O . PHE A 1 440 ? 25.545 -10.880 -7.707 1.00 88.38 440 PHE A O 1
ATOM 3430 N N . LEU A 1 441 ? 23.947 -10.135 -9.090 1.00 89.75 441 LEU A N 1
ATOM 3431 C CA . LEU A 1 441 ? 22.968 -9.789 -8.057 1.00 89.75 441 LEU A CA 1
ATOM 3432 C C . LEU A 1 441 ? 22.613 -11.009 -7.199 1.00 89.75 441 LEU A C 1
ATOM 3434 O O . LEU A 1 441 ? 22.671 -10.940 -5.974 1.00 89.75 441 LEU A O 1
ATOM 3438 N N . GLU A 1 442 ? 22.294 -12.145 -7.826 1.00 86.88 442 GLU A N 1
ATOM 3439 C CA . GLU A 1 442 ? 22.016 -13.397 -7.113 1.00 86.88 442 GLU A CA 1
ATOM 3440 C C . GLU A 1 442 ? 23.216 -13.833 -6.251 1.00 86.88 442 GLU A C 1
ATOM 3442 O O . GLU A 1 442 ? 23.042 -14.208 -5.089 1.00 86.88 442 GLU A O 1
ATOM 3447 N N . LYS A 1 443 ? 24.440 -13.738 -6.785 1.00 85.62 443 LYS A N 1
ATOM 3448 C CA . LYS A 1 443 ? 25.675 -14.032 -6.045 1.00 85.62 443 LYS A CA 1
ATOM 3449 C C . LYS A 1 443 ? 25.857 -13.093 -4.845 1.00 85.62 443 LYS A C 1
ATOM 3451 O O . LYS A 1 443 ? 26.064 -13.580 -3.733 1.00 85.62 443 LYS A O 1
ATOM 3456 N N . ALA A 1 444 ? 25.739 -11.780 -5.037 1.00 86.44 444 ALA A N 1
ATOM 3457 C CA . ALA A 1 444 ? 25.895 -10.781 -3.979 1.00 86.44 444 ALA A CA 1
ATOM 3458 C C . ALA A 1 444 ? 24.880 -10.995 -2.841 1.00 86.44 444 ALA A C 1
ATOM 3460 O O . ALA A 1 444 ? 25.261 -11.085 -1.672 1.00 86.44 444 ALA A O 1
ATOM 3461 N N . MET A 1 445 ? 23.607 -11.197 -3.192 1.00 86.62 445 MET A N 1
ATOM 3462 C CA . MET A 1 445 ? 22.518 -11.488 -2.252 1.00 86.62 445 MET A CA 1
ATOM 3463 C C . MET A 1 445 ? 22.777 -12.758 -1.428 1.00 86.62 445 MET A C 1
ATOM 3465 O O . MET A 1 445 ? 22.549 -12.774 -0.220 1.00 86.62 445 MET A O 1
ATOM 3469 N N . ARG A 1 446 ? 23.272 -13.834 -2.058 1.00 85.44 446 ARG A N 1
ATOM 3470 C CA . ARG A 1 446 ? 23.610 -15.096 -1.373 1.00 85.44 446 ARG A CA 1
ATOM 3471 C C . ARG A 1 446 ? 24.749 -14.926 -0.377 1.00 85.44 446 ARG A C 1
ATOM 3473 O O . ARG A 1 446 ? 24.646 -15.411 0.746 1.00 85.44 446 ARG A O 1
ATOM 3480 N N . HIS A 1 447 ? 25.819 -14.240 -0.772 1.00 84.00 447 HIS A N 1
ATOM 3481 C CA . HIS A 1 447 ? 26.959 -13.983 0.107 1.00 84.00 447 HIS A CA 1
ATOM 3482 C C . HIS A 1 447 ? 26.588 -13.076 1.282 1.00 84.00 447 HIS A C 1
ATOM 3484 O O . HIS A 1 447 ? 26.993 -13.351 2.412 1.00 84.00 447 HIS A O 1
ATOM 3490 N N . MET A 1 448 ? 25.754 -12.058 1.053 1.00 84.19 448 MET A N 1
ATOM 3491 C CA . MET A 1 448 ? 25.170 -11.284 2.144 1.00 84.19 448 MET A CA 1
ATOM 3492 C C . MET A 1 448 ? 24.353 -12.182 3.073 1.00 84.19 448 MET A C 1
ATOM 3494 O O . MET A 1 448 ? 24.596 -12.191 4.275 1.00 84.19 448 MET A O 1
ATOM 3498 N N . ALA A 1 449 ? 23.377 -12.923 2.545 1.00 83.81 449 ALA A N 1
ATOM 3499 C CA . ALA A 1 449 ? 22.502 -13.750 3.368 1.00 83.81 449 ALA A CA 1
ATOM 3500 C C . ALA A 1 449 ? 23.297 -14.793 4.169 1.00 83.81 449 ALA A C 1
ATOM 3502 O O . ALA A 1 449 ? 23.005 -15.028 5.337 1.00 83.81 449 ALA A O 1
ATOM 3503 N N . SER A 1 450 ? 24.343 -15.364 3.568 1.00 83.94 450 SER A N 1
ATOM 3504 C CA . SER A 1 450 ? 25.286 -16.262 4.233 1.00 83.94 450 SER A CA 1
ATOM 3505 C C . SER A 1 450 ? 25.949 -15.603 5.447 1.00 83.94 450 SER A C 1
ATOM 3507 O O . SER A 1 450 ? 25.964 -16.190 6.530 1.00 83.94 450 SER A O 1
ATOM 3509 N N . CYS A 1 451 ? 26.411 -14.359 5.293 1.00 82.56 451 CYS A N 1
ATOM 3510 C CA . CYS A 1 451 ? 26.967 -13.553 6.379 1.00 82.56 451 CYS A CA 1
ATOM 3511 C C . CYS A 1 451 ? 25.916 -13.254 7.469 1.00 82.56 451 CYS A C 1
ATOM 3513 O O . CYS A 1 451 ? 26.155 -13.520 8.645 1.00 82.56 451 CYS A O 1
ATOM 3515 N N . LEU A 1 452 ? 24.722 -12.784 7.085 1.00 80.56 452 LEU A N 1
ATOM 3516 C CA . LEU A 1 452 ? 23.631 -12.415 8.004 1.00 80.56 452 LEU A CA 1
ATOM 3517 C C . LEU A 1 452 ? 23.099 -13.589 8.833 1.00 80.56 452 LEU A C 1
ATOM 3519 O O . LEU A 1 452 ? 22.676 -13.422 9.981 1.00 80.56 452 LEU A O 1
ATOM 3523 N N . LEU A 1 453 ? 23.050 -14.770 8.222 1.00 82.69 453 LEU A N 1
ATOM 3524 C CA . LEU A 1 453 ? 22.449 -15.965 8.807 1.00 82.69 453 LEU A CA 1
ATOM 3525 C C . LEU A 1 453 ? 23.482 -16.888 9.460 1.00 82.69 453 LEU A C 1
ATOM 3527 O O . LEU A 1 453 ? 23.087 -17.832 10.140 1.00 82.69 453 LEU A O 1
ATOM 3531 N N . GLY A 1 454 ? 24.779 -16.607 9.297 1.00 80.88 454 GLY A N 1
ATOM 3532 C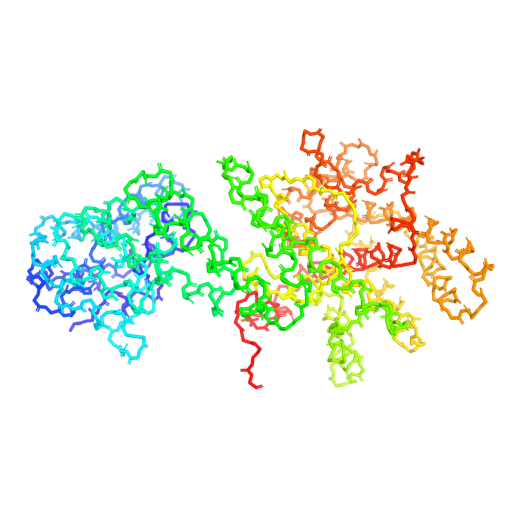 CA . GLY A 1 454 ? 25.857 -17.443 9.825 1.00 80.88 454 GLY A CA 1
ATOM 3533 C C . GLY A 1 454 ? 25.926 -18.823 9.165 1.00 80.88 454 GLY A C 1
ATOM 3534 O O . GLY A 1 454 ? 26.401 -19.773 9.783 1.00 80.88 454 GLY A O 1
ATOM 3535 N N . ASP A 1 455 ? 25.435 -18.945 7.928 1.00 80.44 455 ASP A N 1
ATOM 3536 C CA . ASP A 1 455 ? 25.361 -20.203 7.184 1.00 80.44 455 ASP A CA 1
ATOM 3537 C C . ASP A 1 455 ? 26.130 -20.083 5.863 1.00 80.44 455 ASP A C 1
ATOM 3539 O O . ASP A 1 455 ? 25.641 -19.549 4.861 1.00 80.44 455 ASP A O 1
ATOM 3543 N N . SER A 1 456 ? 27.361 -20.599 5.858 1.00 75.75 456 SER A N 1
ATOM 3544 C CA . SER A 1 456 ? 28.250 -20.606 4.690 1.00 75.75 456 SER A CA 1
ATOM 3545 C C . SER A 1 456 ? 27.699 -21.420 3.517 1.00 75.75 456 SER A C 1
ATOM 3547 O O . SER A 1 456 ? 28.073 -21.170 2.372 1.00 75.75 456 SER A O 1
ATOM 3549 N N . SER A 1 457 ? 26.769 -22.351 3.762 1.00 74.62 457 SER A N 1
ATOM 3550 C CA . SER A 1 457 ? 26.181 -23.174 2.705 1.00 74.62 457 SER A CA 1
ATOM 3551 C C . SER A 1 457 ? 25.253 -22.379 1.778 1.00 74.62 457 SER A C 1
ATOM 3553 O O . SER A 1 457 ? 25.048 -22.778 0.631 1.00 74.62 457 SER A O 1
ATOM 3555 N N . LEU A 1 458 ? 24.750 -21.222 2.226 1.00 76.62 458 LEU A N 1
ATOM 3556 C CA . LEU A 1 458 ? 23.899 -20.332 1.428 1.00 76.62 458 LEU A CA 1
ATOM 3557 C C . LEU A 1 458 ? 24.658 -19.612 0.306 1.00 76.62 458 LEU A C 1
ATOM 3559 O O . LEU A 1 458 ? 24.043 -19.232 -0.693 1.00 76.62 458 LEU A O 1
ATOM 3563 N N . ALA A 1 459 ? 25.977 -19.454 0.455 1.00 68.50 459 ALA A N 1
ATOM 3564 C CA . ALA A 1 459 ? 26.842 -18.856 -0.559 1.00 68.50 459 ALA A CA 1
ATOM 3565 C C . ALA A 1 459 ? 27.033 -19.769 -1.787 1.00 68.50 459 ALA A C 1
ATOM 3567 O O . ALA A 1 459 ? 27.390 -19.296 -2.864 1.00 68.50 459 ALA A O 1
ATOM 3568 N N . GLU A 1 460 ? 26.773 -21.075 -1.659 1.00 68.12 460 GLU A N 1
ATOM 3569 C CA . GLU A 1 460 ? 26.890 -22.018 -2.770 1.00 68.12 460 GLU A CA 1
ATOM 3570 C C . GLU A 1 460 ? 25.676 -21.948 -3.714 1.00 68.12 460 GLU A C 1
ATOM 3572 O O . GLU A 1 460 ? 24.507 -21.980 -3.307 1.00 68.12 460 GLU A O 1
ATOM 3577 N N . MET A 1 461 ? 25.954 -21.906 -5.019 1.00 63.97 461 MET A N 1
ATOM 3578 C CA . MET A 1 461 ? 24.926 -21.942 -6.060 1.00 63.97 461 MET A CA 1
ATOM 3579 C C . MET A 1 461 ? 24.129 -23.255 -5.999 1.00 63.97 461 MET A C 1
ATOM 3581 O O . MET A 1 461 ? 24.699 -24.343 -5.986 1.00 63.97 461 MET A O 1
ATOM 3585 N N . GLY A 1 462 ? 22.795 -23.153 -5.998 1.00 62.97 462 GLY A N 1
ATOM 3586 C CA . GLY A 1 462 ? 21.880 -24.301 -6.083 1.00 62.97 462 GLY A CA 1
ATOM 3587 C C . GLY A 1 462 ? 21.381 -24.883 -4.753 1.00 62.97 462 GLY A C 1
ATOM 3588 O O . GLY A 1 462 ? 20.432 -25.662 -4.780 1.00 62.97 462 GLY A O 1
ATOM 3589 N N . LYS A 1 463 ? 21.934 -24.487 -3.595 1.00 66.62 463 LYS A N 1
ATOM 3590 C CA . LYS A 1 463 ? 21.461 -24.973 -2.277 1.00 66.62 463 LYS A CA 1
ATOM 3591 C C . LYS A 1 463 ? 20.189 -24.281 -1.773 1.00 66.62 463 LYS A C 1
ATOM 3593 O O . LYS A 1 463 ? 19.354 -24.913 -1.131 1.00 66.62 463 LYS A O 1
ATOM 3598 N N . THR A 1 464 ? 20.007 -23.012 -2.129 1.00 69.94 464 THR A N 1
ATOM 3599 C CA . THR A 1 464 ? 18.838 -22.200 -1.746 1.00 69.94 464 THR A CA 1
ATOM 3600 C C . THR A 1 464 ? 18.319 -21.422 -2.950 1.00 69.94 464 THR A C 1
ATOM 3602 O O . THR A 1 464 ? 19.103 -21.006 -3.800 1.00 69.94 464 THR A O 1
ATOM 3605 N N . THR A 1 465 ? 17.006 -21.238 -3.059 1.00 73.50 465 THR A N 1
ATOM 3606 C CA . THR A 1 465 ? 16.358 -20.426 -4.107 1.00 73.50 465 THR A CA 1
ATOM 3607 C C . THR A 1 465 ? 16.268 -18.959 -3.689 1.00 73.50 465 THR A C 1
ATOM 3609 O O . THR A 1 465 ? 16.066 -18.700 -2.504 1.00 73.50 465 THR A O 1
ATOM 3612 N N . MET A 1 466 ? 16.290 -18.019 -4.640 1.00 76.31 466 MET A N 1
ATOM 3613 C CA . MET A 1 466 ? 16.122 -16.588 -4.341 1.00 76.31 466 MET A CA 1
ATOM 3614 C C . MET A 1 466 ? 14.852 -16.278 -3.538 1.00 76.31 466 MET A C 1
ATOM 3616 O O . MET A 1 466 ? 14.959 -15.556 -2.558 1.00 76.31 466 MET A O 1
ATOM 3620 N N . GLY A 1 467 ? 13.706 -16.901 -3.849 1.00 72.25 467 GLY A N 1
ATOM 3621 C CA . GLY A 1 467 ? 12.465 -16.715 -3.074 1.00 72.25 467 GLY A CA 1
ATOM 3622 C C . GLY A 1 467 ? 12.612 -17.036 -1.578 1.00 72.25 467 GLY A C 1
ATOM 3623 O O . GLY A 1 467 ? 12.232 -16.248 -0.724 1.00 72.25 467 GLY A O 1
ATOM 3624 N N . ARG A 1 468 ? 13.285 -18.144 -1.237 1.00 74.19 468 ARG A N 1
ATOM 3625 C CA . ARG A 1 468 ? 13.580 -18.499 0.168 1.00 74.19 468 ARG A CA 1
ATOM 3626 C C . ARG A 1 468 ? 14.512 -17.500 0.860 1.00 74.19 468 ARG A C 1
ATOM 3628 O O . ARG A 1 468 ? 14.423 -17.336 2.072 1.00 74.19 468 ARG A O 1
ATOM 3635 N N . LEU A 1 469 ? 15.423 -16.865 0.118 1.00 80.56 469 LEU A N 1
ATOM 3636 C CA . LEU A 1 469 ? 16.302 -15.827 0.665 1.00 80.56 469 LEU A CA 1
ATOM 3637 C C . LEU A 1 469 ? 15.529 -14.524 0.894 1.00 80.56 469 LEU A C 1
ATOM 3639 O O . LEU A 1 469 ? 15.659 -13.931 1.959 1.00 80.56 469 LEU A O 1
ATOM 3643 N N . THR A 1 470 ? 14.695 -14.109 -0.064 1.00 79.44 470 THR A N 1
ATOM 3644 C CA . THR A 1 470 ? 13.898 -12.871 0.006 1.00 79.44 470 THR A CA 1
ATOM 3645 C C . THR A 1 470 ? 12.699 -12.964 0.953 1.00 79.44 470 THR A C 1
ATOM 3647 O O . THR A 1 470 ? 12.120 -11.937 1.302 1.00 79.44 470 THR A O 1
ATOM 3650 N N . GLU A 1 471 ? 12.327 -14.166 1.395 1.00 76.44 471 GLU A N 1
ATOM 3651 C CA . GLU A 1 471 ? 11.341 -14.416 2.458 1.00 76.44 471 GLU A CA 1
ATOM 3652 C C . GLU A 1 471 ? 11.938 -14.361 3.868 1.00 76.44 471 GLU A C 1
ATOM 3654 O O . GLU A 1 471 ? 11.201 -14.186 4.837 1.00 76.44 471 GLU A O 1
ATOM 3659 N N . ASN A 1 472 ? 13.258 -14.503 4.012 1.00 81.50 472 ASN A N 1
ATOM 3660 C CA . ASN A 1 472 ? 13.884 -14.542 5.326 1.00 81.50 472 ASN A CA 1
ATOM 3661 C C . ASN A 1 472 ? 13.837 -13.163 6.001 1.00 81.50 472 ASN A C 1
ATOM 3663 O O . ASN A 1 472 ? 14.366 -12.190 5.470 1.00 81.50 472 ASN A O 1
ATOM 3667 N N . GLU A 1 473 ? 13.267 -13.086 7.204 1.00 77.50 473 GLU A N 1
ATOM 3668 C CA . GLU A 1 473 ? 13.043 -11.822 7.917 1.00 77.50 473 GLU A CA 1
ATOM 3669 C C . GLU A 1 473 ? 14.324 -11.000 8.135 1.00 77.50 473 GLU A C 1
ATOM 3671 O O . GLU A 1 473 ? 14.309 -9.782 7.965 1.00 77.50 473 GLU A O 1
ATOM 3676 N N . LYS A 1 474 ? 15.459 -11.644 8.446 1.00 76.50 474 LYS A N 1
ATOM 3677 C CA . LYS A 1 474 ? 16.736 -10.936 8.643 1.00 76.50 474 LYS A CA 1
ATOM 3678 C C . LYS A 1 474 ? 17.258 -10.333 7.342 1.00 76.50 474 LYS A C 1
ATOM 3680 O O . LYS A 1 474 ? 17.762 -9.216 7.350 1.00 76.50 474 LYS A O 1
ATOM 3685 N N . VAL A 1 475 ? 17.111 -11.057 6.231 1.00 79.31 475 VAL A N 1
ATOM 3686 C CA . VAL A 1 475 ? 17.490 -10.575 4.894 1.00 79.31 475 VAL A CA 1
ATOM 3687 C C . VAL A 1 475 ? 16.561 -9.439 4.460 1.00 79.31 475 VAL A C 1
ATOM 3689 O O . VAL A 1 475 ? 17.040 -8.402 4.011 1.00 79.31 475 VAL A O 1
ATOM 3692 N N . ARG A 1 476 ? 15.246 -9.585 4.676 1.00 80.31 476 ARG A N 1
ATOM 3693 C CA . ARG A 1 476 ? 14.249 -8.535 4.403 1.00 80.31 476 ARG A CA 1
ATOM 3694 C C . ARG A 1 476 ? 14.488 -7.272 5.220 1.00 80.31 476 ARG A C 1
ATOM 3696 O O . ARG A 1 476 ? 14.269 -6.183 4.711 1.00 80.31 476 ARG A O 1
ATOM 3703 N N . ARG A 1 477 ? 14.946 -7.397 6.466 1.00 72.75 477 ARG A N 1
ATOM 3704 C CA . ARG A 1 477 ? 15.305 -6.241 7.295 1.00 72.75 477 ARG A CA 1
ATOM 3705 C C . ARG A 1 477 ? 16.570 -5.550 6.785 1.00 72.75 477 ARG A C 1
ATOM 3707 O O . ARG A 1 477 ? 16.582 -4.334 6.690 1.00 72.75 477 ARG A O 1
ATOM 3714 N N . ALA A 1 478 ? 17.597 -6.316 6.414 1.00 72.75 478 ALA A N 1
ATOM 3715 C CA . ALA A 1 478 ? 18.863 -5.766 5.925 1.00 72.75 478 ALA A CA 1
ATOM 3716 C C . ALA A 1 478 ? 18.747 -5.080 4.552 1.00 72.75 478 ALA A C 1
ATOM 3718 O O . ALA A 1 478 ? 19.456 -4.118 4.281 1.00 72.75 478 ALA A O 1
ATOM 3719 N N . LEU A 1 479 ? 17.864 -5.572 3.681 1.00 74.00 479 LEU A N 1
ATOM 3720 C CA . LEU A 1 479 ? 17.721 -5.076 2.310 1.00 74.00 479 LEU A CA 1
ATOM 3721 C C . LEU A 1 479 ? 16.463 -4.247 2.066 1.00 74.00 479 LEU A C 1
ATOM 3723 O O . LEU A 1 479 ? 16.321 -3.722 0.972 1.00 74.00 479 LEU A O 1
ATOM 3727 N N . THR A 1 480 ? 15.584 -4.096 3.057 1.00 73.81 480 THR A N 1
ATOM 3728 C CA . THR A 1 480 ? 14.171 -3.681 2.935 1.00 73.81 480 THR A CA 1
ATOM 3729 C C . THR A 1 480 ? 13.263 -4.731 2.291 1.00 73.81 480 THR A C 1
ATOM 3731 O O . THR A 1 480 ? 13.650 -5.496 1.399 1.00 73.81 480 THR A O 1
ATOM 3734 N N . GLY A 1 481 ? 12.005 -4.763 2.744 1.00 69.62 481 GLY A N 1
ATOM 3735 C CA . GLY A 1 481 ? 10.996 -5.673 2.211 1.00 69.62 481 GLY A CA 1
ATOM 3736 C C . GLY A 1 481 ? 10.682 -5.400 0.739 1.00 69.62 481 GLY A C 1
ATOM 3737 O O . GLY A 1 481 ? 10.460 -6.343 -0.020 1.00 69.62 481 GLY A O 1
ATOM 3738 N N . GLU A 1 482 ? 10.706 -4.132 0.341 1.00 70.94 482 GLU A N 1
ATOM 3739 C CA . GLU A 1 482 ? 10.429 -3.623 -0.998 1.00 70.94 482 GLU A CA 1
ATOM 3740 C C . GLU A 1 482 ? 11.490 -4.064 -2.003 1.00 70.94 482 GLU A C 1
ATOM 3742 O O . GLU A 1 482 ? 11.140 -4.615 -3.047 1.00 70.94 482 GLU A O 1
ATOM 3747 N N . LEU A 1 483 ? 12.777 -3.906 -1.679 1.00 81.69 483 LEU A N 1
ATOM 3748 C CA . LEU A 1 483 ? 13.859 -4.370 -2.546 1.00 81.69 483 LEU A CA 1
ATOM 3749 C C . LEU A 1 483 ? 13.859 -5.895 -2.675 1.00 81.69 483 LEU A C 1
ATOM 3751 O O . LEU A 1 483 ? 13.988 -6.417 -3.781 1.00 81.69 483 LEU A O 1
ATOM 3755 N N . CYS A 1 484 ? 13.651 -6.627 -1.573 1.00 82.56 484 CYS A N 1
ATOM 3756 C CA . CYS A 1 484 ? 13.501 -8.082 -1.623 1.00 82.56 484 CYS A CA 1
ATOM 3757 C C . CYS A 1 484 ? 12.351 -8.504 -2.548 1.00 82.56 484 CYS A C 1
ATOM 3759 O O . CYS A 1 484 ? 12.515 -9.431 -3.341 1.00 82.56 484 CYS A O 1
ATOM 3761 N N . SER A 1 485 ? 11.215 -7.808 -2.492 1.00 81.62 485 SER A N 1
ATOM 3762 C CA . SER A 1 485 ? 10.082 -8.065 -3.381 1.00 81.62 485 SER A CA 1
ATOM 3763 C C . SER A 1 485 ? 10.359 -7.676 -4.835 1.00 81.62 485 SER A C 1
ATOM 3765 O O . SER A 1 485 ? 9.926 -8.395 -5.729 1.00 81.62 485 SER A O 1
ATOM 3767 N N . ALA A 1 486 ? 11.100 -6.593 -5.098 1.00 81.81 486 ALA A N 1
ATOM 3768 C CA . ALA A 1 486 ? 11.513 -6.203 -6.448 1.00 81.81 486 ALA A CA 1
ATOM 3769 C C . ALA A 1 486 ? 12.435 -7.259 -7.080 1.00 81.81 486 ALA A C 1
ATOM 3771 O O . ALA A 1 486 ? 12.214 -7.696 -8.211 1.00 81.81 486 ALA A O 1
ATOM 3772 N N . VAL A 1 487 ? 13.428 -7.729 -6.320 1.00 86.56 487 VAL A N 1
ATOM 3773 C CA . VAL A 1 487 ? 14.350 -8.796 -6.733 1.00 86.56 487 VAL A CA 1
ATOM 3774 C C . VAL A 1 487 ? 13.593 -10.099 -6.990 1.00 86.56 487 VAL A C 1
ATOM 3776 O O . VAL A 1 487 ? 13.803 -10.752 -8.014 1.00 86.56 487 VAL A O 1
ATOM 3779 N N . GLU A 1 488 ? 12.685 -10.481 -6.094 1.00 82.88 488 GLU A N 1
ATOM 3780 C CA . GLU A 1 488 ? 11.865 -11.681 -6.252 1.00 82.88 488 GLU A CA 1
ATOM 3781 C C . GLU A 1 488 ? 10.944 -11.594 -7.471 1.00 82.88 488 GLU A C 1
ATOM 3783 O O . GLU A 1 488 ? 10.891 -12.537 -8.261 1.00 82.88 488 GLU A O 1
ATOM 3788 N N . PHE A 1 489 ? 10.287 -10.451 -7.669 1.00 81.88 489 PHE A N 1
ATOM 3789 C CA . PHE A 1 489 ? 9.401 -10.202 -8.800 1.00 81.88 489 PHE A CA 1
ATOM 3790 C C . PHE A 1 489 ? 10.126 -10.294 -10.149 1.00 81.88 489 PHE A C 1
ATOM 3792 O O . PHE A 1 489 ? 9.571 -10.836 -11.105 1.00 81.88 489 PHE A O 1
ATOM 3799 N N . VAL A 1 490 ? 11.367 -9.803 -10.239 1.00 82.06 490 VAL A N 1
ATOM 3800 C CA . VAL A 1 490 ? 12.150 -9.823 -11.486 1.00 82.06 490 VAL A CA 1
ATOM 3801 C C . VAL A 1 490 ? 12.798 -11.186 -11.743 1.00 82.06 490 VAL A C 1
ATOM 3803 O O . VAL A 1 490 ? 12.756 -11.693 -12.870 1.00 82.06 490 VAL A O 1
ATOM 3806 N N . LEU A 1 491 ? 13.397 -11.800 -10.718 1.00 81.19 491 LEU A N 1
ATOM 3807 C CA . LEU A 1 491 ? 14.193 -13.021 -10.882 1.00 81.19 491 LEU A CA 1
ATOM 3808 C C . LEU A 1 491 ? 13.369 -14.309 -10.821 1.00 81.19 491 LEU A C 1
ATOM 3810 O O . LEU A 1 491 ? 13.781 -15.309 -11.411 1.00 81.19 491 LEU A O 1
ATOM 3814 N N . SER A 1 492 ? 12.242 -14.307 -10.109 1.00 75.62 492 SER A N 1
ATOM 3815 C CA . SER A 1 492 ? 11.460 -15.513 -9.828 1.00 75.62 492 SER A CA 1
ATOM 3816 C C . SER A 1 492 ? 10.095 -15.485 -10.509 1.00 75.62 492 SER A C 1
ATOM 3818 O O . SER A 1 492 ? 9.660 -14.482 -11.076 1.00 75.62 492 SER A O 1
ATOM 3820 N N . CYS A 1 493 ? 9.422 -16.630 -10.469 1.00 72.19 493 CYS A N 1
ATOM 3821 C CA . CYS A 1 493 ? 8.012 -16.748 -10.789 1.00 72.19 493 CYS A CA 1
ATOM 3822 C C . CYS A 1 493 ? 7.401 -17.822 -9.892 1.00 72.19 493 CYS A C 1
ATOM 3824 O O . CYS A 1 493 ? 7.974 -18.904 -9.741 1.00 72.19 493 CYS A O 1
ATOM 3826 N N . ASN A 1 494 ? 6.272 -17.510 -9.263 1.00 64.62 494 ASN A N 1
ATOM 3827 C CA . ASN A 1 494 ? 5.543 -18.471 -8.452 1.00 64.62 494 ASN A CA 1
ATOM 3828 C C . ASN A 1 494 ? 5.011 -19.580 -9.378 1.00 64.62 494 ASN A C 1
ATOM 3830 O O . ASN A 1 494 ? 4.235 -19.281 -10.279 1.00 64.62 494 ASN A O 1
ATOM 3834 N N . PRO A 1 495 ? 5.383 -20.854 -9.190 1.00 60.06 495 PRO A N 1
ATOM 3835 C CA . PRO A 1 495 ? 5.003 -21.921 -10.115 1.00 60.06 495 PRO A CA 1
ATOM 3836 C C . PRO A 1 495 ? 3.491 -22.202 -10.144 1.00 60.06 495 PRO A C 1
ATOM 3838 O O . PRO A 1 495 ? 2.992 -22.719 -11.140 1.00 60.06 495 PRO A O 1
ATOM 3841 N N . ASN A 1 496 ? 2.755 -21.850 -9.083 1.00 54.22 496 ASN A N 1
ATOM 3842 C CA . ASN A 1 496 ? 1.312 -22.090 -8.988 1.00 54.22 496 ASN A CA 1
ATOM 3843 C C . ASN A 1 496 ? 0.503 -20.959 -9.625 1.00 54.22 496 ASN A C 1
ATOM 3845 O O . ASN A 1 496 ? -0.448 -21.199 -10.365 1.00 54.22 496 ASN A O 1
ATOM 3849 N N . THR A 1 497 ? 0.877 -19.717 -9.326 1.00 54.94 497 THR A N 1
ATOM 3850 C CA . THR A 1 497 ? 0.142 -18.520 -9.759 1.00 54.94 497 THR A CA 1
ATOM 3851 C C . THR A 1 497 ? 0.734 -17.934 -11.039 1.00 54.94 497 THR A C 1
ATOM 3853 O O . THR A 1 497 ? 0.086 -17.154 -11.730 1.00 54.94 497 THR A O 1
ATOM 3856 N N . MET A 1 498 ? 1.943 -18.371 -11.407 1.00 60.75 498 MET A N 1
ATOM 3857 C CA . MET A 1 498 ? 2.740 -17.908 -12.543 1.00 60.75 498 MET A CA 1
ATOM 3858 C C . MET A 1 498 ? 2.973 -16.385 -12.508 1.00 60.75 498 MET A C 1
ATOM 3860 O O . MET A 1 498 ? 3.034 -15.730 -13.548 1.00 60.75 498 MET A O 1
ATOM 3864 N N . VAL A 1 499 ? 3.083 -15.836 -11.293 1.00 62.88 499 VAL A N 1
ATOM 3865 C CA . VAL A 1 499 ? 3.306 -14.416 -10.989 1.00 62.88 499 VAL A CA 1
ATOM 3866 C C . VAL A 1 499 ? 4.793 -14.141 -10.807 1.00 62.88 499 VAL A C 1
ATOM 3868 O O . VAL A 1 499 ? 5.470 -14.912 -10.131 1.00 62.88 499 VAL A O 1
ATOM 3871 N N . GLY A 1 500 ? 5.291 -13.044 -11.381 1.00 66.81 500 GLY A N 1
ATOM 3872 C CA . GLY A 1 500 ? 6.721 -12.718 -11.462 1.00 66.81 500 GLY A CA 1
ATOM 3873 C C . GLY A 1 500 ? 7.275 -12.913 -12.876 1.00 66.81 500 GLY A C 1
ATOM 3874 O O . GLY A 1 500 ? 6.757 -13.713 -13.655 1.00 66.81 500 GLY A O 1
ATOM 3875 N N . MET A 1 501 ? 8.303 -12.145 -13.237 1.00 72.31 501 MET A N 1
ATOM 3876 C CA . MET A 1 501 ? 8.806 -12.056 -14.612 1.00 72.31 501 MET A CA 1
ATOM 3877 C C . MET A 1 501 ? 9.722 -13.222 -15.008 1.00 72.31 501 MET A C 1
ATOM 3879 O O . MET A 1 501 ? 9.885 -13.499 -16.196 1.00 72.31 501 MET A O 1
ATOM 3883 N N . ASN A 1 502 ? 10.328 -13.912 -14.034 1.00 74.62 502 ASN A N 1
ATOM 3884 C CA . ASN A 1 502 ? 11.272 -15.011 -14.264 1.00 74.62 502 ASN A CA 1
ATOM 3885 C C . ASN A 1 502 ? 12.422 -14.667 -15.237 1.00 74.62 502 ASN A C 1
ATOM 3887 O O . ASN A 1 502 ? 12.904 -15.556 -15.951 1.00 74.62 502 ASN A O 1
ATOM 3891 N N . ARG A 1 503 ? 12.844 -13.393 -15.325 1.00 74.75 503 ARG A N 1
ATOM 3892 C CA . ARG A 1 503 ? 13.723 -12.918 -16.415 1.00 74.75 503 ARG A CA 1
ATOM 3893 C C . ARG A 1 503 ? 15.031 -13.698 -16.470 1.00 74.75 503 ARG A C 1
ATOM 3895 O O . ARG A 1 503 ? 15.454 -14.117 -17.540 1.00 74.75 503 ARG A O 1
ATOM 3902 N N . ARG A 1 504 ? 15.621 -13.990 -15.310 1.00 73.06 504 ARG A N 1
ATOM 3903 C CA . ARG A 1 504 ? 16.873 -14.749 -15.197 1.00 73.06 504 ARG A CA 1
ATOM 3904 C C . ARG A 1 504 ? 16.773 -16.151 -15.802 1.00 73.06 504 ARG A C 1
ATOM 3906 O O . ARG A 1 504 ? 17.656 -16.545 -16.557 1.00 73.06 504 ARG A O 1
ATOM 3913 N N . ASN A 1 505 ? 15.711 -16.905 -15.515 1.00 69.31 505 ASN A N 1
ATOM 3914 C CA . ASN A 1 505 ? 15.562 -18.250 -16.083 1.00 69.31 505 ASN A CA 1
ATOM 3915 C C . ASN A 1 505 ? 15.127 -18.211 -17.553 1.00 69.31 505 ASN A C 1
ATOM 3917 O O . ASN A 1 505 ? 15.560 -19.061 -18.327 1.00 69.31 505 ASN A O 1
ATOM 3921 N N . ARG A 1 506 ? 14.313 -17.229 -17.967 1.00 70.38 506 ARG A N 1
ATOM 3922 C CA . ARG A 1 506 ? 13.930 -17.068 -19.381 1.00 70.38 506 ARG A CA 1
ATOM 3923 C C . ARG A 1 506 ? 15.131 -16.710 -20.261 1.00 70.38 506 ARG A C 1
ATOM 3925 O O . ARG A 1 506 ? 15.263 -17.297 -21.331 1.00 70.38 506 ARG A O 1
ATOM 3932 N N . LEU A 1 507 ? 16.036 -15.855 -19.772 1.00 71.88 507 LEU A N 1
ATOM 3933 C CA . LEU A 1 507 ? 17.317 -15.545 -20.419 1.00 71.88 507 LEU A CA 1
ATOM 3934 C C . LEU A 1 507 ? 18.254 -16.761 -20.457 1.00 71.88 507 LEU A C 1
ATOM 3936 O O . LEU A 1 507 ? 18.809 -17.069 -21.507 1.00 71.88 507 LEU A O 1
ATOM 3940 N N . ALA A 1 508 ? 18.389 -17.498 -19.348 1.00 66.19 508 ALA A N 1
ATOM 3941 C CA . ALA A 1 508 ? 19.274 -18.666 -19.271 1.00 66.19 508 ALA A CA 1
ATOM 3942 C C . ALA A 1 508 ? 18.848 -19.835 -20.182 1.00 66.19 508 ALA A C 1
ATOM 3944 O O . ALA A 1 508 ? 19.695 -20.611 -20.620 1.00 66.19 508 ALA A O 1
ATOM 3945 N N . HIS A 1 509 ? 17.546 -19.974 -20.453 1.00 65.06 509 HIS A N 1
ATOM 3946 C CA . HIS A 1 509 ? 16.989 -21.047 -21.285 1.00 65.06 509 HIS A CA 1
ATOM 3947 C C . HIS A 1 509 ? 16.587 -20.604 -22.694 1.00 65.06 509 HIS A C 1
ATOM 3949 O O . HIS A 1 509 ? 16.113 -21.436 -23.461 1.00 65.06 509 HIS A O 1
ATOM 3955 N N . TRP A 1 510 ? 16.779 -19.325 -23.035 1.00 64.44 510 TRP A N 1
ATOM 3956 C CA . TRP A 1 510 ? 16.389 -18.754 -24.327 1.00 64.44 510 TRP A CA 1
ATOM 3957 C C . TRP A 1 510 ? 14.919 -19.044 -24.702 1.00 64.44 510 TRP A C 1
ATOM 3959 O O . TRP A 1 510 ? 14.598 -19.380 -25.838 1.00 64.44 510 TRP A O 1
ATOM 3969 N N . ASN A 1 511 ? 14.014 -18.948 -23.719 1.00 56.91 511 ASN A N 1
ATOM 3970 C CA . ASN A 1 511 ? 12.582 -19.240 -23.885 1.00 56.91 511 ASN A CA 1
ATOM 3971 C C . ASN A 1 511 ? 11.828 -18.034 -24.484 1.00 56.91 511 ASN A C 1
ATOM 3973 O O . ASN A 1 511 ? 11.101 -17.355 -23.750 1.00 56.91 511 ASN A O 1
ATOM 3977 N N . ASP A 1 512 ? 12.041 -17.769 -25.780 1.00 49.59 512 ASP A N 1
ATOM 3978 C CA . ASP A 1 512 ? 11.397 -16.718 -26.601 1.00 49.59 512 ASP A CA 1
ATOM 3979 C C . ASP A 1 512 ? 11.083 -15.419 -25.829 1.00 49.59 512 ASP A C 1
ATOM 3981 O O . ASP A 1 512 ? 9.919 -15.078 -25.585 1.00 49.59 512 ASP A O 1
ATOM 3985 N N . PRO A 1 513 ? 12.120 -14.710 -25.357 1.00 54.84 513 PRO A N 1
ATOM 3986 C CA . PRO A 1 513 ? 11.952 -13.391 -24.763 1.00 54.84 513 PRO A CA 1
ATOM 3987 C C . PRO A 1 513 ? 11.443 -12.389 -25.811 1.00 54.84 513 PRO A C 1
ATOM 3989 O O . PRO A 1 513 ? 11.933 -12.353 -26.938 1.00 54.84 513 PRO A O 1
ATOM 3992 N N . SER A 1 514 ? 10.442 -11.589 -25.441 1.00 54.41 514 SER A N 1
ATOM 3993 C CA . SER A 1 514 ? 9.880 -10.557 -26.323 1.00 54.41 514 SER A CA 1
ATOM 3994 C C . SER A 1 514 ? 10.833 -9.366 -26.497 1.00 54.41 514 SER A C 1
ATOM 3996 O O . SER A 1 514 ? 11.678 -9.112 -25.638 1.00 54.41 514 SER A O 1
ATOM 3998 N N . ASP A 1 515 ? 10.673 -8.602 -27.585 1.00 50.19 515 ASP A N 1
ATOM 3999 C CA . ASP A 1 515 ? 11.492 -7.410 -27.884 1.00 50.19 515 ASP A CA 1
ATOM 4000 C C . ASP A 1 515 ? 11.450 -6.346 -26.768 1.00 50.19 515 ASP A C 1
ATOM 4002 O O . ASP A 1 515 ? 12.385 -5.573 -26.600 1.00 50.19 515 ASP A O 1
ATOM 4006 N N . GLU A 1 516 ? 10.387 -6.324 -25.962 1.00 49.38 516 GLU A N 1
ATOM 4007 C CA . GLU A 1 516 ? 10.232 -5.418 -24.815 1.00 49.38 516 GLU A CA 1
ATOM 4008 C C . GLU A 1 516 ? 10.921 -5.936 -23.540 1.00 49.38 516 GLU A C 1
ATOM 4010 O O . GLU A 1 516 ? 11.202 -5.171 -22.619 1.00 49.38 516 GLU A O 1
ATOM 4015 N N . GLU A 1 517 ? 11.206 -7.239 -23.467 1.00 53.94 517 GLU A N 1
ATOM 4016 C CA . GLU A 1 517 ? 11.910 -7.882 -22.350 1.00 53.94 517 GLU A CA 1
ATOM 4017 C C . GLU A 1 517 ? 13.433 -7.880 -22.539 1.00 53.94 517 GLU A C 1
ATOM 4019 O O . GLU A 1 517 ? 14.166 -8.169 -21.590 1.00 53.94 517 GLU A O 1
ATOM 4024 N N . ILE A 1 518 ? 13.903 -7.554 -23.747 1.00 61.97 518 ILE A N 1
ATOM 4025 C CA . ILE A 1 518 ? 15.314 -7.472 -24.116 1.00 61.97 518 ILE A CA 1
ATOM 4026 C C . ILE A 1 518 ? 15.583 -6.126 -24.781 1.00 61.97 518 ILE A C 1
ATOM 4028 O O . ILE A 1 518 ? 15.417 -5.951 -25.985 1.00 61.97 518 ILE A O 1
ATOM 4032 N N . GLY A 1 519 ? 16.082 -5.186 -23.987 1.00 69.12 519 GLY A N 1
ATOM 4033 C CA . GLY A 1 519 ? 16.500 -3.878 -24.468 1.00 69.12 519 GLY A CA 1
ATOM 4034 C C . GLY A 1 519 ? 17.352 -3.152 -23.439 1.00 69.12 519 GLY A C 1
ATOM 4035 O O . GLY A 1 519 ? 17.482 -3.597 -22.296 1.00 69.12 519 GLY A O 1
ATOM 4036 N N . CYS A 1 520 ? 17.910 -2.013 -23.845 1.00 71.25 520 CYS A N 1
ATOM 4037 C CA . CYS A 1 520 ? 18.809 -1.218 -23.008 1.00 71.25 520 CYS A CA 1
ATOM 4038 C C . CYS A 1 520 ? 18.172 -0.849 -21.661 1.00 71.25 520 CYS A C 1
ATOM 4040 O O . CYS A 1 520 ? 18.781 -1.029 -20.612 1.00 71.25 520 CYS A O 1
ATOM 4042 N N . TRP A 1 521 ? 16.899 -0.446 -21.664 1.00 72.12 521 TRP A N 1
ATOM 4043 C CA . TRP A 1 521 ? 16.165 -0.126 -20.438 1.00 72.12 521 TRP A CA 1
ATOM 4044 C C . TRP A 1 521 ? 16.041 -1.316 -19.483 1.00 72.12 521 TRP A C 1
ATOM 4046 O O . TRP A 1 521 ? 16.238 -1.153 -18.285 1.00 72.12 521 TRP A O 1
ATOM 4056 N N . ALA A 1 522 ? 15.822 -2.530 -19.991 1.00 73.00 522 ALA A N 1
ATOM 4057 C CA . ALA A 1 522 ? 15.783 -3.731 -19.156 1.00 73.00 522 ALA A CA 1
ATOM 4058 C C . ALA A 1 522 ? 17.166 -4.079 -18.561 1.00 73.00 522 ALA A C 1
ATOM 4060 O O . ALA A 1 522 ? 17.250 -4.612 -17.451 1.00 73.00 522 ALA A O 1
ATOM 4061 N N . ALA A 1 523 ? 18.257 -3.742 -19.262 1.00 79.62 523 ALA A N 1
ATOM 4062 C CA . ALA A 1 523 ? 19.617 -3.843 -18.732 1.00 79.62 523 ALA A CA 1
ATOM 4063 C C . ALA A 1 523 ? 19.899 -2.788 -17.650 1.00 79.62 523 ALA A C 1
ATOM 4065 O O . ALA A 1 523 ? 20.499 -3.112 -16.624 1.00 79.62 523 ALA A O 1
ATOM 4066 N N . LEU A 1 524 ? 19.397 -1.563 -17.822 1.00 80.81 524 LEU A N 1
ATOM 4067 C CA . LEU A 1 524 ? 19.475 -0.500 -16.815 1.00 80.81 524 LEU A CA 1
ATOM 4068 C C . LEU A 1 524 ? 18.610 -0.802 -15.579 1.00 80.81 524 LEU A C 1
ATOM 4070 O O . LEU A 1 524 ? 19.036 -0.532 -14.461 1.00 80.81 524 LEU A O 1
ATOM 4074 N N . GLU A 1 525 ? 17.448 -1.444 -15.736 1.00 83.00 525 GLU A N 1
ATOM 4075 C CA . GLU A 1 525 ? 16.655 -1.980 -14.615 1.00 83.00 525 GLU A CA 1
ATOM 4076 C C . GLU A 1 525 ? 17.443 -3.038 -13.824 1.00 83.00 525 GLU A C 1
ATOM 4078 O O . GLU A 1 525 ? 17.406 -3.068 -12.591 1.00 83.00 525 GLU A O 1
ATOM 4083 N N . ALA A 1 526 ? 18.176 -3.916 -14.519 1.00 89.19 526 ALA A N 1
ATOM 4084 C CA . ALA A 1 526 ? 19.037 -4.902 -13.871 1.00 89.19 526 ALA A CA 1
ATOM 4085 C C . ALA A 1 526 ? 20.180 -4.220 -13.101 1.00 89.19 526 ALA A C 1
ATOM 4087 O O . ALA A 1 526 ? 20.438 -4.573 -11.947 1.00 89.19 526 ALA A O 1
ATOM 4088 N N . ALA A 1 527 ? 20.835 -3.231 -13.720 1.00 90.12 527 ALA A N 1
ATOM 4089 C CA . ALA A 1 527 ? 21.895 -2.439 -13.097 1.00 90.12 527 ALA A CA 1
ATOM 4090 C C . ALA A 1 527 ? 21.394 -1.713 -11.842 1.00 90.12 527 ALA A C 1
ATOM 4092 O O . ALA A 1 527 ? 22.043 -1.768 -10.798 1.00 90.12 527 ALA A O 1
ATOM 4093 N N . TYR A 1 528 ? 20.205 -1.114 -11.921 1.00 91.12 528 TYR A N 1
ATOM 4094 C CA . TYR A 1 528 ? 19.536 -0.469 -10.799 1.00 91.12 528 TYR A CA 1
ATOM 4095 C C . TYR A 1 528 ? 19.332 -1.421 -9.613 1.00 91.12 528 TYR A C 1
ATOM 4097 O O . TYR A 1 528 ? 19.701 -1.094 -8.487 1.00 91.12 528 TYR A O 1
ATOM 4105 N N . LEU A 1 529 ? 18.795 -2.622 -9.850 1.00 91.56 529 LEU A N 1
ATOM 4106 C CA . LEU A 1 529 ? 18.573 -3.604 -8.784 1.00 91.56 529 LEU A CA 1
ATOM 4107 C C . LEU A 1 529 ? 19.869 -4.026 -8.087 1.00 91.56 529 LEU A C 1
ATOM 4109 O O . LEU A 1 529 ? 19.886 -4.177 -6.865 1.00 91.56 529 LEU A O 1
ATOM 4113 N N . LEU A 1 530 ? 20.951 -4.208 -8.850 1.00 92.88 530 LEU A N 1
ATOM 4114 C CA . LEU A 1 530 ? 22.268 -4.495 -8.287 1.00 92.88 530 LEU A CA 1
ATOM 4115 C C . LEU A 1 530 ? 22.778 -3.320 -7.445 1.00 92.88 530 LEU A C 1
ATOM 4117 O O . LEU A 1 530 ? 23.209 -3.532 -6.314 1.00 92.88 530 LEU A O 1
ATOM 4121 N N . LEU A 1 531 ? 22.683 -2.095 -7.963 1.00 91.31 531 LEU A N 1
ATOM 4122 C CA . LEU A 1 531 ? 23.075 -0.871 -7.261 1.00 91.31 531 LEU A CA 1
ATOM 4123 C C . LEU A 1 531 ? 22.318 -0.693 -5.943 1.00 91.31 531 LEU A C 1
ATOM 4125 O O . LEU A 1 531 ? 22.942 -0.440 -4.912 1.00 91.31 531 LEU A O 1
ATOM 4129 N N . ALA A 1 532 ? 20.997 -0.872 -5.957 1.00 88.75 532 ALA A N 1
ATOM 4130 C CA . ALA A 1 532 ? 20.153 -0.767 -4.772 1.00 88.75 532 ALA A CA 1
ATOM 4131 C C . ALA A 1 532 ? 20.493 -1.847 -3.735 1.00 88.75 532 ALA A C 1
ATOM 4133 O O . ALA A 1 532 ? 20.670 -1.533 -2.558 1.00 88.75 532 ALA A O 1
ATOM 4134 N N . ALA A 1 533 ? 20.666 -3.104 -4.168 1.00 89.31 533 ALA A N 1
ATOM 4135 C CA . ALA A 1 533 ? 21.075 -4.200 -3.287 1.00 89.31 533 ALA A CA 1
ATOM 4136 C C . ALA A 1 533 ? 22.421 -3.918 -2.628 1.00 89.31 533 ALA A C 1
ATOM 4138 O O . ALA A 1 533 ? 22.531 -3.985 -1.405 1.00 89.31 533 ALA A O 1
ATOM 4139 N N . MET A 1 534 ? 23.425 -3.537 -3.413 1.00 87.50 534 MET A N 1
ATOM 4140 C CA . MET A 1 534 ? 24.760 -3.233 -2.909 1.00 87.50 534 MET A CA 1
ATOM 4141 C C . MET A 1 534 ? 24.743 -2.020 -1.965 1.00 87.50 534 MET A C 1
ATOM 4143 O O . MET A 1 534 ? 25.337 -2.073 -0.891 1.00 87.50 534 MET A O 1
ATOM 4147 N N . THR A 1 535 ? 23.996 -0.968 -2.299 1.00 84.56 535 THR A N 1
ATOM 4148 C CA . THR A 1 535 ? 23.859 0.237 -1.464 1.00 84.56 535 THR A CA 1
ATOM 4149 C C . THR A 1 535 ? 23.221 -0.081 -0.110 1.00 84.56 535 THR A C 1
ATOM 4151 O O . THR A 1 535 ? 23.790 0.261 0.926 1.00 84.56 535 THR A O 1
ATOM 4154 N N . MET A 1 536 ? 22.104 -0.818 -0.091 1.00 84.00 536 MET A N 1
ATOM 4155 C CA . MET A 1 536 ? 21.467 -1.266 1.156 1.00 84.00 536 MET A CA 1
ATOM 4156 C C . MET A 1 536 ? 22.385 -2.169 1.984 1.00 84.00 536 MET A C 1
ATOM 4158 O O . MET A 1 536 ? 22.464 -2.025 3.203 1.00 84.00 536 MET A O 1
ATOM 4162 N N . SER A 1 537 ? 23.134 -3.056 1.320 1.00 82.06 537 SER A N 1
ATOM 4163 C CA . SER A 1 537 ? 24.149 -3.897 1.968 1.00 82.06 537 SER A CA 1
ATOM 4164 C C . SER A 1 537 ? 25.161 -3.068 2.745 1.00 82.06 537 SER A C 1
ATOM 4166 O O . SER A 1 537 ? 25.493 -3.375 3.888 1.00 82.06 537 SER A O 1
ATOM 4168 N N . THR A 1 538 ? 25.661 -2.019 2.100 1.00 79.50 538 THR A N 1
ATOM 4169 C CA . THR A 1 538 ? 26.675 -1.130 2.651 1.00 79.50 538 THR A CA 1
ATOM 4170 C C . THR A 1 538 ? 26.140 -0.350 3.837 1.00 79.50 538 THR A C 1
ATOM 4172 O O . THR A 1 538 ? 26.791 -0.345 4.879 1.00 79.50 538 THR A O 1
ATOM 4175 N N . LEU A 1 539 ? 24.939 0.226 3.732 1.00 78.25 539 LEU A N 1
ATOM 4176 C CA . LEU A 1 539 ? 24.298 0.926 4.850 1.00 78.25 539 LEU A CA 1
ATOM 4177 C C . LEU A 1 539 ? 24.134 0.012 6.065 1.00 78.25 539 LEU A C 1
ATOM 4179 O O . LEU A 1 539 ? 24.540 0.376 7.167 1.00 78.25 539 LEU A O 1
ATOM 4183 N N . PHE A 1 540 ? 23.641 -1.206 5.844 1.00 80.06 540 PHE A N 1
ATOM 4184 C CA . PHE A 1 540 ? 23.473 -2.190 6.905 1.00 80.06 540 PHE A CA 1
ATOM 4185 C C . PHE A 1 540 ? 24.800 -2.535 7.601 1.00 80.06 540 PHE A C 1
ATOM 4187 O O . PHE A 1 540 ? 24.874 -2.581 8.829 1.00 80.06 540 PHE A O 1
ATOM 4194 N N . PHE A 1 541 ? 25.874 -2.774 6.840 1.00 75.12 541 PHE A N 1
ATOM 4195 C CA . PHE A 1 541 ? 27.173 -3.090 7.437 1.00 75.12 541 PHE A CA 1
ATOM 4196 C C . PHE A 1 541 ? 27.789 -1.901 8.181 1.00 75.12 541 PHE A C 1
ATOM 4198 O O . PHE A 1 541 ? 28.399 -2.106 9.230 1.00 75.12 541 PHE A O 1
ATOM 4205 N N . LEU A 1 542 ? 27.606 -0.675 7.684 1.00 70.69 542 LEU A N 1
ATOM 4206 C CA . LEU A 1 542 ? 28.078 0.537 8.356 1.00 70.69 542 LEU A CA 1
ATOM 4207 C C . LEU A 1 542 ? 27.330 0.794 9.674 1.00 70.69 542 LEU A C 1
ATOM 4209 O O . LEU A 1 542 ? 27.958 1.168 10.666 1.00 70.69 542 LEU A O 1
ATOM 4213 N N . GLU A 1 543 ? 26.022 0.536 9.719 1.00 69.38 543 GLU A N 1
ATOM 4214 C CA . GLU A 1 543 ? 25.210 0.648 10.938 1.00 69.38 543 GLU A CA 1
ATOM 4215 C C . GLU A 1 543 ? 25.690 -0.318 12.036 1.00 69.38 543 GLU A C 1
ATOM 4217 O O . GLU A 1 543 ? 25.771 0.051 13.209 1.00 69.38 543 GLU A O 1
ATOM 4222 N N . GLN A 1 544 ? 26.109 -1.534 11.663 1.00 68.00 544 GLN A N 1
ATOM 4223 C CA . GLN A 1 544 ? 26.671 -2.501 12.613 1.00 68.00 544 GLN A CA 1
ATOM 4224 C C . GLN A 1 544 ? 28.041 -2.101 13.182 1.00 68.00 544 GLN A C 1
ATOM 4226 O O . GLN A 1 544 ? 28.406 -2.555 14.268 1.00 68.00 544 GLN A O 1
ATOM 4231 N N . GLU A 1 545 ? 28.822 -1.282 12.472 1.00 59.03 545 GLU A N 1
ATOM 4232 C CA . GLU A 1 545 ? 30.142 -0.827 12.930 1.00 59.03 545 GLU A CA 1
ATOM 4233 C C . GLU A 1 545 ? 30.060 0.339 13.920 1.00 59.03 545 GLU A C 1
ATOM 4235 O O . GLU A 1 545 ? 30.937 0.486 14.777 1.00 59.03 545 GLU A O 1
ATOM 4240 N N . LYS A 1 546 ? 29.019 1.168 13.809 1.00 47.16 546 LYS A N 1
ATOM 4241 C CA . LYS A 1 546 ? 28.779 2.316 14.685 1.00 47.16 546 LYS A CA 1
ATOM 4242 C C . LYS A 1 546 ? 27.277 2.460 14.947 1.00 47.16 546 LYS A C 1
ATOM 4244 O O . LYS A 1 546 ? 26.612 3.207 14.224 1.00 47.16 546 LYS A O 1
ATOM 4249 N N . PRO A 1 547 ? 26.754 1.809 16.002 1.00 39.94 547 PRO A N 1
ATOM 4250 C CA . PRO A 1 547 ? 25.395 2.065 16.459 1.00 39.94 547 PRO A CA 1
ATOM 4251 C C . PRO A 1 547 ? 25.257 3.569 16.742 1.00 39.94 547 PRO A C 1
ATOM 4253 O O . PRO A 1 547 ? 25.987 4.101 17.580 1.00 39.94 547 PRO A O 1
ATOM 4256 N N . GLY A 1 548 ? 24.393 4.264 15.997 1.00 38.66 548 GLY A N 1
ATOM 4257 C CA . GLY A 1 548 ? 24.145 5.702 16.162 1.00 38.66 548 GLY A CA 1
ATOM 4258 C C . GLY A 1 548 ? 24.975 6.663 15.296 1.00 38.66 548 GLY A C 1
ATOM 4259 O O . GLY A 1 548 ? 24.950 7.861 15.559 1.00 38.66 548 GLY A O 1
ATOM 4260 N N . CYS A 1 549 ? 25.703 6.204 14.264 1.00 33.22 549 CYS A N 1
ATOM 4261 C CA . CYS A 1 549 ? 26.315 7.130 13.287 1.00 33.22 549 CYS A CA 1
ATOM 4262 C C . CYS A 1 549 ? 25.343 7.665 12.225 1.00 33.22 549 CYS A C 1
ATOM 4264 O O . CYS A 1 549 ? 25.592 8.733 11.670 1.00 33.22 549 CYS A O 1
ATOM 4266 N N . PHE A 1 550 ? 24.239 6.961 11.989 1.00 36.88 550 PHE A N 1
ATOM 4267 C CA . PHE A 1 550 ? 23.009 7.537 11.458 1.00 36.88 550 PHE A CA 1
ATOM 4268 C C . PHE A 1 550 ? 22.102 7.690 12.677 1.00 36.88 550 PHE A C 1
ATOM 4270 O O . PHE A 1 550 ? 21.721 6.694 13.287 1.00 36.88 550 PHE A O 1
ATOM 4277 N N . GLY A 1 551 ? 21.974 8.929 13.150 1.00 29.53 551 GLY A N 1
ATOM 4278 C CA . GLY A 1 551 ? 21.484 9.248 14.486 1.00 29.53 551 GLY A CA 1
ATOM 4279 C C . GLY A 1 551 ? 20.044 8.819 14.746 1.00 29.53 551 GLY A C 1
ATOM 4280 O O . GLY A 1 551 ? 19.284 8.517 13.831 1.00 29.53 551 GLY A O 1
ATOM 4281 N N . GLU A 1 552 ? 19.684 8.876 16.026 1.00 29.78 552 GLU A N 1
ATOM 4282 C CA . GLU A 1 552 ? 18.332 8.815 16.599 1.00 29.78 552 GLU A CA 1
ATOM 4283 C C . GLU A 1 552 ? 17.410 9.968 16.128 1.00 29.78 552 GLU A C 1
ATOM 4285 O O . GLU A 1 552 ? 16.545 10.418 16.871 1.00 29.78 552 GLU A O 1
ATOM 4290 N N . ASP A 1 553 ? 17.577 10.441 14.893 1.00 31.27 553 ASP A N 1
ATOM 4291 C CA . ASP A 1 553 ? 16.608 11.272 14.196 1.00 31.27 553 ASP A CA 1
ATOM 4292 C C . ASP A 1 553 ? 15.842 10.365 13.228 1.00 31.27 553 ASP A C 1
ATOM 4294 O O . ASP A 1 553 ? 16.340 9.990 12.162 1.00 31.27 553 ASP A O 1
ATOM 4298 N N . GLU A 1 554 ? 14.583 10.074 13.557 1.00 32.75 554 GLU A N 1
ATOM 4299 C CA . GLU A 1 554 ? 13.563 9.473 12.676 1.00 32.75 554 GLU A CA 1
ATOM 4300 C C . GLU A 1 554 ? 13.301 10.292 11.381 1.00 32.75 554 GLU A C 1
ATOM 4302 O O . GLU A 1 554 ? 12.314 10.077 10.684 1.00 32.75 554 GLU A O 1
ATOM 4307 N N . ALA A 1 555 ? 14.175 11.234 11.020 1.00 30.72 555 ALA A N 1
ATOM 4308 C CA . ALA A 1 555 ? 14.063 12.106 9.858 1.00 30.72 555 ALA A CA 1
ATOM 4309 C C . ALA A 1 555 ? 15.041 11.768 8.711 1.00 30.72 555 ALA A C 1
ATOM 4311 O O . ALA A 1 555 ? 14.921 12.365 7.644 1.00 30.72 555 ALA A O 1
ATOM 4312 N N . ALA A 1 556 ? 15.997 10.841 8.887 1.00 29.00 556 ALA A N 1
ATOM 4313 C CA . ALA A 1 556 ? 17.021 10.554 7.863 1.00 29.00 556 ALA A CA 1
ATOM 4314 C C . ALA A 1 556 ? 16.987 9.136 7.255 1.00 29.00 556 ALA A C 1
ATOM 4316 O O . ALA A 1 556 ? 17.653 8.890 6.250 1.00 29.00 556 ALA A O 1
ATOM 4317 N N . MET A 1 557 ? 16.181 8.214 7.789 1.00 30.45 557 MET A N 1
ATOM 4318 C CA . MET A 1 557 ? 15.624 7.151 6.946 1.00 30.45 557 MET A CA 1
ATOM 4319 C C . MET A 1 557 ? 14.378 7.730 6.279 1.00 30.45 557 MET A C 1
ATOM 4321 O O . MET A 1 557 ? 13.632 8.426 6.969 1.00 30.45 557 MET A O 1
ATOM 4325 N N . PRO A 1 558 ? 14.122 7.500 4.979 1.00 30.36 558 PRO A N 1
ATOM 4326 C CA . PRO A 1 558 ? 12.894 7.970 4.361 1.00 30.36 558 PRO A CA 1
ATOM 4327 C C . PRO A 1 558 ? 11.725 7.251 5.034 1.00 30.36 558 PRO A C 1
ATOM 4329 O O . PRO A 1 558 ? 11.373 6.123 4.690 1.00 30.36 558 PRO A O 1
ATOM 4332 N N . ASN A 1 559 ? 11.155 7.913 6.036 1.00 26.72 559 ASN A N 1
ATOM 4333 C CA . ASN A 1 559 ? 9.901 7.539 6.636 1.00 26.72 559 ASN A CA 1
ATOM 4334 C C . ASN A 1 559 ? 8.855 7.612 5.527 1.00 26.72 559 ASN A C 1
ATOM 4336 O O . ASN A 1 559 ? 8.572 8.664 4.957 1.00 26.72 559 ASN A O 1
ATOM 4340 N N . ALA A 1 560 ? 8.277 6.454 5.238 1.00 29.56 560 ALA A N 1
ATOM 4341 C CA . ALA A 1 560 ? 7.151 6.213 4.348 1.00 29.56 560 ALA A CA 1
ATOM 4342 C C . ALA A 1 560 ? 5.841 6.908 4.786 1.00 29.56 560 ALA A C 1
ATOM 4344 O O . ALA A 1 560 ? 4.754 6.518 4.368 1.00 29.56 560 ALA A O 1
ATOM 4345 N N . SER A 1 561 ? 5.910 7.932 5.631 1.00 26.67 561 SER A N 1
ATOM 4346 C CA . SER A 1 561 ? 4.757 8.571 6.245 1.00 26.67 561 SER A CA 1
ATOM 4347 C C . SER A 1 561 ? 5.063 10.039 6.548 1.00 26.67 561 SER A C 1
ATOM 4349 O O . SER A 1 561 ? 5.625 10.355 7.592 1.00 26.67 561 SER A O 1
ATOM 4351 N N . GLY A 1 562 ? 4.640 10.927 5.643 1.00 25.66 562 GLY A N 1
ATOM 4352 C CA . GLY A 1 562 ? 4.423 12.349 5.930 1.00 25.66 562 GLY A CA 1
ATOM 4353 C C . GLY A 1 562 ? 5.387 13.336 5.261 1.00 25.66 562 GLY A C 1
ATOM 4354 O O . GLY A 1 562 ? 6.546 13.433 5.634 1.00 25.66 562 GLY A O 1
ATOM 4355 N N . GLY A 1 563 ? 4.842 14.155 4.352 1.00 25.86 563 GLY A N 1
ATOM 4356 C CA . GLY A 1 563 ? 5.287 15.540 4.148 1.00 25.86 563 GLY A CA 1
ATOM 4357 C C . GLY A 1 563 ? 6.335 15.810 3.066 1.00 25.86 563 GLY A C 1
ATOM 4358 O O . GLY A 1 563 ? 7.482 16.091 3.382 1.00 25.86 563 GLY A O 1
ATOM 4359 N N . ILE A 1 564 ? 5.909 15.899 1.801 1.00 23.00 564 ILE A N 1
ATOM 4360 C CA . ILE A 1 564 ? 6.535 16.813 0.828 1.00 23.00 564 ILE A CA 1
ATOM 4361 C C . ILE A 1 564 ? 5.422 17.605 0.140 1.00 23.00 564 ILE A C 1
ATOM 4363 O O . ILE A 1 564 ? 4.950 17.224 -0.922 1.00 23.00 564 ILE A O 1
ATOM 4367 N N . LEU A 1 565 ? 4.970 18.671 0.800 1.00 24.05 565 LEU A N 1
ATOM 4368 C CA . LEU A 1 565 ? 4.448 19.898 0.194 1.00 24.05 565 LEU A CA 1
ATOM 4369 C C . LEU A 1 565 ? 4.545 20.999 1.262 1.00 24.05 565 LEU A C 1
ATOM 4371 O O . LEU A 1 565 ? 3.648 21.166 2.089 1.00 24.05 565 LEU A O 1
ATOM 4375 N N . SER A 1 566 ? 5.653 21.734 1.226 1.00 26.69 566 SER A N 1
ATOM 4376 C CA . SER A 1 566 ? 5.694 23.157 1.564 1.00 26.69 566 SER A CA 1
ATOM 4377 C C . SER A 1 566 ? 6.360 23.883 0.412 1.00 26.69 566 SER A C 1
ATOM 4379 O O . SER A 1 566 ? 7.489 23.449 0.081 1.00 26.69 566 SER A O 1
#

Solvent-accessible surface area (backbone atoms only — not comparable to full-atom values): 31178 Å² total; per-residue (Å²): 135,67,53,58,60,78,72,32,96,72,52,63,54,56,83,75,51,75,88,31,72,66,48,54,51,36,46,49,45,46,15,73,41,31,70,63,46,43,56,43,54,65,60,42,79,41,36,28,52,32,82,49,70,71,22,46,52,50,34,46,50,25,51,37,36,33,58,47,46,76,28,42,61,56,32,48,75,71,60,79,43,63,60,73,32,41,54,36,26,41,53,50,12,52,54,21,36,51,46,58,73,66,26,40,64,67,33,50,40,50,42,49,54,73,43,44,72,62,68,67,40,88,86,42,94,87,53,65,86,58,40,52,70,36,51,52,55,49,51,64,72,46,52,91,64,61,45,60,68,48,53,49,50,41,37,75,77,43,37,70,60,50,63,78,42,35,86,76,43,48,66,59,28,52,79,60,72,38,46,65,61,43,51,52,44,37,49,55,47,21,40,71,36,52,74,36,38,63,56,33,51,53,51,33,53,63,40,33,73,36,78,89,38,27,72,62,19,55,51,48,52,54,50,54,52,45,32,44,71,68,14,55,40,52,35,86,52,54,62,56,21,34,50,55,26,50,52,47,25,52,56,26,52,78,66,72,41,81,65,23,60,60,31,48,53,48,32,55,53,38,51,53,50,46,51,56,58,57,71,72,49,98,65,92,75,90,62,72,74,80,54,60,66,51,54,49,47,61,66,39,82,89,52,59,68,66,58,32,51,51,48,58,59,43,39,36,63,58,77,58,36,96,62,72,74,62,83,81,82,73,88,89,88,81,84,78,89,78,52,53,46,97,87,47,34,66,70,53,51,49,49,45,50,44,24,39,50,49,29,14,51,52,49,48,56,31,50,73,33,71,70,50,31,54,51,50,53,51,50,48,52,55,34,48,54,50,48,39,63,72,41,68,52,78,84,54,62,67,60,50,54,48,49,51,51,42,52,50,54,51,38,60,52,71,74,55,86,54,75,76,68,42,51,62,50,40,33,54,51,18,52,55,38,32,58,49,40,50,54,47,38,54,49,52,53,25,32,47,45,14,52,78,68,74,36,73,66,46,52,43,89,84,74,63,56,69,63,66,51,46,65,32,66,70,46,18,65,50,50,36,61,64,52,28,48,43,51,37,37,43,49,32,50,42,86,88,58,57,29,47,65,22,45,56,57,38,64,76,65,65,60,77,77,50,76,85,72,51,28,59,64,52,25,29,29,37,50,32,54,38,51,37,52,42,50,32,48,38,54,48,55,51,44,75,76,37,82,61,77,74,54,99,51,87,77,78,56,88,61,64,70,82,88,92,84,131

pLDDT: mean 72.17, std 17.8, range [23.0, 95.44]

Secondary structure (DSSP, 8-state):
---HHHHSTT--SS---TT-HHHHHHHHHHHHTHHHHHHHHT-THHHHS--SHHHHHHHHHHHHHHHHHHHHHHHHHHTSS-HHHHHHHHHHHHHHHHHHHHS-HHHHHHHHHHHHHHHT-TT-TTS-TTHHHHHHHHHHHTTTT--HHHHHHHHHHHHHHHHHTHHHHHHHHHHTT-HHHHHHHHHHHHHH-GGGHHHHHHHHHHHHTSTTSHHHHHHHHHHHHHHHHH-GGG-S-HHHHHHHHHHHHHHHHHTT-TTHHHHHHHHHHHHHHHHHHHTTSS-S-SS----HHHHHHHH-TTS-HHHHHHHHHHHHHHSS-TTT----------SS-----SSS-HHHHHHHHHHHHHHHHHHHHHHHSHHHHHHHHHHHHHHHHHHHHHHT-S--HHHHHHHHHHHHHHHHHHT---TTHHHHHHHHHHHHHHHHHHHHHHHHHHHHHHHHHT-GGGGSTTTS-HHHHHT-HHHHHHH-HHHHHHHHHHH---TTT--S--HHHHHHHT----TTTSSHHHHHHHHHHHHHHHHHHHHHHHHHHSTTSS-S-TTSS--SSS----

Foldseek 3Di:
DDAPCVQQVLDFLDDPDLVDPSLLSSLLSCLVCLVVLVVNCVVLVLCQAPPDLVNLSNLSSLVNLLRSLVNLVVCVVVVVHPPSSSVSSNVSNVSSVVSNVSHDLLNNLVCLQVCVVVQLDPPRPSHDPRCVLSVVVSCLVPLVSHDLVSVLVCLVRPLVSCLVVVVSCVVSCVVSVNLLVSLVSLLVCCLAQVVSLVSSLVSLLVQCVVVVCVVSSVVSLVSSLVSLVCCRNNHPDLFSSLVSLVVSLVVCVVSVHPCSVVSVVSNVVSVVVVVVVCVPDPDPDDVPPPCVVLVVLCVPPVDDLLLSLLCLLCVLLLVQDPPDDPDDDDDDDDDDDFFADPVRHVVNLVSLVRSLLSLLVSLLVLLLDPVSLVSLLVSLVVLVVLLCVLLVDPDCPVLSVVLNVLSNLLSVLVPDPPPPVSFVSQLVSQLVLLLSLLVVLCLSLQSLLCSQVVNPVSNDPPPDDLLVSLPDPSSCVLLPNSLSVSNCQACHADPVRRGHNNLNVCSVVVVPDDPVCGGSSVSSSSVSSSSSRSSSNRVSSVCVVDVAPVHPPPVSPSDSDDDDDD

Organism: NCBI:txid2070688

Mean predicted aligned error: 18.38 Å

Nearest PDB structures (foldseek):
  4c0o-assembly2_B  TM=1.699E-01  e=3.681E-01  Homo sapiens
  3ibv-assembly2_B  TM=2.156E-01  e=3.843E+00  Schizosaccharomyces pombe
  4n5c-assembly4_D  TM=1.609E-01  e=8.292E+00  Saccharomyces cerevisiae S288C